Protein AF-0000000077562124 (afdb_homodimer)

Secondary structure (DSSP, 8-state):
-TTS--EEEEEE--BSHHHHHHHHHHHHHHHH---TTBPPEEEEEE-SS-EEEEEE--TT-BHHHHHS--GGGGGS-PPPP-HHHHHHHHHHHHHHHHIIIIISSS-EE-S--SGGGEEE-TT--EEE---TT-EE-SSTT--EE-SEEEEETTTS-HHHHHH-EE-HHHHHHHHHHHHHHHHH---SB-TTS-GGGSBHHHHHGGGTT-HHHHHHHS-GGGTT-S-HHHHHHHHHHHHHHT-SSGGGSPPHHHHHHHHHHHHHHHHTSS----------------/-TTS--EEEEEE--BSHHHHHHHHHHHHHHHH---TTBPPEEEEEE-SS-EEEEEE--TT-BHHHHHS--GGGGGS-PPPP-HHHHHHHHHHHHHHHHIIIIISSS-EE-S--SGGGEEE-TT--EEE---TT-EE-SSTT--EE-SEEEEETTTS-HHHHHH-EE-HHHHHHHHHHHHHHHHH---SB-TTS-GGGSBHHHHHGGGTT-HHHHHHHS-GGGTT-S-HHHHHHHHHHHHHHT-SSGGGSPPHHHHHHHHHHHHHTTTTSS----------------

Organism: Vanilla planifolia (NCBI:txid51239)

Foldseek 3Di:
DVVPFDKDKDWDQDDDPVSVVLLVVVQVVLVVDDDPQAWHWDDWDDDPGTTMTITHDAVLAFQCCQLPNDPVVPVVCNDHDAPLLLLQQLLSVLVQLCCQAPVDVQRKAQQEDARNQWGAHPVSHTHGHDSSVMDGDHPPPDFPQDPDDDYDPLLAALCCVPGVGDDSLSVLQSSLSRLLCSFQSDDQADPVDPPCPGGSCSVCLVQLVPLVSSVVRGHCVNVPVDDSVLSNLSSVLSNQSNDNDSVSHDDSVVVSVSSVVVNVVPPPPDDDDDDDPDDDPPPPDD/DVVPFDKDKDWDQDDDPVSVVLLVVVQVVLVPDDDPQAWHWDDWDDDPGTTMTITHDAPLAFQCCQLPNDPVVPVVCNDHDAPLLLLQQLLSVLVQLCCQAPVDVQHKAQQEDARNQWGAHPVSHTHGHDSSVMDGDHPPPDFPQDPDDDYDPLLAALCCVPGVGDDSLSVLQSSLSRLLCSFQSDDQADPVDPPCPGGSCSVCLVQLVPLVSSVVRGHCVNVPVDDSVLSNLSSVLSNQSNDNDSVSHDDSVVVSVSSVVVNVVPPPPDDDPDDDPDDDPPPPDD

InterPro domains:
  IPR000719 Protein kinase domain [PS50011] (1-263)
  IPR001245 Serine-threonine/tyrosine-protein kinase, catalytic domain [PF07714] (5-259)
  IPR008271 Serine/threonine-protein kinase, active site [PS00108] (108-120)
  IPR011009 Protein kinase-like domain superfamily [SSF56112] (3-257)

Nearest PDB structures (foldseek):
  5lpb-assembly1_A  TM=9.263E-01  e=5.209E-23  Arabidopsis thaliana
  4q5j-assembly2_B  TM=9.191E-01  e=7.131E-22  Arabidopsis thaliana
  7ctx-assembly1_A  TM=8.327E-01  e=6.857E-19  Arabidopsis thaliana
  7ctx-assembly2_B  TM=8.247E-01  e=1.640E-18  Arabidopsis thaliana
  7ctv-assembly1_A  TM=8.225E-01  e=1.619E-17  Arabidopsis thaliana

pLDDT: mean 83.46, std 20.17, range [24.33, 98.88]

Sequence (572 aa):
MGDGTAAAIKVLRVEGKQREREFRMEVDLLSRLHSQFLIGFLGYCADQHHRLLVFEYMPNGCLQQHLHPPPSQSDKPFRSLDWRARLRIALDCARGLEFLHEHSVPAVIHRDFKCSNILLDQNFGAKISDFGMAKTGWDKVNFQVQTRVIGTTGYVAPEYASTGRLTTKSDVYSYGVVLLELLTGRTPVDTSRPQEEQVLVSWALPRLTNREKVVEMVDPSLQGQYSKKELIQVAAIAAVCVQSEADYRPLITDVVQSLIPLIRNASSTCATPARINNDKVQITMPMGDGTAAAIKVLRVEGKQREREFRMEVDLLSRLHSQFLIGFLGYCADQHHRLLVFEYMPNGCLQQHLHPPPSQSDKPFRSLDWRARLRIALDCARGLEFLHEHSVPAVIHRDFKCSNILLDQNFGAKISDFGMAKTGWDKVNFQVQTRVIGTTGYVAPEYASTGRLTTKSDVYSYGVVLLELLTGRTPVDTSRPQEEQVLVSWALPRLTNREKVVEMVDPSLQGQYSKKELIQVAAIAAVCVQSEADYRPLITDVVQSLIPLIRNASSTCATPARINNDKVQITMP

Radius of gyration: 27.11 Å; Cα contacts (8 Å, |Δi|>4): 972; chains: 2; bounding box: 65×79×60 Å

Structure (mmCIF, N/CA/C/O backbone):
data_AF-0000000077562124-model_v1
#
loop_
_entity.id
_entity.type
_entity.pdbx_description
1 polymer 'Protein kinase domain-containing protein'
#
loop_
_atom_site.group_PDB
_atom_site.id
_atom_site.type_symbol
_atom_site.label_atom_id
_atom_site.label_alt_id
_atom_site.label_comp_id
_atom_site.label_asym_id
_atom_site.label_entity_id
_atom_site.label_seq_id
_atom_site.pdbx_PDB_ins_code
_atom_site.Cartn_x
_atom_site.Cartn_y
_atom_site.Cartn_z
_atom_site.occupancy
_atom_site.B_iso_or_equiv
_atom_site.auth_seq_id
_atom_site.auth_comp_id
_atom_site.auth_asym_id
_atom_site.auth_atom_id
_atom_site.pdbx_PDB_model_num
ATOM 1 N N . MET A 1 1 ? -24.953 20.016 18.906 1 52.12 1 MET A N 1
ATOM 2 C CA . MET A 1 1 ? -25.469 19.141 19.953 1 52.12 1 MET A CA 1
ATOM 3 C C . MET A 1 1 ? -26.594 19.812 20.734 1 52.12 1 MET A C 1
ATOM 5 O O . MET A 1 1 ? -26.844 21 20.547 1 52.12 1 MET A O 1
ATOM 9 N N . GLY A 1 2 ? -27.359 19.031 21.438 1 48.78 2 GLY A N 1
ATOM 10 C CA . GLY A 1 2 ? -28.5 19.594 22.125 1 48.78 2 GLY A CA 1
ATOM 11 C C . GLY A 1 2 ? -28.188 20.875 22.875 1 48.78 2 GLY A C 1
ATOM 12 O O . GLY A 1 2 ? -29.062 21.734 23.031 1 48.78 2 GLY A O 1
ATOM 13 N N . ASP A 1 3 ? -26.875 20.969 23.234 1 53.22 3 ASP A N 1
ATOM 14 C CA . ASP A 1 3 ? -26.516 22.156 24.016 1 53.22 3 ASP A CA 1
ATOM 15 C C . ASP A 1 3 ? -26.047 23.297 23.125 1 53.22 3 ASP A C 1
ATOM 17 O O . ASP A 1 3 ? -25.625 24.344 23.609 1 53.22 3 ASP A O 1
ATOM 21 N N . GLY A 1 4 ? -26.156 23.188 21.828 1 55.84 4 GLY A N 1
ATOM 22 C CA . GLY A 1 4 ? -25.75 24.234 20.906 1 55.84 4 GLY A CA 1
ATOM 23 C C . GLY A 1 4 ? -24.312 24.109 20.453 1 55.84 4 GLY A C 1
ATOM 24 O O . GLY A 1 4 ? -23.844 24.875 19.609 1 55.84 4 GLY A O 1
ATOM 25 N N . THR A 1 5 ? -23.672 23.156 21.031 1 55.19 5 THR A N 1
ATOM 26 C CA . THR A 1 5 ? -22.281 23 20.641 1 55.19 5 THR A CA 1
ATOM 27 C C . THR A 1 5 ? -22.172 22.453 19.219 1 55.19 5 THR A C 1
ATOM 29 O O . THR A 1 5 ? -22.875 21.516 18.844 1 55.19 5 THR A O 1
ATOM 32 N N . ALA A 1 6 ? -21.375 23.234 18.406 1 66.75 6 ALA A N 1
ATOM 33 C CA . ALA A 1 6 ? -21.141 22.766 17.047 1 66.75 6 ALA A CA 1
ATOM 34 C C . ALA A 1 6 ? -20.281 21.5 17.047 1 66.75 6 ALA A C 1
ATOM 36 O O . ALA A 1 6 ? -19.328 21.391 17.828 1 66.75 6 ALA A O 1
ATOM 37 N N . ALA A 1 7 ? -20.812 20.453 16.453 1 66.56 7 ALA A N 1
ATOM 38 C CA . ALA A 1 7 ? -20.078 19.188 16.391 1 66.56 7 ALA A CA 1
ATOM 39 C C . ALA A 1 7 ? -19.922 18.703 14.961 1 66.56 7 ALA A C 1
ATOM 41 O O . ALA A 1 7 ? -20.688 19.094 14.078 1 66.56 7 ALA A O 1
ATOM 42 N N . ALA A 1 8 ? -18.797 18.031 14.789 1 70.69 8 ALA A N 1
ATOM 43 C CA . ALA A 1 8 ? -18.578 17.344 13.516 1 70.69 8 ALA A CA 1
ATOM 44 C C . ALA A 1 8 ? -18.953 15.867 13.609 1 70.69 8 ALA A C 1
ATOM 46 O O . ALA A 1 8 ? -18.688 15.211 14.625 1 70.69 8 ALA A O 1
ATOM 47 N N . ILE A 1 9 ? -19.719 15.5 12.656 1 72.25 9 ILE A N 1
ATOM 48 C CA . ILE A 1 9 ? -20.203 14.125 12.68 1 72.25 9 ILE A CA 1
ATOM 49 C C . ILE A 1 9 ? -19.562 13.328 11.547 1 72.25 9 ILE A C 1
ATOM 51 O O . ILE A 1 9 ? -19.562 13.766 10.391 1 72.25 9 ILE A O 1
ATOM 55 N N . LYS A 1 10 ? -18.859 12.289 11.953 1 72.88 10 LYS A N 1
ATOM 56 C CA . LYS A 1 10 ? -18.391 11.305 10.977 1 72.88 10 LYS A CA 1
ATOM 57 C C . LYS A 1 10 ? -19.375 10.148 10.859 1 72.88 10 LYS A C 1
ATOM 59 O O . LYS A 1 10 ? -19.672 9.477 11.852 1 72.88 10 LYS A O 1
ATOM 64 N N . VAL A 1 11 ? -19.906 10.086 9.688 1 63.28 11 VAL A N 1
ATOM 65 C CA . VAL A 1 11 ? -20.875 9.016 9.445 1 63.28 11 VAL A CA 1
ATOM 66 C C . VAL A 1 11 ? -20.156 7.809 8.844 1 63.28 11 VAL A C 1
ATOM 68 O O . VAL A 1 11 ? -19.484 7.926 7.82 1 63.28 11 VAL A O 1
ATOM 71 N N . LEU A 1 12 ? -20.141 6.789 9.688 1 61.22 12 LEU A N 1
ATOM 72 C CA . LEU A 1 12 ? -19.578 5.543 9.18 1 61.22 12 LEU A CA 1
ATOM 73 C C . LEU A 1 12 ? -20.672 4.637 8.625 1 61.22 12 LEU A C 1
ATOM 75 O O . LEU A 1 12 ? -21.719 4.445 9.266 1 61.22 12 LEU A O 1
ATOM 79 N N . ARG A 1 13 ? -20.656 4.523 7.465 1 51.88 13 ARG A N 1
ATOM 80 C CA . ARG A 1 13 ? -21.641 3.592 6.914 1 51.88 13 ARG A CA 1
ATOM 81 C C . ARG A 1 13 ? -21.25 2.146 7.223 1 51.88 13 ARG A C 1
ATOM 83 O O . ARG A 1 13 ? -20.188 1.68 6.809 1 51.88 13 ARG A O 1
ATOM 90 N N . VAL A 1 14 ? -21.719 1.778 8.445 1 51.03 14 VAL A N 1
ATOM 91 C CA . VAL A 1 14 ? -21.328 0.465 8.953 1 51.03 14 VAL A CA 1
ATOM 92 C C . VAL A 1 14 ? -22.125 -0.621 8.227 1 51.03 14 VAL A C 1
ATOM 94 O O . VAL A 1 14 ? -23.359 -0.657 8.305 1 51.03 14 VAL A O 1
ATOM 97 N N . GLU A 1 15 ? -21.734 -1.02 7.07 1 49.12 15 GLU A N 1
ATOM 98 C CA . GLU A 1 15 ? -22.406 -2.244 6.648 1 49.12 15 GLU A CA 1
ATOM 99 C C . GLU A 1 15 ? -21.5 -3.459 6.812 1 49.12 15 GLU A C 1
ATOM 101 O O . GLU A 1 15 ? -20.406 -3.506 6.246 1 49.12 15 GLU A O 1
ATOM 106 N N . GLY A 1 16 ? -21.781 -4.328 7.734 1 55.66 16 GLY A N 1
ATOM 107 C CA . GLY A 1 16 ? -21.156 -5.625 7.969 1 55.66 16 GLY A CA 1
ATOM 108 C C . GLY A 1 16 ? -20.375 -5.688 9.266 1 55.66 16 GLY A C 1
ATOM 109 O O . GLY A 1 16 ? -20.141 -4.66 9.906 1 55.66 16 GLY A O 1
ATOM 110 N N . LYS A 1 17 ? -20.141 -6.844 9.773 1 58.38 17 LYS A N 1
ATOM 111 C CA . LYS A 1 17 ? -19.484 -7.16 11.047 1 58.38 17 LYS A CA 1
ATOM 112 C C . LYS A 1 17 ? -18.094 -6.531 11.117 1 58.38 17 LYS A C 1
ATOM 114 O O . LYS A 1 17 ? -17.688 -6.027 12.164 1 58.38 17 LYS A O 1
ATOM 119 N N . GLN A 1 18 ? -17.375 -6.488 10.008 1 58.19 18 GLN A N 1
ATOM 120 C CA . GLN A 1 18 ? -16.016 -5.945 10.023 1 58.19 18 GLN A CA 1
ATOM 121 C C . GLN A 1 18 ? -16.031 -4.438 10.273 1 58.19 18 GLN A C 1
ATOM 123 O O . GLN A 1 18 ? -15.227 -3.928 11.055 1 58.19 18 GLN A O 1
ATOM 128 N N . ARG A 1 19 ? -16.922 -3.783 9.664 1 61.22 19 ARG A N 1
ATOM 129 C CA . ARG A 1 19 ? -16.984 -2.342 9.867 1 61.22 19 ARG A CA 1
ATOM 130 C C . ARG A 1 19 ? -17.453 -2.012 11.281 1 61.22 19 ARG A C 1
ATOM 132 O O . ARG A 1 19 ? -17 -1.024 11.875 1 61.22 19 ARG A O 1
ATOM 139 N N . GLU A 1 20 ? -18.297 -2.953 11.711 1 70.75 20 GLU A N 1
ATOM 140 C CA . GLU A 1 20 ? -18.703 -2.795 13.102 1 70.75 20 GLU A CA 1
ATOM 141 C C . GLU A 1 20 ? -17.516 -2.926 14.047 1 70.75 20 GLU A C 1
ATOM 143 O O . GLU A 1 20 ? -17.375 -2.164 15.008 1 70.75 20 GLU A O 1
ATOM 148 N N . ARG A 1 21 ? -16.766 -3.908 13.688 1 71.56 21 ARG A N 1
ATOM 149 C CA . ARG A 1 21 ? -15.57 -4.105 14.508 1 71.56 21 ARG A CA 1
ATOM 150 C C . ARG A 1 21 ? -14.633 -2.904 14.398 1 71.56 21 ARG A C 1
ATOM 152 O O . ARG A 1 21 ? -14.086 -2.447 15.406 1 71.56 21 ARG A O 1
ATOM 159 N N . GLU A 1 22 ? -14.508 -2.416 13.219 1 70.94 22 GLU A N 1
ATOM 160 C CA . GLU A 1 22 ? -13.656 -1.249 13.016 1 70.94 22 GLU A CA 1
ATOM 161 C C . GLU A 1 22 ? -14.195 -0.032 13.766 1 70.94 22 GLU A C 1
ATOM 163 O O . GLU A 1 22 ? -13.43 0.73 14.352 1 70.94 22 GLU A O 1
ATOM 168 N N . PHE A 1 23 ? -15.539 0.093 13.672 1 77.06 23 PHE A N 1
ATOM 169 C CA . PHE A 1 23 ? -16.203 1.185 14.383 1 77.06 23 PHE A CA 1
ATOM 170 C C . PHE A 1 23 ? -15.969 1.064 15.891 1 77.06 23 PHE A C 1
ATOM 172 O O . PHE A 1 23 ? -15.609 2.041 16.547 1 77.06 23 PHE A O 1
ATOM 179 N N . ARG A 1 24 ? -16.125 -0.128 16.359 1 79.38 24 ARG A N 1
ATOM 180 C CA . 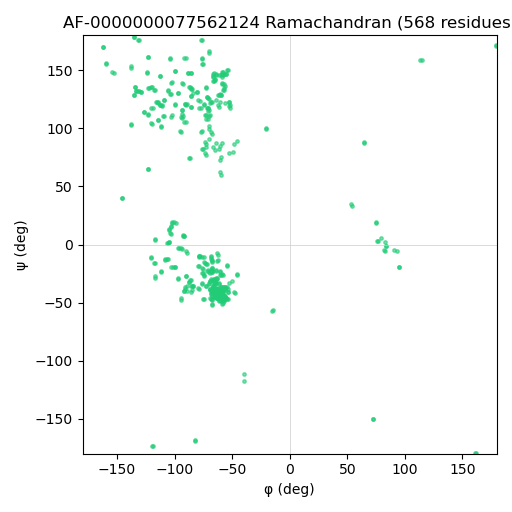ARG A 1 24 ? -15.953 -0.356 17.797 1 79.38 24 ARG A CA 1
ATOM 181 C C . ARG A 1 24 ? -14.516 -0.107 18.234 1 79.38 24 ARG A C 1
ATOM 183 O O . ARG A 1 24 ? -14.273 0.473 19.281 1 79.38 24 ARG A O 1
ATOM 190 N N . MET A 1 25 ? -13.664 -0.512 17.406 1 78.19 25 MET A N 1
ATOM 191 C CA . MET A 1 25 ? -12.25 -0.314 17.719 1 78.19 25 MET A CA 1
ATOM 192 C C . MET A 1 25 ? -11.898 1.169 17.719 1 78.19 25 MET A C 1
ATOM 194 O O . MET A 1 25 ? -11.148 1.63 18.578 1 78.19 25 MET A O 1
ATOM 198 N N . GLU A 1 26 ? -12.445 1.842 16.781 1 83.44 26 GLU A N 1
ATOM 199 C CA . GLU A 1 26 ? -12.188 3.279 16.734 1 83.44 26 GLU A CA 1
ATOM 200 C C . GLU A 1 26 ? -12.773 3.994 17.938 1 83.44 26 GLU A C 1
ATOM 202 O O . GLU A 1 26 ? -12.117 4.855 18.531 1 83.44 26 GLU A O 1
ATOM 207 N N . VAL A 1 27 ? -13.969 3.598 18.281 1 84.88 27 VAL A N 1
ATOM 208 C CA . VAL A 1 27 ? -14.625 4.203 19.453 1 84.88 27 VAL A CA 1
ATOM 209 C C . VAL A 1 27 ? -13.797 3.932 20.703 1 84.88 27 VAL A C 1
ATOM 211 O O . VAL A 1 27 ? -13.57 4.836 21.5 1 84.88 27 VAL A O 1
ATOM 214 N N . ASP A 1 28 ? -13.367 2.709 20.812 1 87.31 28 ASP A N 1
ATOM 215 C CA . ASP A 1 28 ? -12.562 2.332 21.984 1 87.31 28 ASP A CA 1
ATOM 216 C C . ASP A 1 28 ? -11.273 3.141 22.047 1 87.31 28 ASP A C 1
ATOM 218 O O . ASP A 1 28 ? -10.891 3.631 23.109 1 87.31 28 ASP A O 1
ATOM 222 N N . LEU A 1 29 ? -10.703 3.281 20.938 1 88.62 29 LEU A N 1
ATOM 223 C CA . LEU A 1 29 ? -9.445 4.02 20.859 1 88.62 29 LEU A CA 1
ATOM 224 C C . LEU A 1 29 ? -9.664 5.496 21.172 1 88.62 29 LEU A C 1
ATOM 226 O O . LEU A 1 29 ? -8.953 6.07 22 1 88.62 29 LEU A O 1
ATOM 230 N N . LEU A 1 30 ? -10.641 6.078 20.578 1 89.81 30 LEU A N 1
ATOM 231 C CA . LEU A 1 30 ? -10.93 7.496 20.734 1 89.81 30 LEU A CA 1
ATOM 232 C C . LEU A 1 30 ? -11.328 7.812 22.172 1 89.81 30 LEU A C 1
ATOM 234 O O . LEU A 1 30 ? -11.039 8.898 22.688 1 89.81 30 LEU A O 1
ATOM 238 N N . SER A 1 31 ? -11.969 6.867 22.797 1 91.12 31 SER A N 1
ATOM 239 C CA . SER A 1 31 ? -12.438 7.074 24.172 1 91.12 31 SER A CA 1
ATOM 240 C C . SER A 1 31 ? -11.281 7.156 25.156 1 91.12 31 SER A C 1
ATOM 242 O O . SER A 1 31 ? -11.406 7.754 26.219 1 91.12 31 SER A O 1
ATOM 244 N N . ARG A 1 32 ? -10.18 6.641 24.797 1 91.44 32 ARG A N 1
ATOM 245 C CA . ARG A 1 32 ? -9.055 6.594 25.734 1 91.44 32 ARG A CA 1
ATOM 246 C C . ARG A 1 32 ? -8.031 7.672 25.406 1 91.44 32 ARG A C 1
ATOM 248 O O . ARG A 1 32 ? -7.184 8.008 26.234 1 91.44 32 ARG A O 1
ATOM 255 N N . LEU A 1 33 ? -8.078 8.133 24.266 1 92.88 33 LEU A N 1
ATOM 256 C CA . LEU A 1 33 ? -7.086 9.102 23.812 1 92.88 33 LEU A CA 1
ATOM 257 C C . LEU A 1 33 ? -7.547 10.523 24.094 1 92.88 33 LEU A C 1
ATOM 259 O O . LEU A 1 33 ? -8.422 11.047 23.406 1 92.88 33 LEU A O 1
ATOM 263 N N . HIS A 1 34 ? -6.926 11.125 25.109 1 93.38 34 HIS A N 1
ATOM 264 C CA . HIS A 1 34 ? -7.254 12.508 25.453 1 93.38 34 HIS A CA 1
ATOM 265 C C . HIS A 1 34 ? -6.016 13.398 25.422 1 93.38 34 HIS A C 1
ATOM 267 O O . HIS A 1 34 ? -5.094 13.211 26.219 1 93.38 34 HIS A O 1
ATOM 273 N N . SER A 1 35 ? -5.984 14.234 24.531 1 96.12 35 SER A N 1
ATOM 274 C CA . SER A 1 35 ? -4.914 15.211 24.359 1 96.12 35 SER A CA 1
ATOM 275 C C . SER A 1 35 ? -5.414 16.469 23.656 1 96.12 35 SER A C 1
ATOM 277 O O . SER A 1 35 ? -6.328 16.391 22.828 1 96.12 35 SER A O 1
ATOM 279 N N . GLN A 1 36 ? -4.816 17.578 24.016 1 96.69 36 GLN A N 1
ATOM 280 C CA . GLN A 1 36 ? -5.199 18.828 23.359 1 96.69 36 GLN A CA 1
ATOM 281 C C . GLN A 1 36 ? -4.754 18.844 21.891 1 96.69 36 GLN A C 1
ATOM 283 O O . GLN A 1 36 ? -5.176 19.703 21.125 1 96.69 36 GLN A O 1
ATOM 288 N N . PHE A 1 37 ? -3.961 17.891 21.516 1 98.19 37 PHE A N 1
ATOM 289 C CA . PHE A 1 37 ? -3.443 17.859 20.156 1 98.19 37 PHE A CA 1
ATOM 290 C C . PHE A 1 37 ? -4.152 16.797 19.328 1 98.19 37 PHE A C 1
ATOM 292 O O . PHE A 1 37 ? -3.775 16.531 18.188 1 98.19 37 PHE A O 1
ATOM 299 N N . LEU A 1 38 ? -5.125 16.078 19.859 1 97.69 38 LEU A N 1
ATOM 300 C CA . LEU A 1 38 ? -6.023 15.148 19.188 1 97.69 38 LEU A CA 1
ATOM 301 C C . LEU A 1 38 ? -7.453 15.68 19.188 1 97.69 38 LEU A C 1
ATOM 303 O O . LEU A 1 38 ? -7.875 16.344 20.141 1 97.69 38 LEU A O 1
ATOM 307 N N . ILE A 1 39 ? -8.148 15.398 18.125 1 95.38 39 ILE A N 1
ATOM 308 C CA . ILE A 1 39 ? -9.523 15.867 18.031 1 95.38 39 ILE A CA 1
ATOM 309 C C . ILE A 1 39 ? -10.336 15.32 19.203 1 95.38 39 ILE A C 1
ATOM 311 O O . ILE A 1 39 ? -10.164 14.164 19.609 1 95.38 39 ILE A O 1
ATOM 315 N N . GLY A 1 40 ? -11.141 16.188 19.703 1 93.25 40 GLY A N 1
ATOM 316 C CA . GLY A 1 40 ? -11.977 15.789 20.828 1 93.25 40 GLY A CA 1
ATOM 317 C C . GLY A 1 40 ? -13.125 14.883 20.422 1 93.25 40 GLY A C 1
ATOM 318 O O . GLY A 1 40 ? -13.922 15.242 19.562 1 93.25 40 GLY A O 1
ATOM 319 N N . PHE A 1 41 ? -13.086 13.766 21 1 91.69 41 PHE A N 1
ATOM 320 C CA . PHE A 1 41 ? -14.18 12.828 20.797 1 91.69 41 PHE A CA 1
ATOM 321 C C . PHE A 1 41 ? -15.312 13.102 21.781 1 91.69 41 PHE A C 1
ATOM 323 O O . PHE A 1 41 ? -15.125 13 22.984 1 91.69 41 PHE A O 1
ATOM 330 N N . LEU A 1 42 ? -16.453 13.43 21.25 1 87.69 42 LEU A N 1
ATOM 331 C CA . LEU A 1 42 ? -17.547 13.828 22.125 1 87.69 42 LEU A CA 1
ATOM 332 C C . LEU A 1 42 ? -18.484 12.656 22.391 1 87.69 42 LEU A C 1
ATOM 334 O O . LEU A 1 42 ? -19.156 12.609 23.438 1 87.69 42 LEU A O 1
ATOM 338 N N . GLY A 1 43 ? -18.578 11.711 21.422 1 85.94 43 GLY A N 1
ATOM 339 C CA . GLY A 1 43 ? -19.438 10.547 21.594 1 85.94 43 GLY A CA 1
ATOM 340 C C . GLY A 1 43 ? -19.766 9.859 20.281 1 85.94 43 GLY A C 1
ATOM 341 O O . GLY A 1 43 ? -19.109 10.094 19.266 1 85.94 43 GLY A O 1
ATOM 342 N N . TYR A 1 44 ? -20.547 8.812 20.406 1 84.69 44 TYR A N 1
ATOM 343 C CA . TYR A 1 44 ? -20.953 8.07 19.219 1 84.69 44 TYR A CA 1
ATOM 344 C C . TYR A 1 44 ? -22.422 7.68 19.281 1 84.69 44 TYR A C 1
ATOM 346 O O . TYR A 1 44 ? -23.047 7.754 20.344 1 84.69 44 TYR A O 1
ATOM 354 N N . CYS A 1 45 ? -22.984 7.555 18.125 1 78.81 45 CYS A N 1
ATOM 355 C CA . CYS A 1 45 ? -24.328 7.031 17.984 1 78.81 45 CYS A CA 1
ATOM 356 C C . CYS A 1 45 ? -24.344 5.754 17.156 1 78.81 45 CYS A C 1
ATOM 358 O O . CYS A 1 45 ? -23.781 5.715 16.062 1 78.81 45 CYS A O 1
ATOM 360 N N . ALA A 1 46 ? -24.781 4.711 17.844 1 79.12 46 ALA A N 1
ATOM 361 C CA . ALA A 1 46 ? -24.891 3.436 17.141 1 79.12 46 ALA A CA 1
ATOM 362 C C . ALA A 1 46 ? -26.328 2.92 17.172 1 79.12 46 ALA A C 1
ATOM 364 O O . ALA A 1 46 ? -26.875 2.65 18.25 1 79.12 46 ALA A O 1
ATOM 365 N N . ASP A 1 47 ? -26.969 3.049 16.062 1 75.5 47 ASP A N 1
ATOM 366 C CA . ASP A 1 47 ? -28.266 2.4 15.969 1 75.5 47 ASP A CA 1
ATOM 367 C C . ASP A 1 47 ? -28.297 1.364 14.852 1 75.5 47 ASP A C 1
ATOM 369 O O . ASP A 1 47 ? -27.234 0.943 14.367 1 75.5 47 ASP A O 1
ATOM 373 N N . GLN A 1 48 ? -29.391 0.771 14.531 1 71.81 48 GLN A N 1
ATOM 374 C CA . GLN A 1 48 ? -29.469 -0.34 13.594 1 71.81 48 GLN A CA 1
ATOM 375 C C . GLN A 1 48 ? -28.922 0.053 12.227 1 71.81 48 GLN A C 1
ATOM 377 O O . GLN A 1 48 ? -28.312 -0.771 11.531 1 71.81 48 GLN A O 1
ATOM 382 N N . HIS A 1 49 ? -28.984 1.401 11.953 1 66.94 49 HIS A N 1
ATOM 383 C CA . HIS A 1 49 ? -28.672 1.771 10.578 1 66.94 49 HIS A CA 1
ATOM 384 C C . HIS A 1 49 ? -27.484 2.729 10.516 1 66.94 49 HIS A C 1
ATOM 386 O O . HIS A 1 49 ? -26.891 2.914 9.453 1 66.94 49 HIS A O 1
ATOM 392 N N . HIS A 1 50 ? -27.188 3.18 11.695 1 71.62 50 HIS A N 1
ATOM 393 C CA . HIS A 1 50 ? -26.219 4.262 11.625 1 71.62 50 HIS A CA 1
ATOM 394 C C . HIS A 1 50 ? -25.109 4.066 12.648 1 71.62 50 HIS A C 1
ATOM 396 O O . HIS A 1 50 ? -25.359 3.615 13.766 1 71.62 50 HIS A O 1
ATOM 402 N N . ARG A 1 51 ? -23.828 4.211 12.195 1 78.25 51 ARG A N 1
ATOM 403 C CA . ARG A 1 51 ? -22.656 4.363 13.047 1 78.25 51 ARG A CA 1
ATOM 404 C C . ARG A 1 51 ? -22.031 5.742 12.875 1 78.25 51 ARG A C 1
ATOM 406 O O . ARG A 1 51 ? -21.516 6.066 11.797 1 78.25 51 ARG A O 1
ATOM 413 N N . LEU A 1 52 ? -22.234 6.547 13.922 1 80.56 52 LEU A N 1
ATOM 414 C CA . LEU A 1 52 ? -21.781 7.93 13.844 1 80.56 52 LEU A CA 1
ATOM 415 C C . LEU A 1 52 ? -20.781 8.234 14.953 1 80.56 52 LEU A C 1
ATOM 417 O O . LEU A 1 52 ? -20.938 7.773 16.094 1 80.56 52 LEU A O 1
ATOM 421 N N . LEU A 1 53 ? -19.75 8.883 14.609 1 85.31 53 LEU A N 1
ATOM 422 C CA . LEU A 1 53 ? -18.812 9.445 15.57 1 85.31 53 LEU A CA 1
ATOM 423 C C . LEU A 1 53 ? -18.969 10.961 15.672 1 85.31 53 LEU A C 1
ATOM 425 O O . LEU A 1 53 ? -19.094 11.641 14.656 1 85.31 53 LEU A O 1
ATOM 429 N N . VAL A 1 54 ? -19.047 11.492 16.828 1 86.38 54 VAL A N 1
ATOM 430 C CA . VAL A 1 54 ? -19.25 12.914 17.062 1 86.38 54 VAL A CA 1
ATOM 431 C C . VAL A 1 54 ? -17.969 13.531 17.609 1 86.38 54 VAL A C 1
ATOM 433 O O . VAL A 1 54 ? -17.453 13.078 18.641 1 86.38 54 VAL A O 1
ATOM 436 N N 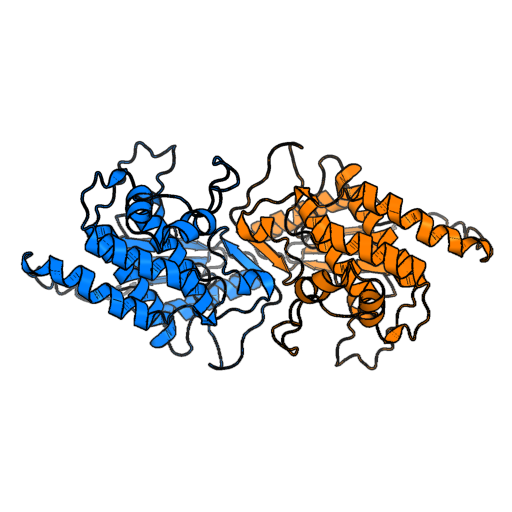. PHE A 1 55 ? -17.484 14.578 16.922 1 90.5 55 PHE A N 1
ATOM 437 C CA . PHE A 1 55 ? -16.25 15.234 17.312 1 90.5 55 PHE A CA 1
ATOM 438 C C . PHE A 1 55 ? -16.469 16.719 17.562 1 90.5 55 PHE A C 1
ATOM 440 O O . PHE A 1 55 ? -17.5 17.266 17.188 1 90.5 55 PHE A O 1
ATOM 447 N N . GLU A 1 56 ? -15.57 17.312 18.25 1 90.19 56 GLU A N 1
ATOM 448 C CA . GLU A 1 56 ? -15.586 18.766 18.391 1 90.19 56 GLU A CA 1
ATOM 449 C C . GLU A 1 56 ? -15.508 19.438 17.016 1 90.19 56 GLU A C 1
ATOM 451 O O . GLU A 1 56 ? -14.938 18.875 16.078 1 90.19 56 GLU A O 1
ATOM 456 N N . TYR A 1 57 ? -16.109 20.516 16.953 1 89.44 57 TYR A N 1
ATOM 457 C CA . TYR A 1 57 ? -16.109 21.266 15.703 1 89.44 57 TYR A CA 1
ATOM 458 C C . TYR A 1 57 ? -14.82 22.047 15.523 1 89.44 57 TYR A C 1
ATOM 460 O O . TYR A 1 57 ? -14.367 22.734 16.453 1 89.44 57 TYR A O 1
ATOM 468 N N . MET A 1 58 ? -14.25 21.922 14.406 1 93.06 58 MET A N 1
ATOM 469 C CA . MET A 1 58 ? -13.031 22.641 14.039 1 93.06 58 MET A CA 1
ATOM 470 C C . MET A 1 58 ? -13.312 23.656 12.945 1 93.06 58 MET A C 1
ATOM 472 O O . MET A 1 58 ? -13.367 23.312 11.766 1 93.06 58 MET A O 1
ATOM 476 N N . PRO A 1 59 ? -13.43 24.938 13.266 1 90.25 59 PRO A N 1
ATOM 477 C CA . PRO A 1 59 ? -14 25.953 12.375 1 90.25 59 PRO A CA 1
ATOM 478 C C . PRO A 1 59 ? -13.156 26.188 11.125 1 90.25 59 PRO A C 1
ATOM 480 O O . PRO A 1 59 ? -13.688 26.562 10.078 1 90.25 59 PRO A O 1
ATOM 483 N N . ASN A 1 60 ? -11.836 26 11.195 1 92.44 60 ASN A N 1
ATOM 484 C CA . ASN A 1 60 ? -10.992 26.312 10.047 1 92.44 60 ASN A CA 1
ATOM 485 C C . ASN A 1 60 ? -10.773 25.094 9.156 1 92.44 60 ASN A C 1
ATOM 487 O O . ASN A 1 60 ? -9.898 25.109 8.289 1 92.44 60 ASN A O 1
ATOM 491 N N . GLY A 1 61 ? -11.469 23.984 9.43 1 91.69 61 GLY A N 1
ATOM 492 C CA . GLY A 1 61 ? -11.375 22.828 8.57 1 91.69 61 GLY A CA 1
ATOM 493 C C . GLY A 1 61 ? -10.055 22.094 8.695 1 91.69 61 GLY A C 1
ATOM 494 O O . GLY A 1 61 ? -9.469 22.031 9.773 1 91.69 61 GLY A O 1
ATOM 495 N N . CYS A 1 62 ? -9.648 21.469 7.598 1 94.38 62 CYS A N 1
ATOM 496 C CA . CYS A 1 62 ? -8.43 20.672 7.652 1 94.38 62 CYS A CA 1
ATOM 497 C C . CYS A 1 62 ? -7.273 21.391 6.98 1 94.38 62 CYS A C 1
ATOM 499 O O . CYS A 1 62 ? -7.488 22.328 6.203 1 94.38 62 CYS A O 1
ATOM 501 N N . LEU A 1 63 ? -6.109 21.016 7.289 1 97.38 63 LEU A N 1
ATOM 502 C CA . LEU A 1 63 ? -4.879 21.609 6.789 1 97.38 63 LEU A CA 1
ATOM 503 C C . LEU A 1 63 ? -4.828 21.562 5.266 1 97.38 63 LEU A C 1
ATOM 505 O O . LEU A 1 63 ? -4.355 22.5 4.617 1 97.38 63 LEU A O 1
ATOM 509 N N . GLN A 1 64 ? -5.324 20.469 4.66 1 95.38 64 GLN A N 1
ATOM 510 C CA . GLN A 1 64 ? -5.312 20.297 3.213 1 95.38 64 GLN A CA 1
ATOM 511 C C . GLN A 1 64 ? -6.02 21.438 2.508 1 95.38 64 GLN A C 1
ATOM 513 O O . GLN A 1 64 ? -5.582 21.891 1.446 1 95.38 64 GLN A O 1
ATOM 518 N N . GLN A 1 65 ? -7.07 21.938 3.053 1 91.38 65 GLN A N 1
ATOM 519 C CA . GLN A 1 65 ? -7.867 23 2.447 1 91.38 65 GLN A CA 1
ATOM 520 C C . GLN A 1 65 ? -7.082 24.297 2.377 1 91.38 65 GLN A C 1
ATOM 522 O O . GLN A 1 65 ? -7.305 25.125 1.486 1 91.38 65 GLN A O 1
ATOM 527 N N . HIS A 1 66 ? -6.191 24.484 3.316 1 93.75 66 HIS A N 1
ATOM 528 C CA . HIS A 1 66 ? -5.414 25.719 3.387 1 93.75 66 HIS A CA 1
ATOM 529 C C . HIS A 1 66 ? -4.156 25.625 2.533 1 93.75 66 HIS A C 1
ATOM 531 O O . HIS A 1 66 ? -3.732 26.609 1.933 1 93.75 66 HIS A O 1
ATOM 537 N N . LEU A 1 67 ? -3.596 24.469 2.408 1 94.31 67 LEU A N 1
ATOM 538 C CA . LEU A 1 67 ? -2.344 24.297 1.677 1 94.31 67 LEU A CA 1
ATOM 539 C C . LEU A 1 67 ? -2.611 23.953 0.214 1 94.31 67 LEU A C 1
ATOM 541 O O . LEU A 1 67 ? -1.861 24.375 -0.671 1 94.31 67 LEU A O 1
ATOM 545 N N . HIS A 1 68 ? -3.627 23.109 0.012 1 90.5 68 HIS A N 1
ATOM 546 C CA . HIS A 1 68 ? -3.971 22.609 -1.312 1 90.5 68 HIS A CA 1
ATOM 547 C C . HIS A 1 68 ? -5.422 22.922 -1.663 1 90.5 68 HIS A C 1
ATOM 549 O O . HIS A 1 68 ? -6.227 22.016 -1.867 1 90.5 68 HIS A O 1
ATOM 555 N N . PRO A 1 69 ? -5.707 24.125 -1.782 1 81.31 69 PRO A N 1
ATOM 556 C CA . PRO A 1 69 ? -7.109 24.438 -2.062 1 81.31 69 PRO A CA 1
ATOM 557 C C . PRO A 1 69 ? -7.598 23.828 -3.375 1 81.31 69 PRO A C 1
ATOM 559 O O . PRO A 1 69 ? -6.863 23.812 -4.363 1 81.31 69 PRO A O 1
ATOM 562 N N . PRO A 1 70 ? -8.781 23.125 -3.244 1 74.06 70 PRO A N 1
ATOM 563 C CA . PRO A 1 70 ? -9.336 22.578 -4.484 1 74.06 70 PRO A CA 1
ATOM 564 C C . PRO A 1 70 ? -9.625 23.656 -5.527 1 74.06 70 PRO A C 1
ATOM 566 O O . PRO A 1 70 ? -9.883 24.812 -5.168 1 74.06 70 PRO A O 1
ATOM 569 N N . PRO A 1 71 ? -9.43 23.219 -6.742 1 66.19 71 PRO A N 1
ATOM 570 C CA . PRO A 1 71 ? -9.672 24.203 -7.789 1 66.19 71 PRO A CA 1
ATOM 571 C C . PRO A 1 71 ? -11.055 24.844 -7.688 1 66.19 71 PRO A C 1
ATOM 573 O O . PRO A 1 71 ? -11.211 26.031 -7.98 1 66.19 71 PRO A O 1
ATOM 576 N N . SER A 1 72 ? -12.078 23.969 -7.371 1 60.53 72 SER A N 1
ATOM 577 C CA . SER A 1 72 ? -13.453 24.469 -7.375 1 60.53 72 SER A CA 1
ATOM 578 C C . SER A 1 72 ? -13.695 25.422 -6.219 1 60.53 72 SER A C 1
ATOM 580 O O . SER A 1 72 ? -14.664 26.188 -6.238 1 60.53 72 SER A O 1
ATOM 582 N N . GLN A 1 73 ? -12.977 25.344 -5.207 1 55.56 73 GLN A N 1
ATOM 583 C CA . GLN A 1 73 ? -13.203 26.172 -4.027 1 55.56 73 GLN A CA 1
ATOM 584 C C . GLN A 1 73 ? -12.266 27.375 -4 1 55.56 73 GLN A C 1
ATOM 586 O O . GLN A 1 73 ? -11.953 27.906 -2.932 1 55.56 73 GLN A O 1
ATOM 591 N N . SER A 1 74 ? -11.797 27.594 -5.121 1 54.34 74 SER A N 1
ATOM 592 C CA . SER A 1 74 ? -10.906 28.75 -5.172 1 54.34 74 SER A CA 1
ATOM 593 C C . SER A 1 74 ? -11.586 30 -4.625 1 54.34 74 SER A C 1
ATOM 595 O O . SER A 1 74 ? -10.906 30.953 -4.219 1 54.34 74 SER A O 1
ATOM 597 N N . ASP A 1 75 ? -12.93 29.75 -4.621 1 50.16 75 ASP A N 1
ATOM 598 C CA . ASP A 1 75 ? -13.648 30.953 -4.199 1 50.16 75 ASP A CA 1
ATOM 599 C C . ASP A 1 75 ? -13.758 31.016 -2.676 1 50.16 75 ASP A C 1
ATOM 601 O O . ASP A 1 75 ? -14.18 32.031 -2.123 1 50.16 75 ASP A O 1
ATOM 605 N N . LYS A 1 76 ? -13.812 29.844 -2.039 1 57.09 76 LYS A N 1
ATOM 606 C CA . LYS A 1 76 ? -13.859 29.969 -0.586 1 57.09 76 LYS A CA 1
ATOM 607 C C . LYS A 1 76 ? -12.5 30.391 -0.029 1 57.09 76 LYS A C 1
ATOM 609 O O . LYS A 1 76 ? -11.484 29.781 -0.348 1 57.09 76 LYS A O 1
ATOM 614 N N . PRO A 1 77 ? -12.406 31.5 0.374 1 59.19 77 PRO A N 1
ATOM 615 C CA . PRO A 1 77 ? -11.117 32.094 0.728 1 59.19 77 PRO A CA 1
ATOM 616 C C . PRO A 1 77 ? -10.398 31.359 1.845 1 59.19 77 PRO A C 1
ATOM 618 O O . PRO A 1 77 ? -10.789 31.453 3.012 1 59.19 77 PRO A O 1
ATOM 621 N N . PHE A 1 78 ? -10.062 30.062 1.539 1 64.31 78 PHE A N 1
ATOM 622 C CA . PHE A 1 78 ? -9.195 29.609 2.617 1 64.31 78 PHE A CA 1
ATOM 623 C C . PHE A 1 78 ? -7.922 30.453 2.67 1 64.31 78 PHE A C 1
ATOM 625 O O . PHE A 1 78 ? -7.32 30.734 1.635 1 64.31 78 PHE A O 1
ATOM 632 N N . ARG A 1 79 ? -7.82 31.062 3.871 1 70.31 79 ARG A N 1
ATOM 633 C CA . ARG A 1 79 ? -6.664 31.922 4.094 1 70.31 79 ARG A CA 1
ATOM 634 C C . ARG A 1 79 ? -5.363 31.125 4.016 1 70.31 79 ARG A C 1
ATOM 636 O O . ARG A 1 79 ? -5.27 30.031 4.562 1 70.31 79 ARG A O 1
ATOM 643 N N . SER A 1 80 ? -4.477 31.656 3.205 1 83.62 80 SER A N 1
ATOM 644 C CA . SER A 1 80 ? -3.125 31.094 3.182 1 83.62 80 SER A CA 1
ATOM 645 C C . SER A 1 80 ? -2.492 31.125 4.57 1 83.62 80 SER A C 1
ATOM 647 O O . SER A 1 80 ? -2.723 32.062 5.344 1 83.62 80 SER A O 1
ATOM 649 N N . LEU A 1 81 ? -1.866 30.156 4.922 1 93.88 81 LEU A N 1
ATOM 650 C CA . LEU A 1 81 ? -1.176 30.062 6.203 1 93.88 81 LEU A CA 1
ATOM 651 C C . LEU A 1 81 ? 0.158 30.797 6.16 1 93.88 81 LEU A C 1
ATOM 653 O O . LEU A 1 81 ? 0.968 30.562 5.258 1 93.88 81 LEU A O 1
ATOM 657 N N . ASP A 1 82 ? 0.307 31.719 7.094 1 94.62 82 ASP A N 1
ATOM 658 C CA . ASP A 1 82 ? 1.617 32.344 7.172 1 94.62 82 ASP A CA 1
ATOM 659 C C . ASP A 1 82 ? 2.637 31.438 7.844 1 94.62 82 ASP A C 1
ATOM 661 O O . ASP A 1 82 ? 2.299 30.328 8.266 1 94.62 82 ASP A O 1
ATOM 665 N N . TRP A 1 83 ? 3.852 31.875 7.887 1 96.38 83 TRP A N 1
ATOM 666 C CA . TRP A 1 83 ? 4.957 31.031 8.344 1 96.38 83 TRP A CA 1
ATOM 667 C C . TRP A 1 83 ? 4.766 30.625 9.805 1 96.38 83 TRP A C 1
ATOM 669 O O . TRP A 1 83 ? 4.965 29.469 10.164 1 96.38 83 TRP A O 1
ATOM 679 N N . ARG A 1 84 ? 4.371 31.531 10.625 1 95.25 84 ARG A N 1
ATOM 680 C CA . ARG A 1 84 ? 4.191 31.25 12.047 1 95.25 84 ARG A CA 1
ATOM 681 C C . ARG A 1 84 ? 3.107 30.203 12.273 1 95.25 84 ARG A C 1
ATOM 683 O O . ARG A 1 84 ? 3.277 29.297 13.086 1 95.25 84 ARG A O 1
ATOM 690 N N . ALA A 1 85 ? 2.021 30.375 11.586 1 96.25 85 ALA A N 1
ATOM 691 C CA . ALA A 1 85 ? 0.948 29.375 11.68 1 96.25 85 ALA A CA 1
ATOM 692 C C . ALA A 1 85 ? 1.435 28 11.25 1 96.25 85 ALA A C 1
ATOM 694 O O . ALA A 1 85 ? 1.097 27 11.875 1 96.25 85 ALA A O 1
ATOM 695 N N . ARG A 1 86 ? 2.219 27.953 10.203 1 97.81 86 ARG A N 1
ATOM 696 C CA . ARG A 1 86 ? 2.754 26.688 9.695 1 97.81 86 ARG A CA 1
ATOM 697 C C . ARG A 1 86 ? 3.66 26.031 10.734 1 97.81 86 ARG A C 1
ATOM 699 O O . ARG A 1 86 ? 3.59 24.828 10.945 1 97.81 86 ARG A O 1
ATOM 706 N N . LEU A 1 87 ? 4.484 26.844 11.391 1 97.69 87 LEU A N 1
ATOM 707 C CA . LEU A 1 87 ? 5.375 26.312 12.414 1 97.69 87 LEU A CA 1
ATOM 708 C C . LEU A 1 87 ? 4.578 25.797 13.609 1 97.69 87 LEU A C 1
ATOM 710 O O . LEU A 1 87 ? 4.898 24.734 14.156 1 97.69 87 LEU A O 1
ATOM 714 N N . ARG A 1 88 ? 3.623 26.5 13.945 1 97.38 88 ARG A N 1
ATOM 715 C CA . ARG A 1 88 ? 2.779 26.078 15.062 1 97.38 88 ARG A CA 1
ATOM 716 C C . ARG A 1 88 ? 2.076 24.766 14.742 1 97.38 88 ARG A C 1
ATOM 718 O O . ARG A 1 88 ? 2.021 23.859 15.586 1 97.38 88 ARG A O 1
ATOM 725 N N . ILE A 1 89 ? 1.55 24.703 13.57 1 98.5 89 ILE A N 1
ATOM 726 C CA . ILE A 1 89 ? 0.876 23.484 13.133 1 98.5 89 ILE A CA 1
ATOM 727 C C . ILE A 1 89 ? 1.854 22.312 13.172 1 98.5 89 ILE A C 1
ATOM 729 O O . ILE A 1 89 ? 1.511 21.219 13.641 1 98.5 89 ILE A O 1
ATOM 733 N N . ALA A 1 90 ? 3.057 22.531 12.672 1 98.81 90 ALA A N 1
ATOM 734 C CA . ALA A 1 90 ? 4.09 21.5 12.695 1 98.81 90 ALA A CA 1
ATOM 735 C C . ALA A 1 90 ? 4.324 21 14.109 1 98.81 90 ALA A C 1
ATOM 737 O O . ALA A 1 90 ? 4.371 19.781 14.344 1 98.81 90 ALA A O 1
ATOM 738 N N . LEU A 1 91 ? 4.434 21.906 15.016 1 98.69 91 LEU A N 1
ATOM 739 C CA . LEU A 1 91 ? 4.703 21.547 16.406 1 98.69 91 LEU A CA 1
ATOM 740 C C . LEU A 1 91 ? 3.506 20.828 17.016 1 98.69 91 LEU A C 1
ATOM 742 O O . LEU A 1 91 ? 3.662 19.797 17.688 1 98.69 91 LEU A O 1
ATOM 746 N N . ASP A 1 92 ? 2.318 21.359 16.812 1 98.75 92 ASP A N 1
ATOM 747 C CA . ASP A 1 92 ? 1.111 20.734 17.359 1 98.75 92 ASP A CA 1
ATOM 748 C C . ASP A 1 92 ? 0.981 19.297 16.875 1 98.75 92 ASP A C 1
ATOM 750 O O . ASP A 1 92 ? 0.671 18.391 17.656 1 98.75 92 ASP A O 1
ATOM 754 N N . CYS A 1 93 ? 1.238 19.078 15.594 1 98.88 93 CYS A N 1
ATOM 755 C CA . CYS A 1 93 ? 1.172 17.75 15.016 1 98.88 93 CYS A CA 1
ATOM 756 C C . CYS A 1 93 ? 2.207 16.828 15.648 1 98.88 93 CYS A C 1
ATOM 758 O O . CYS A 1 93 ? 1.906 15.68 15.969 1 98.88 93 CYS A O 1
ATOM 760 N N . ALA A 1 94 ? 3.41 17.344 15.773 1 98.88 94 ALA A N 1
ATOM 761 C CA . ALA A 1 94 ? 4.457 16.547 16.406 1 98.88 94 ALA A CA 1
ATOM 762 C C . ALA A 1 94 ? 4.062 16.141 17.828 1 98.88 94 ALA A C 1
ATOM 764 O O . ALA A 1 94 ? 4.258 15 18.234 1 98.88 94 ALA A O 1
ATOM 765 N N . ARG A 1 95 ? 3.514 17.031 18.547 1 98.75 95 ARG A N 1
ATOM 766 C CA . ARG A 1 95 ? 3.076 16.766 19.906 1 98.75 95 ARG A CA 1
ATOM 767 C C . ARG A 1 95 ? 1.944 15.742 19.938 1 98.75 95 ARG A C 1
ATOM 769 O O . ARG A 1 95 ? 1.884 14.891 20.828 1 98.75 95 ARG A O 1
ATOM 776 N N . GLY A 1 96 ? 1.033 15.867 19 1 98.75 96 GLY A N 1
ATOM 777 C CA . GLY A 1 96 ? -0.012 14.859 18.875 1 98.75 96 GLY A CA 1
ATOM 778 C C . GLY A 1 96 ? 0.53 13.461 18.656 1 98.75 96 GLY A C 1
ATOM 779 O O . GLY A 1 96 ? 0.104 12.516 19.312 1 98.75 96 GLY A O 1
ATOM 780 N N . LEU A 1 97 ? 1.457 13.336 17.734 1 98.62 97 LEU A N 1
ATOM 781 C CA . LEU A 1 97 ? 2.08 12.047 17.469 1 98.62 97 LEU A CA 1
ATOM 782 C C . LEU A 1 97 ? 2.877 11.57 18.688 1 98.62 97 LEU A C 1
ATOM 784 O O . LEU A 1 97 ? 2.918 10.375 18.984 1 98.62 97 LEU A O 1
ATOM 788 N N . GLU A 1 98 ? 3.555 12.539 19.344 1 98.56 98 GLU A N 1
ATOM 789 C CA . GLU A 1 98 ? 4.285 12.188 20.547 1 98.56 98 GLU A CA 1
ATOM 790 C C . GLU A 1 98 ? 3.361 11.562 21.594 1 98.56 98 GLU A C 1
ATOM 792 O O . GLU A 1 98 ? 3.709 10.562 22.219 1 98.56 98 GLU A O 1
ATOM 797 N N . PHE A 1 99 ? 2.225 12.141 21.781 1 98.06 99 PHE A N 1
ATOM 798 C CA . PHE A 1 99 ? 1.246 11.586 22.703 1 98.06 99 PHE A CA 1
ATOM 799 C C . PHE A 1 99 ? 0.887 10.156 22.328 1 98.06 99 PHE A C 1
ATOM 801 O O . PHE A 1 99 ? 0.893 9.258 23.172 1 98.06 99 PHE A O 1
ATOM 808 N N . LEU A 1 100 ? 0.581 9.914 21.078 1 96.75 100 LEU A N 1
ATOM 809 C CA . LEU A 1 100 ? 0.186 8.594 20.594 1 96.75 100 LEU A CA 1
ATOM 810 C C . LEU A 1 100 ? 1.312 7.582 20.797 1 96.75 100 LEU A C 1
ATOM 812 O O . LEU A 1 100 ? 1.07 6.449 21.219 1 96.75 100 LEU A O 1
ATOM 816 N N . HIS A 1 101 ? 2.531 7.996 20.531 1 96.5 101 HIS A N 1
ATOM 817 C CA . HIS A 1 101 ? 3.67 7.086 20.469 1 96.5 101 HIS A CA 1
ATOM 818 C C . HIS A 1 101 ? 4.25 6.836 21.859 1 96.5 101 HIS A C 1
ATOM 820 O O . HIS A 1 101 ? 4.703 5.727 22.156 1 96.5 101 HIS A O 1
ATOM 826 N N . GLU A 1 102 ? 4.207 7.91 22.656 1 95.19 102 GLU A N 1
ATOM 827 C CA . GLU A 1 102 ? 5.012 7.855 23.875 1 95.19 102 GLU A CA 1
ATOM 828 C C . GLU A 1 102 ? 4.137 7.926 25.125 1 95.19 102 GLU A C 1
ATOM 830 O O . GLU A 1 102 ? 4.52 7.43 26.188 1 95.19 102 GLU A O 1
ATOM 835 N N . HIS A 1 103 ? 3.021 8.523 25.016 1 94.06 103 HIS A N 1
ATOM 836 C CA . HIS A 1 103 ? 2.232 8.758 26.219 1 94.06 103 HIS A CA 1
ATOM 837 C C . HIS A 1 103 ? 1.018 7.84 26.281 1 94.06 103 HIS A C 1
ATOM 839 O O . HIS A 1 103 ? 0.325 7.777 27.297 1 94.06 103 HIS A O 1
ATOM 845 N N . SER A 1 104 ? 0.721 7.191 25.188 1 91.19 104 SER A N 1
ATOM 846 C CA . SER A 1 104 ? -0.335 6.184 25.188 1 91.19 104 SER A CA 1
ATOM 847 C C . SER A 1 104 ? 0.228 4.793 25.438 1 91.19 104 SER A C 1
ATOM 849 O O . SER A 1 104 ? 1.284 4.434 24.922 1 91.19 104 SER A O 1
ATOM 851 N N . VAL A 1 105 ? -0.542 4.062 26.266 1 86.94 105 VAL A N 1
ATOM 852 C CA . VAL A 1 105 ? -0.149 2.691 26.578 1 86.94 105 VAL A CA 1
ATOM 853 C C . VAL A 1 105 ? -1.301 1.738 26.281 1 86.94 105 VAL A C 1
ATOM 855 O O . VAL A 1 105 ? -2.34 1.773 26.938 1 86.94 105 VAL A O 1
ATOM 858 N N . PRO A 1 106 ? -1.11 0.905 25.328 1 88.75 106 PRO A N 1
ATOM 859 C CA . PRO A 1 106 ? 0.037 0.748 24.422 1 88.75 106 PRO A CA 1
ATOM 860 C C . PRO A 1 106 ? 0.166 1.896 23.422 1 88.75 106 PRO A C 1
ATOM 862 O O . PRO A 1 106 ? -0.779 2.668 23.25 1 88.75 106 PRO A O 1
ATOM 865 N N . ALA A 1 107 ? 1.32 1.956 22.828 1 92.56 107 ALA A N 1
ATOM 866 C CA . ALA A 1 107 ? 1.549 2.963 21.781 1 92.56 107 ALA A CA 1
ATOM 867 C C . ALA A 1 107 ? 0.569 2.793 20.625 1 92.56 107 ALA A C 1
ATOM 869 O O . ALA A 1 107 ? 0.169 1.671 20.312 1 92.56 107 ALA A O 1
ATOM 870 N N . VAL A 1 108 ? 0.214 3.887 20.062 1 93.62 108 VAL A N 1
ATOM 871 C CA . VAL A 1 108 ? -0.723 3.883 18.953 1 93.62 108 VAL A CA 1
ATOM 872 C C . VAL A 1 108 ? -0.03 4.402 17.688 1 93.62 108 VAL A C 1
ATOM 874 O O . VAL A 1 108 ? 0.582 5.473 17.719 1 93.62 108 VAL A O 1
ATOM 877 N N . ILE A 1 109 ? -0.02 3.631 16.672 1 94.69 109 ILE A N 1
ATOM 878 C CA . ILE A 1 109 ? 0.403 4.074 15.344 1 94.69 109 ILE A CA 1
ATOM 879 C C . ILE A 1 109 ? -0.805 4.582 14.562 1 94.69 109 ILE A C 1
ATOM 881 O O . ILE A 1 109 ? -1.786 3.859 14.383 1 94.69 109 ILE A O 1
ATOM 885 N N . HIS A 1 110 ? -0.856 5.801 14.109 1 94.81 110 HIS A N 1
ATOM 886 C CA . HIS A 1 110 ? -2.012 6.414 13.461 1 94.81 110 HIS A CA 1
ATOM 887 C C . HIS A 1 110 ? -2.301 5.766 12.117 1 94.81 110 HIS A C 1
ATOM 889 O O . HIS A 1 110 ? -3.445 5.406 11.828 1 94.81 110 HIS A O 1
ATOM 895 N N . ARG A 1 111 ? -1.152 5.691 11.219 1 93.81 111 ARG A N 1
ATOM 896 C CA . ARG A 1 111 ? -1.128 4.945 9.969 1 93.81 111 ARG A CA 1
ATOM 897 C C . ARG A 1 111 ? -1.757 5.754 8.836 1 93.81 111 ARG A C 1
ATOM 899 O O . ARG A 1 111 ? -1.692 5.359 7.672 1 93.81 111 ARG A O 1
ATOM 906 N N . ASP A 1 112 ? -2.309 6.891 9.141 1 94.69 112 ASP A N 1
ATOM 907 C CA . ASP A 1 112 ? -2.893 7.723 8.094 1 94.69 112 ASP A CA 1
ATOM 908 C C . ASP A 1 112 ? -2.723 9.211 8.406 1 94.69 112 ASP A C 1
ATOM 910 O O . ASP A 1 112 ? -3.678 9.984 8.312 1 94.69 112 ASP A O 1
ATOM 914 N N . PHE A 1 113 ? -1.58 9.539 8.906 1 97.94 113 PHE A N 1
ATOM 915 C CA . PHE A 1 113 ? -1.241 10.93 9.188 1 97.94 113 PHE A CA 1
ATOM 916 C C . PHE A 1 113 ? -1.014 11.703 7.895 1 97.94 113 PHE A C 1
ATOM 918 O O . PHE A 1 113 ? -0.145 11.352 7.098 1 97.94 113 PHE A O 1
ATOM 925 N N . LYS A 1 114 ? -1.837 12.711 7.637 1 98 114 LYS A N 1
ATOM 926 C CA . LYS A 1 114 ? -1.8 13.508 6.418 1 98 114 LYS A CA 1
ATOM 927 C C . LYS A 1 114 ? -2.549 14.828 6.598 1 98 114 LYS A C 1
ATOM 929 O O . LYS A 1 114 ? -3.26 15.008 7.59 1 98 114 LYS A O 1
ATOM 934 N N . CYS A 1 115 ? -2.43 15.711 5.68 1 97.62 115 CYS A N 1
ATOM 935 C CA . CYS A 1 115 ? -2.955 17.062 5.797 1 97.62 115 CYS A CA 1
ATOM 936 C C . CYS A 1 115 ? -4.473 17.047 5.957 1 97.62 115 CYS A C 1
ATOM 938 O O . CYS A 1 115 ? -5.031 17.891 6.672 1 97.62 115 CYS A O 1
ATOM 940 N N . SER A 1 116 ? -5.188 16.078 5.332 1 95.56 116 SER A N 1
ATOM 941 C CA . SER A 1 116 ? -6.645 16.047 5.398 1 95.56 116 SER A CA 1
ATOM 942 C C . SER A 1 116 ? -7.125 15.57 6.77 1 95.56 116 SER A C 1
ATOM 944 O O . SER A 1 116 ? -8.289 15.75 7.117 1 95.56 116 SER A O 1
ATOM 946 N N . ASN A 1 117 ? -6.195 14.969 7.551 1 95.62 117 ASN A N 1
ATOM 947 C CA . ASN A 1 117 ? -6.551 14.453 8.867 1 95.62 117 ASN A CA 1
ATOM 948 C C . ASN A 1 117 ? -6.031 15.352 9.984 1 95.62 117 ASN A C 1
ATOM 950 O O . ASN A 1 117 ? -5.961 14.938 11.141 1 95.62 117 ASN A O 1
ATOM 954 N N . ILE A 1 118 ? -5.617 16.5 9.602 1 98.31 118 ILE A N 1
ATOM 955 C CA . ILE A 1 118 ? -5.211 17.547 10.539 1 98.31 118 ILE A CA 1
ATOM 956 C C . ILE A 1 118 ? -6.234 18.672 10.523 1 98.31 118 ILE A C 1
ATOM 958 O O . ILE A 1 118 ? -6.32 19.438 9.555 1 98.31 118 ILE A O 1
ATOM 962 N N . LEU A 1 119 ? -6.953 18.797 11.602 1 96.88 119 LEU A N 1
ATOM 963 C CA . LEU A 1 119 ? -7.992 19.812 11.695 1 96.88 119 LEU A CA 1
ATOM 964 C C . LEU A 1 119 ? -7.496 21.031 12.477 1 96.88 119 LEU A C 1
ATOM 966 O O . LEU A 1 119 ? -6.664 20.891 13.375 1 96.88 119 LEU A O 1
ATOM 970 N N . LEU A 1 120 ? -8.016 22.156 12.109 1 96.81 120 LEU A N 1
ATOM 971 C CA . LEU A 1 120 ? -7.527 23.422 12.672 1 96.81 120 LEU A CA 1
ATOM 972 C C . LEU A 1 120 ? -8.633 24.125 13.445 1 96.81 120 LEU A C 1
ATOM 974 O O . LEU A 1 120 ? -9.742 24.297 12.945 1 96.81 120 LEU A O 1
ATOM 978 N N . ASP A 1 121 ? -8.305 24.562 14.617 1 94.75 121 ASP A N 1
ATOM 979 C CA . ASP A 1 121 ? -9.273 25.281 15.43 1 94.75 121 ASP A CA 1
ATOM 980 C C . ASP A 1 121 ? -9.336 26.75 15.023 1 94.75 121 ASP A C 1
ATOM 982 O O . ASP A 1 121 ? -8.789 27.141 13.984 1 94.75 121 ASP A O 1
ATOM 986 N N . GLN A 1 122 ? -9.977 27.562 15.789 1 92.56 122 GLN A N 1
ATOM 987 C CA . GLN A 1 122 ? -10.227 28.969 15.461 1 92.56 122 GLN A CA 1
ATOM 988 C C . GLN A 1 122 ? -8.922 29.75 15.359 1 92.56 122 GLN A C 1
ATOM 990 O O . GLN A 1 122 ? -8.836 30.719 14.602 1 92.56 122 GLN A O 1
ATOM 995 N N . ASN A 1 123 ? -7.91 29.359 16.094 1 93.25 123 ASN A N 1
ATOM 996 C CA . ASN A 1 123 ? -6.625 30.047 16.094 1 93.25 123 ASN A CA 1
ATOM 997 C C . ASN A 1 123 ? -5.578 29.297 15.281 1 93.25 123 ASN A C 1
ATOM 999 O O . ASN A 1 123 ? -4.379 29.484 15.477 1 93.25 123 ASN A O 1
ATOM 1003 N N . PHE A 1 124 ? -5.965 28.25 14.523 1 94.94 124 PHE A N 1
ATOM 1004 C CA . PHE A 1 124 ? -5.137 27.453 13.633 1 94.94 124 PHE A CA 1
ATOM 1005 C C . PHE A 1 124 ? -4.25 26.5 14.43 1 94.94 124 PHE A C 1
ATOM 1007 O O . PHE A 1 124 ? -3.193 26.094 13.953 1 94.94 124 PHE A O 1
ATOM 1014 N N . GLY A 1 125 ? -4.715 26.344 15.641 1 96.69 125 GLY A N 1
ATOM 1015 C CA . GLY A 1 125 ? -4.145 25.188 16.328 1 96.69 125 GLY A CA 1
ATOM 1016 C C . GLY A 1 125 ? -4.516 23.875 15.68 1 96.69 125 GLY A C 1
ATOM 1017 O O . GLY A 1 125 ? -5.648 23.688 15.234 1 96.69 125 GLY A O 1
ATOM 1018 N N . ALA A 1 126 ? -3.572 22.938 15.664 1 98.56 126 ALA A N 1
ATOM 1019 C CA . ALA A 1 126 ? -3.781 21.703 14.914 1 98.56 126 ALA A CA 1
ATOM 1020 C C . ALA A 1 126 ? -4.129 20.547 15.844 1 98.56 126 ALA A C 1
ATOM 1022 O O . ALA A 1 126 ? -3.553 20.422 16.922 1 98.56 126 ALA A O 1
ATOM 1023 N N . LYS A 1 127 ? -5.07 19.719 15.43 1 98.31 127 LYS A N 1
ATOM 1024 C CA . LYS A 1 127 ? -5.434 18.484 16.109 1 98.31 127 LYS A CA 1
ATOM 1025 C C . LYS A 1 127 ? -5.488 17.312 15.117 1 98.31 127 LYS A C 1
ATOM 1027 O O . LYS A 1 127 ? -6.047 17.438 14.023 1 98.31 127 LYS A O 1
ATOM 1032 N N . ILE A 1 128 ? -4.871 16.25 15.477 1 98.19 128 ILE A N 1
ATOM 1033 C CA . ILE A 1 128 ? -4.883 15.055 14.656 1 98.19 128 ILE A CA 1
ATOM 1034 C C . ILE A 1 128 ? -6.262 14.398 14.719 1 98.19 128 ILE A C 1
ATOM 1036 O O . ILE A 1 128 ? -6.859 14.305 15.789 1 98.19 128 ILE A O 1
ATOM 1040 N N . SER A 1 129 ? -6.773 13.992 13.555 1 94.38 129 SER A N 1
ATOM 1041 C CA . SER A 1 129 ? -8.086 13.359 13.484 1 94.38 129 SER A CA 1
ATOM 1042 C C . SER A 1 129 ? -8.023 12.078 12.648 1 94.38 129 SER A C 1
ATOM 1044 O O . SER A 1 129 ? -6.957 11.68 12.18 1 94.38 129 SER A O 1
ATOM 1046 N N . ASP A 1 130 ? -9.117 11.367 12.578 1 89.88 130 ASP A N 1
ATOM 1047 C CA . ASP A 1 130 ? -9.336 10.164 11.781 1 89.88 130 ASP A CA 1
ATOM 1048 C C . ASP A 1 130 ? -8.43 9.023 12.25 1 89.88 130 ASP A C 1
ATOM 1050 O O . ASP A 1 130 ? -7.41 8.742 11.625 1 89.88 130 ASP A O 1
ATOM 1054 N N . PHE A 1 131 ? -8.867 8.305 13.164 1 90.62 131 PHE A N 1
ATOM 1055 C CA . PHE A 1 131 ? -8.117 7.188 13.742 1 90.62 131 PHE A CA 1
ATOM 1056 C C . PHE A 1 131 ? -8.633 5.859 13.203 1 90.62 131 PHE A C 1
ATOM 1058 O O . PHE A 1 131 ? -8.469 4.816 13.844 1 90.62 131 PHE A O 1
ATOM 1065 N N . GLY A 1 132 ? -9.297 5.93 12.117 1 84.69 132 GLY A N 1
ATOM 1066 C CA . GLY A 1 132 ? -9.891 4.746 11.516 1 84.69 132 GLY A CA 1
ATOM 1067 C C . GLY A 1 132 ? -8.859 3.693 11.141 1 84.69 132 GLY A C 1
ATOM 1068 O O . GLY A 1 132 ? -9.172 2.5 11.102 1 84.69 132 GLY A O 1
ATOM 1069 N N . MET A 1 133 ? -7.637 4.043 10.883 1 86.5 133 MET A N 1
ATOM 1070 C CA . MET A 1 133 ? -6.594 3.111 10.461 1 86.5 133 MET A CA 1
ATOM 1071 C C . MET A 1 133 ? -5.605 2.854 11.602 1 86.5 133 MET A C 1
ATOM 1073 O O . MET A 1 133 ? -4.641 2.105 11.43 1 86.5 133 MET A O 1
ATOM 1077 N N . ALA A 1 134 ? -5.863 3.459 12.703 1 90.06 134 ALA A N 1
ATOM 1078 C CA . ALA A 1 134 ? -4.914 3.396 13.812 1 90.06 134 ALA A CA 1
ATOM 1079 C C . ALA A 1 134 ? -4.754 1.966 14.32 1 90.06 134 ALA A C 1
ATOM 1081 O O . ALA A 1 134 ? -5.684 1.16 14.219 1 90.06 134 ALA A O 1
ATOM 1082 N N . LYS A 1 135 ? -3.617 1.666 14.734 1 87.19 135 LYS A N 1
ATOM 1083 C CA . LYS A 1 135 ? -3.293 0.355 15.289 1 87.19 135 LYS A CA 1
ATOM 1084 C C . LYS A 1 135 ? -2.586 0.486 16.641 1 87.19 135 LYS A C 1
ATOM 1086 O O . LYS A 1 135 ? -1.724 1.35 16.812 1 87.19 135 LYS A O 1
ATOM 1091 N N . THR A 1 136 ? -3.119 -0.267 17.516 1 83.56 136 THR A N 1
ATOM 1092 C CA . THR A 1 136 ? -2.473 -0.277 18.812 1 83.56 136 THR A CA 1
ATOM 1093 C C . THR A 1 136 ? -1.398 -1.358 18.875 1 83.56 136 THR A C 1
ATOM 1095 O O . THR A 1 136 ? -1.567 -2.443 18.328 1 83.56 136 THR A O 1
ATOM 1098 N N . GLY A 1 137 ? -0.224 -0.962 19.109 1 62.59 137 GLY A N 1
ATOM 1099 C CA . GLY A 1 137 ? 0.902 -1.875 19.234 1 62.59 137 GLY A CA 1
ATOM 1100 C C . GLY A 1 137 ? 0.86 -2.721 20.484 1 62.59 137 GLY A C 1
ATOM 1101 O O . GLY A 1 137 ? 0.428 -2.25 21.547 1 62.59 137 GLY A O 1
ATOM 1102 N N . TRP A 1 138 ? 0.267 -3.926 20.5 1 53.69 138 TRP A N 1
ATOM 1103 C CA . TRP A 1 138 ? 0.511 -4.609 21.766 1 53.69 138 TRP A CA 1
ATOM 1104 C C . TRP A 1 138 ? 1.944 -4.391 22.25 1 53.69 138 TRP A C 1
ATOM 1106 O O . TRP A 1 138 ? 2.182 -3.666 23.219 1 53.69 138 TRP A O 1
ATOM 1116 N N . ASP A 1 139 ? 2.816 -5.57 22.375 1 43.69 139 ASP A N 1
ATOM 1117 C CA . ASP A 1 139 ? 4.109 -5.562 23.047 1 43.69 139 ASP A CA 1
ATOM 1118 C C . ASP A 1 139 ? 5.137 -4.758 22.266 1 43.69 139 ASP A C 1
ATOM 1120 O O . ASP A 1 139 ? 5.137 -4.777 21.031 1 43.69 139 ASP A O 1
ATOM 1124 N N . LYS A 1 140 ? 5.754 -3.666 22.906 1 41.44 140 LYS A N 1
ATOM 1125 C CA . LYS A 1 140 ? 6.836 -2.797 22.453 1 41.44 140 LYS A CA 1
ATOM 1126 C C . LYS A 1 140 ? 7.57 -3.402 21.266 1 41.44 140 LYS A C 1
ATOM 1128 O O . LYS A 1 140 ? 8.195 -2.682 20.484 1 41.44 140 LYS A O 1
ATOM 1133 N N . VAL A 1 141 ? 8.047 -4.531 21.469 1 38.28 141 VAL A N 1
ATOM 1134 C CA . VAL A 1 141 ? 9.156 -5.219 20.812 1 38.28 141 VAL A CA 1
ATOM 1135 C C . VAL A 1 141 ? 8.711 -5.715 19.438 1 38.28 141 VAL A C 1
ATOM 1137 O O . VAL A 1 141 ? 9.531 -5.891 18.531 1 38.28 141 VAL A O 1
ATOM 1140 N N . ASN A 1 142 ? 7.438 -6.434 19.203 1 42.88 142 ASN A N 1
ATOM 1141 C CA . ASN A 1 142 ? 7.344 -7.301 18.047 1 42.88 142 ASN A CA 1
ATOM 1142 C C . ASN A 1 142 ? 6.727 -6.574 16.844 1 42.88 142 ASN A C 1
ATOM 1144 O O . ASN A 1 142 ? 5.629 -6.023 16.953 1 42.88 142 ASN A O 1
ATOM 1148 N N . PHE A 1 143 ? 7.602 -6.074 15.961 1 48.97 143 PHE A N 1
ATOM 1149 C CA . PHE A 1 143 ? 7.352 -5.691 14.578 1 48.97 143 PHE A CA 1
ATOM 1150 C C . PHE A 1 143 ? 6.102 -6.375 14.047 1 48.97 143 PHE A C 1
ATOM 1152 O O . PHE A 1 143 ? 5.938 -7.586 14.203 1 48.97 143 PHE A O 1
ATOM 1159 N N . GLN A 1 144 ? 4.961 -5.656 14.008 1 60.25 144 GLN A N 1
ATOM 1160 C CA . GLN A 1 144 ? 3.822 -6.316 13.375 1 60.25 144 GLN A CA 1
ATOM 1161 C C . GLN A 1 144 ? 3.947 -6.293 11.852 1 60.25 144 GLN A C 1
ATOM 1163 O O . GLN A 1 144 ? 4.113 -5.227 11.258 1 60.25 144 GLN A O 1
ATOM 1168 N N . VAL A 1 145 ? 4.426 -7.344 11.32 1 61.88 145 VAL A N 1
ATOM 1169 C CA . VAL A 1 145 ? 4.461 -7.484 9.875 1 61.88 145 VAL A CA 1
ATOM 1170 C C . VAL A 1 145 ? 3.047 -7.723 9.344 1 61.88 145 VAL A C 1
ATOM 1172 O O . VAL A 1 145 ? 2.387 -8.688 9.734 1 61.88 145 VAL A O 1
ATOM 1175 N N . GLN A 1 146 ? 2.635 -6.637 8.625 1 73.25 146 GLN A N 1
ATOM 1176 C CA . GLN A 1 146 ? 1.31 -6.734 8.023 1 73.25 146 GLN A CA 1
ATOM 1177 C C . GLN A 1 146 ? 1.371 -7.43 6.664 1 73.25 146 GLN A C 1
ATOM 1179 O O . GLN A 1 146 ? 2.264 -7.152 5.859 1 73.25 146 GLN A O 1
ATOM 1184 N N . THR A 1 147 ? 0.505 -8.297 6.492 1 79.12 147 THR A N 1
ATOM 1185 C CA . THR A 1 147 ? 0.417 -8.992 5.215 1 79.12 147 THR A CA 1
ATOM 1186 C C . THR A 1 147 ? -0.213 -8.094 4.152 1 79.12 147 THR A C 1
ATOM 1188 O O . THR A 1 147 ? -0.055 -8.336 2.953 1 79.12 147 THR A O 1
ATOM 1191 N N . ARG A 1 148 ? -0.936 -7.082 4.699 1 84.69 148 ARG A N 1
ATOM 1192 C CA . ARG A 1 148 ? -1.578 -6.141 3.789 1 84.69 148 ARG A CA 1
ATOM 1193 C C . ARG A 1 148 ? -1.115 -4.711 4.062 1 84.69 148 ARG A C 1
ATOM 1195 O O . ARG A 1 148 ? -0.984 -4.309 5.219 1 84.69 148 ARG A O 1
ATOM 1202 N N . VAL A 1 149 ? -0.826 -4.047 3.039 1 87.44 149 VAL A N 1
ATOM 1203 C CA . VAL A 1 149 ? -0.454 -2.639 3.135 1 87.44 149 VAL A CA 1
ATOM 1204 C C . VAL A 1 149 ? -1.623 -1.764 2.689 1 87.44 149 VAL A C 1
ATOM 1206 O O . VAL A 1 149 ? -2.23 -2.012 1.645 1 87.44 149 VAL A O 1
ATOM 1209 N N . ILE A 1 150 ? -1.948 -0.801 3.525 1 88.5 150 ILE A N 1
ATOM 1210 C CA . ILE A 1 150 ? -2.967 0.2 3.225 1 88.5 150 ILE A CA 1
ATOM 1211 C C . ILE A 1 150 ? -2.449 1.589 3.592 1 88.5 150 ILE A C 1
ATOM 1213 O O . ILE A 1 150 ? -1.846 1.773 4.652 1 88.5 150 ILE A O 1
ATOM 1217 N N . GLY A 1 151 ? -2.676 2.539 2.703 1 91.12 151 GLY A N 1
ATOM 1218 C CA . GLY A 1 151 ? -2.262 3.9 3.002 1 91.12 151 GLY A CA 1
ATOM 1219 C C . GLY A 1 151 ? -2.566 4.875 1.881 1 91.12 151 GLY A C 1
ATOM 1220 O O . GLY A 1 151 ? -3.012 4.473 0.805 1 91.12 151 GLY A O 1
ATOM 1221 N N . THR A 1 152 ? -2.367 6.102 2.234 1 94.19 152 THR A N 1
ATOM 1222 C CA . THR A 1 152 ? -2.562 7.148 1.236 1 94.19 152 THR A CA 1
ATOM 1223 C C . THR A 1 152 ? -1.285 7.375 0.432 1 94.19 152 THR A C 1
ATOM 1225 O O . THR A 1 152 ? -0.2 7.496 1.003 1 94.19 152 THR A O 1
ATOM 1228 N N . THR A 1 153 ? -1.461 7.488 -0.849 1 92.38 153 THR A N 1
ATOM 1229 C CA . THR A 1 153 ? -0.334 7.645 -1.763 1 92.38 153 THR A CA 1
ATOM 1230 C C . THR A 1 153 ? 0.495 8.867 -1.396 1 92.38 153 THR A C 1
ATOM 1232 O O . THR A 1 153 ? -0.054 9.945 -1.155 1 92.38 153 THR A O 1
ATOM 1235 N N . GLY A 1 154 ? 1.786 8.695 -1.353 1 94.94 154 GLY A N 1
ATOM 1236 C CA . GLY A 1 154 ? 2.705 9.781 -1.04 1 94.94 154 GLY A CA 1
ATOM 1237 C C . GLY A 1 154 ? 3.088 9.828 0.426 1 94.94 154 GLY A C 1
ATOM 1238 O O . GLY A 1 154 ? 4.094 10.445 0.789 1 94.94 154 GLY A O 1
ATOM 1239 N N . TYR A 1 155 ? 2.295 9.195 1.269 1 97.12 155 TYR A N 1
ATOM 1240 C CA . TYR A 1 155 ? 2.543 9.266 2.705 1 97.12 155 TYR A CA 1
ATOM 1241 C C . TYR A 1 155 ? 3.062 7.934 3.23 1 97.12 155 TYR A C 1
ATOM 1243 O O . TYR A 1 155 ? 3.516 7.844 4.375 1 97.12 155 TYR A O 1
ATOM 1251 N N . VAL A 1 156 ? 2.951 6.902 2.416 1 94.62 156 VAL A N 1
ATOM 1252 C CA . VAL A 1 156 ? 3.277 5.555 2.867 1 94.62 156 VAL A CA 1
ATOM 1253 C C . VAL A 1 156 ? 4.789 5.418 3.035 1 94.62 156 VAL A C 1
ATOM 1255 O O . VAL A 1 156 ? 5.551 5.676 2.102 1 94.62 156 VAL A O 1
ATOM 1258 N N . ALA A 1 157 ? 5.18 4.969 4.211 1 95.19 157 ALA A N 1
ATOM 1259 C CA . ALA A 1 157 ? 6.602 4.75 4.469 1 95.19 157 A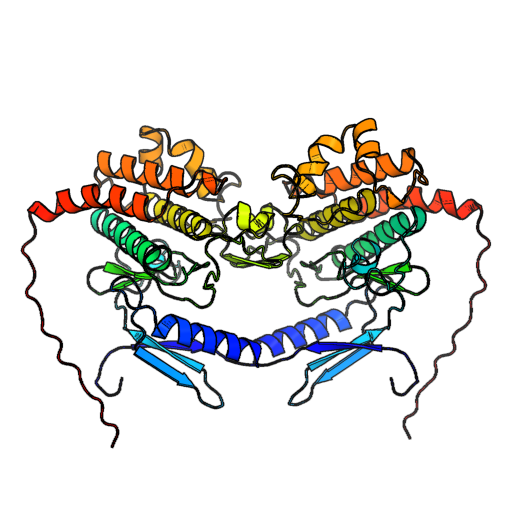LA A CA 1
ATOM 1260 C C . ALA A 1 157 ? 7.152 3.623 3.6 1 95.19 157 ALA A C 1
ATOM 1262 O O . ALA A 1 157 ? 6.5 2.592 3.424 1 95.19 157 ALA A O 1
ATOM 1263 N N . PRO A 1 158 ? 8.383 3.828 3.104 1 92.12 158 PRO A N 1
ATOM 1264 C CA . PRO A 1 158 ? 8.961 2.844 2.189 1 92.12 158 PRO A CA 1
ATOM 1265 C C . PRO A 1 158 ? 9.07 1.453 2.811 1 92.12 158 PRO A C 1
ATOM 1267 O O . PRO A 1 158 ? 8.758 0.454 2.156 1 92.12 158 PRO A O 1
ATOM 1270 N N . GLU A 1 159 ? 9.492 1.29 4.062 1 89.62 159 GLU A N 1
ATOM 1271 C CA . GLU A 1 159 ? 9.641 -0.018 4.695 1 89.62 159 GLU A CA 1
ATOM 1272 C C . GLU A 1 159 ? 8.281 -0.694 4.891 1 89.62 159 GLU A C 1
ATOM 1274 O O . GLU A 1 159 ? 8.172 -1.916 4.773 1 89.62 159 GLU A O 1
ATOM 1279 N N . TYR A 1 160 ? 7.309 0.059 5.211 1 91.31 160 TYR A N 1
ATOM 1280 C CA . TYR A 1 160 ? 5.957 -0.474 5.348 1 91.31 160 TYR A CA 1
ATOM 1281 C C . TYR A 1 160 ? 5.438 -0.988 4.008 1 91.31 160 TYR A C 1
ATOM 1283 O O . TYR A 1 160 ? 4.883 -2.088 3.932 1 91.31 160 TYR A O 1
ATOM 1291 N N . ALA A 1 161 ? 5.637 -0.239 3.01 1 89.56 161 ALA A N 1
ATOM 1292 C CA . ALA A 1 161 ? 5.191 -0.611 1.669 1 89.56 161 ALA A CA 1
ATOM 1293 C C . ALA A 1 161 ? 5.875 -1.893 1.202 1 89.56 161 ALA A C 1
ATOM 1295 O O . ALA A 1 161 ? 5.238 -2.756 0.592 1 89.56 161 ALA A O 1
ATOM 1296 N N . SER A 1 162 ? 7.125 -2.043 1.537 1 87.31 162 SER A N 1
ATOM 1297 C CA . SER A 1 162 ? 7.91 -3.129 0.961 1 87.31 162 SER A CA 1
ATOM 1298 C C . SER A 1 162 ? 7.84 -4.383 1.829 1 87.31 162 SER A C 1
ATOM 1300 O O . SER A 1 162 ? 7.828 -5.5 1.313 1 87.31 162 SER A O 1
ATOM 1302 N N . THR A 1 163 ? 7.84 -4.18 3.158 1 86.94 163 THR A N 1
ATOM 1303 C CA . THR A 1 163 ? 7.988 -5.34 4.031 1 86.94 163 THR A CA 1
ATOM 1304 C C . THR A 1 163 ? 6.746 -5.527 4.898 1 86.94 163 THR A C 1
ATOM 1306 O O . THR A 1 163 ? 6.59 -6.562 5.551 1 86.94 163 THR A O 1
ATOM 1309 N N . GLY A 1 164 ? 5.98 -4.535 4.949 1 88.62 164 GLY A N 1
ATOM 1310 C CA . GLY A 1 164 ? 4.84 -4.598 5.852 1 88.62 164 GLY A CA 1
ATOM 1311 C C . GLY A 1 164 ? 5.188 -4.227 7.281 1 88.62 164 GLY A C 1
ATOM 1312 O O . GLY A 1 164 ? 4.32 -4.234 8.156 1 88.62 164 GLY A O 1
ATOM 1313 N N . ARG A 1 165 ? 6.434 -3.939 7.477 1 88.19 165 ARG A N 1
ATOM 1314 C CA . ARG A 1 165 ? 6.84 -3.561 8.828 1 88.19 165 ARG A CA 1
ATOM 1315 C C . ARG A 1 165 ? 6.289 -2.188 9.195 1 88.19 165 ARG A C 1
ATOM 1317 O O . ARG A 1 165 ? 6.629 -1.186 8.562 1 88.19 165 ARG A O 1
ATOM 1324 N N . LEU A 1 166 ? 5.43 -2.197 10.18 1 90.88 166 LEU A N 1
ATOM 1325 C CA . LEU A 1 166 ? 4.785 -0.979 10.664 1 90.88 166 LEU A CA 1
ATOM 1326 C C . LEU A 1 166 ? 5.25 -0.641 12.078 1 90.88 166 LEU A C 1
ATOM 1328 O O . LEU A 1 166 ? 5.137 -1.468 12.984 1 90.88 166 LEU A O 1
ATOM 1332 N N . THR A 1 167 ? 5.84 0.494 12.266 1 92.31 167 THR A N 1
ATOM 1333 C CA . THR A 1 167 ? 6.254 1.013 13.562 1 92.31 167 THR A CA 1
ATOM 1334 C C . THR A 1 167 ? 5.879 2.484 13.703 1 92.31 167 THR A C 1
ATOM 1336 O O . THR A 1 167 ? 5.312 3.076 12.781 1 92.31 167 THR A O 1
ATOM 1339 N N . THR A 1 168 ? 6.168 3.068 14.812 1 95.44 168 THR A N 1
ATOM 1340 C CA . THR A 1 168 ? 5.922 4.492 15.023 1 95.44 168 THR A CA 1
ATOM 1341 C C . THR A 1 168 ? 6.707 5.332 14.023 1 95.44 168 THR A C 1
ATOM 1343 O O . THR A 1 168 ? 6.301 6.449 13.695 1 95.44 168 THR A O 1
ATOM 1346 N N . LYS A 1 169 ? 7.781 4.738 13.508 1 96.81 169 LYS A N 1
ATOM 1347 C CA . LYS A 1 169 ? 8.609 5.441 12.539 1 96.81 169 LYS A CA 1
ATOM 1348 C C . LYS A 1 169 ? 7.863 5.648 11.227 1 96.81 169 LYS A C 1
ATOM 1350 O O . LYS A 1 169 ? 8.211 6.531 10.438 1 96.81 169 LYS A O 1
ATOM 1355 N N . SER A 1 170 ? 6.867 4.809 10.969 1 95.94 170 SER A N 1
ATOM 1356 C CA . SER A 1 170 ? 6.035 4.996 9.781 1 95.94 170 SER A CA 1
ATOM 1357 C C . SER A 1 170 ? 5.234 6.289 9.867 1 95.94 170 SER A C 1
ATOM 1359 O O . SER A 1 170 ? 5.109 7.016 8.875 1 95.94 170 SER A O 1
ATOM 1361 N N . ASP A 1 171 ? 4.758 6.605 11.086 1 97.75 171 ASP A N 1
ATOM 1362 C CA . ASP A 1 171 ? 4.074 7.879 11.312 1 97.75 171 ASP A CA 1
ATOM 1363 C C . ASP A 1 171 ? 5.039 9.055 11.164 1 97.75 171 ASP A C 1
ATOM 1365 O O . ASP A 1 171 ? 4.656 10.117 10.672 1 97.75 171 ASP A O 1
ATOM 1369 N N . VAL A 1 172 ? 6.254 8.789 11.602 1 98.75 172 VAL A N 1
ATOM 1370 C CA . VAL A 1 172 ? 7.262 9.844 11.523 1 98.75 172 VAL A CA 1
ATOM 1371 C C . VAL A 1 172 ? 7.551 10.172 10.055 1 98.75 172 VAL A C 1
ATOM 1373 O O . VAL A 1 172 ? 7.746 11.336 9.703 1 98.75 172 VAL A O 1
ATOM 1376 N N . TYR A 1 173 ? 7.582 9.172 9.227 1 98.5 173 TYR A N 1
ATOM 1377 C CA . TYR A 1 173 ? 7.738 9.406 7.797 1 98.5 173 TYR A CA 1
ATOM 1378 C C . TYR A 1 173 ? 6.617 10.289 7.262 1 98.5 173 TYR A C 1
ATOM 1380 O O . TYR A 1 173 ? 6.871 11.297 6.594 1 98.5 173 TYR A O 1
ATOM 1388 N N . SER A 1 174 ? 5.344 9.906 7.57 1 98.5 174 SER A N 1
ATOM 1389 C CA . SER A 1 174 ? 4.188 10.672 7.129 1 98.5 174 SER A CA 1
ATOM 1390 C C . SER A 1 174 ? 4.258 12.109 7.629 1 98.5 174 SER A C 1
ATOM 1392 O O . SER A 1 174 ? 3.904 13.047 6.906 1 98.5 174 SER A O 1
ATOM 1394 N N . TYR A 1 175 ? 4.715 12.266 8.859 1 98.88 175 TYR A N 1
ATOM 1395 C CA . TYR A 1 175 ? 4.906 13.594 9.43 1 98.88 175 TYR A CA 1
ATOM 1396 C C . TYR A 1 175 ? 5.906 14.398 8.609 1 98.88 175 TYR A C 1
ATOM 1398 O O . TYR A 1 175 ? 5.695 15.586 8.352 1 98.88 175 TYR A O 1
ATOM 1406 N N . GLY A 1 176 ? 7.016 13.734 8.281 1 98.88 176 GLY A N 1
ATOM 1407 C CA . GLY A 1 176 ? 7.996 14.391 7.434 1 98.88 176 GLY A CA 1
ATOM 1408 C C . GLY A 1 176 ? 7.422 14.875 6.113 1 98.88 176 GLY A C 1
ATOM 1409 O O . GLY A 1 176 ? 7.773 15.953 5.633 1 98.88 176 GLY A O 1
ATOM 1410 N N . VAL A 1 177 ? 6.527 14.094 5.555 1 98.75 177 VAL A N 1
ATOM 1411 C CA . VAL A 1 177 ? 5.871 14.477 4.309 1 98.75 177 VAL A CA 1
ATOM 1412 C C . VAL A 1 177 ? 5.02 15.719 4.539 1 98.75 177 VAL A C 1
ATOM 1414 O O . VAL A 1 177 ? 5.055 16.656 3.742 1 98.75 177 VAL A O 1
ATOM 1417 N N . VAL A 1 178 ? 4.305 15.75 5.617 1 98.81 178 VAL A N 1
ATOM 1418 C CA . VAL A 1 178 ? 3.486 16.906 5.953 1 98.81 178 VAL A CA 1
ATOM 1419 C C . VAL A 1 178 ? 4.379 18.141 6.148 1 98.81 178 VAL A C 1
ATOM 1421 O O . VAL A 1 178 ? 4.031 19.234 5.719 1 98.81 178 VAL A O 1
ATOM 1424 N N . LEU A 1 179 ? 5.523 17.906 6.805 1 98.69 179 LEU A N 1
ATOM 1425 C CA . LEU A 1 179 ? 6.465 19.016 6.961 1 98.69 179 LEU A CA 1
ATOM 1426 C C . LEU A 1 179 ? 6.875 19.578 5.602 1 98.69 179 LEU A C 1
ATOM 1428 O O . LEU A 1 179 ? 6.938 20.797 5.422 1 98.69 179 LEU A O 1
ATOM 1432 N N . LEU A 1 180 ? 7.141 18.734 4.711 1 98.75 180 LEU A N 1
ATOM 1433 C CA . LEU A 1 180 ? 7.516 19.156 3.365 1 98.75 180 LEU A CA 1
ATOM 1434 C C . LEU A 1 180 ? 6.375 19.922 2.703 1 98.75 180 LEU A C 1
ATOM 1436 O O . LEU A 1 180 ? 6.609 20.891 1.985 1 98.75 180 LEU A O 1
ATOM 1440 N N . GLU A 1 181 ? 5.172 19.453 2.932 1 98.5 181 GLU A N 1
ATOM 1441 C CA . GLU A 1 181 ? 4.02 20.172 2.402 1 98.5 181 GLU A CA 1
ATOM 1442 C C . GLU A 1 181 ? 3.93 21.578 2.996 1 98.5 181 GLU A C 1
ATOM 1444 O O . GLU A 1 181 ? 3.637 22.547 2.283 1 98.5 181 GLU A O 1
ATOM 1449 N N . LEU A 1 182 ? 4.195 21.703 4.27 1 98.31 182 LEU A N 1
ATOM 1450 C CA . LEU A 1 182 ? 4.16 22.984 4.945 1 98.31 182 LEU A CA 1
ATOM 1451 C C . LEU A 1 182 ? 5.238 23.922 4.395 1 98.31 182 LEU A C 1
ATOM 1453 O O . LEU A 1 182 ? 5.035 25.141 4.312 1 98.31 182 LEU A O 1
ATOM 1457 N N . LEU A 1 183 ? 6.359 23.359 4 1 98 183 LEU A N 1
ATOM 1458 C CA . LEU A 1 183 ? 7.496 24.141 3.516 1 98 183 LEU A CA 1
ATOM 1459 C C . LEU A 1 183 ? 7.281 24.562 2.068 1 98 183 LEU A C 1
ATOM 1461 O O . LEU A 1 183 ? 7.598 25.703 1.701 1 98 183 LEU A O 1
ATOM 1465 N N . THR A 1 184 ? 6.672 23.656 1.264 1 97.81 184 THR A N 1
ATOM 1466 C CA . THR A 1 184 ? 6.754 23.844 -0.181 1 97.81 184 THR A CA 1
ATOM 1467 C C . THR A 1 184 ? 5.383 24.188 -0.756 1 97.81 184 THR A C 1
ATOM 1469 O O . THR A 1 184 ? 5.285 24.688 -1.877 1 97.81 184 THR A O 1
ATOM 1472 N N . GLY A 1 185 ? 4.332 23.797 0.005 1 96.75 185 GLY A N 1
ATOM 1473 C CA . GLY A 1 185 ? 2.992 23.969 -0.528 1 96.75 185 GLY A CA 1
ATOM 1474 C C . GLY A 1 185 ? 2.633 22.938 -1.586 1 96.75 185 GLY A C 1
ATOM 1475 O O . GLY A 1 185 ? 1.553 23 -2.178 1 96.75 185 GLY A O 1
ATOM 1476 N N . ARG A 1 186 ? 3.506 22.016 -1.832 1 96.56 186 ARG A N 1
ATOM 1477 C CA . ARG A 1 186 ? 3.27 20.984 -2.836 1 96.56 186 ARG A CA 1
ATOM 1478 C C . ARG A 1 186 ? 2.553 19.781 -2.23 1 96.56 186 ARG A C 1
ATOM 1480 O O . ARG A 1 186 ? 2.721 19.484 -1.045 1 96.56 186 ARG A O 1
ATOM 1487 N N . THR A 1 187 ? 1.711 19.125 -3.072 1 95.94 187 THR A N 1
ATOM 1488 C CA . THR A 1 187 ? 1.079 17.891 -2.641 1 95.94 187 THR A CA 1
ATOM 1489 C C . THR A 1 187 ? 2.076 16.734 -2.68 1 95.94 187 THR A C 1
ATOM 1491 O O . THR A 1 187 ? 3.074 16.797 -3.398 1 95.94 187 THR A O 1
ATOM 1494 N N . PRO A 1 188 ? 1.84 15.719 -1.886 1 96.5 188 PRO A N 1
ATOM 1495 C CA . PRO A 1 188 ? 2.779 14.594 -1.84 1 96.5 188 PRO A CA 1
ATOM 1496 C C . PRO A 1 188 ? 2.984 13.938 -3.203 1 96.5 188 PRO A C 1
ATOM 1498 O O . PRO A 1 188 ? 4.09 13.492 -3.518 1 96.5 188 PRO A O 1
ATOM 1501 N N . VAL A 1 189 ? 1.913 13.867 -3.971 1 94.56 189 VAL A N 1
ATOM 1502 C CA . VAL A 1 189 ? 1.982 13.32 -5.32 1 94.56 189 VAL A CA 1
ATOM 1503 C C . VAL A 1 189 ? 1.212 14.219 -6.285 1 94.56 189 VAL A C 1
ATOM 1505 O O . VAL A 1 189 ? 0.074 14.602 -6.012 1 94.56 189 VAL A O 1
ATOM 1508 N N . ASP A 1 190 ? 1.837 14.57 -7.301 1 92.81 190 ASP A N 1
ATOM 1509 C CA . ASP A 1 190 ? 1.236 15.398 -8.344 1 92.81 190 ASP A CA 1
ATOM 1510 C C . ASP A 1 190 ? 1.612 14.891 -9.734 1 92.81 190 ASP A C 1
ATOM 1512 O O . ASP A 1 190 ? 2.689 15.203 -10.242 1 92.81 190 ASP A O 1
ATOM 1516 N N . THR A 1 191 ? 0.749 14.242 -10.359 1 84.75 191 THR A N 1
ATOM 1517 C CA . THR A 1 191 ? 1.038 13.547 -11.609 1 84.75 191 THR A CA 1
ATOM 1518 C C . THR A 1 191 ? 1.063 14.531 -12.781 1 84.75 191 THR A C 1
ATOM 1520 O O . THR A 1 191 ? 1.444 14.164 -13.898 1 84.75 191 THR A O 1
ATOM 1523 N N . SER A 1 192 ? 0.643 15.758 -12.562 1 87.44 192 SER A N 1
ATOM 1524 C CA . SER A 1 192 ? 0.688 16.766 -13.609 1 87.44 192 SER A CA 1
ATOM 1525 C C . SER A 1 192 ? 2.1 17.328 -13.789 1 87.44 192 SER A C 1
ATOM 1527 O O . SER A 1 192 ? 2.393 17.984 -14.781 1 87.44 192 SER A O 1
ATOM 1529 N N . ARG A 1 193 ? 2.922 16.953 -12.867 1 90.81 193 ARG A N 1
ATOM 1530 C CA . ARG A 1 193 ? 4.305 17.422 -12.914 1 90.81 193 ARG A CA 1
ATOM 1531 C C . ARG A 1 193 ? 5.184 16.438 -13.68 1 90.81 193 ARG A C 1
ATOM 1533 O O . ARG A 1 193 ? 4.797 15.297 -13.898 1 90.81 193 ARG A O 1
ATOM 1540 N N . PRO A 1 194 ? 6.328 16.969 -14.125 1 90.12 194 PRO A N 1
ATOM 1541 C CA . PRO A 1 194 ? 7.277 16.031 -14.727 1 90.12 194 PRO A CA 1
ATOM 1542 C C . PRO A 1 194 ? 7.609 14.852 -13.812 1 90.12 194 PRO A C 1
ATOM 1544 O O . PRO A 1 194 ? 7.566 14.984 -12.586 1 90.12 194 PRO A O 1
ATOM 1547 N N . GLN A 1 195 ? 7.906 13.734 -14.367 1 83.25 195 GLN A N 1
ATOM 1548 C CA . GLN A 1 195 ? 8.094 12.461 -13.68 1 83.25 195 GLN A CA 1
ATOM 1549 C C . GLN A 1 195 ? 9.008 12.625 -12.469 1 83.25 195 GLN A C 1
ATOM 1551 O O . GLN A 1 195 ? 8.695 12.141 -11.375 1 83.25 195 GLN A O 1
ATOM 1556 N N . GLU A 1 196 ? 10.039 13.383 -12.633 1 87.06 196 GLU A N 1
ATOM 1557 C CA . GLU A 1 196 ? 11.047 13.516 -11.586 1 87.06 196 GLU A CA 1
ATOM 1558 C C . GLU A 1 196 ? 10.539 14.391 -10.445 1 87.06 196 GLU A C 1
ATOM 1560 O O . GLU A 1 196 ? 11.125 14.398 -9.359 1 87.06 196 GLU A O 1
ATOM 1565 N N . GLU A 1 197 ? 9.438 15.039 -10.672 1 93.44 197 GLU A N 1
ATOM 1566 C CA . GLU A 1 197 ? 8.938 15.992 -9.68 1 93.44 197 GLU A CA 1
ATOM 1567 C C . GLU A 1 197 ? 7.578 15.555 -9.133 1 93.44 197 GLU A C 1
ATOM 1569 O O . GLU A 1 197 ? 6.973 16.266 -8.328 1 93.44 197 GLU A O 1
ATOM 1574 N N . GLN A 1 198 ? 7.137 14.406 -9.555 1 92.06 198 GLN A N 1
ATOM 1575 C CA . GLN A 1 198 ? 5.773 14 -9.227 1 92.06 198 GLN A CA 1
ATOM 1576 C C . GLN A 1 198 ? 5.652 13.625 -7.75 1 92.06 198 GLN A C 1
ATOM 1578 O O . GLN A 1 198 ? 4.609 13.852 -7.133 1 92.06 198 GLN A O 1
ATOM 1583 N N . VAL A 1 199 ? 6.691 13.031 -7.23 1 94.5 199 VAL A N 1
ATOM 1584 C CA . VAL A 1 199 ? 6.699 12.617 -5.832 1 94.5 199 VAL A CA 1
ATOM 1585 C C . VAL A 1 199 ? 7.461 13.641 -4.992 1 94.5 199 VAL A C 1
ATOM 1587 O O . VAL A 1 199 ? 8.656 13.852 -5.195 1 94.5 199 VAL A O 1
ATOM 1590 N N . LEU A 1 200 ? 6.836 14.211 -4.066 1 97.62 200 LEU A N 1
ATOM 1591 C CA . LEU A 1 200 ? 7.359 15.328 -3.289 1 97.62 200 LEU A CA 1
ATOM 1592 C C . LEU A 1 200 ? 8.656 14.945 -2.588 1 97.62 200 LEU A C 1
ATOM 1594 O O . LEU A 1 200 ? 9.648 15.672 -2.666 1 97.62 200 LEU A O 1
ATOM 1598 N N . VAL A 1 201 ? 8.68 13.805 -1.946 1 97.56 201 VAL A N 1
ATOM 1599 C CA . VAL A 1 201 ? 9.836 13.383 -1.162 1 97.56 201 VAL A CA 1
ATOM 1600 C C . VAL A 1 201 ? 11.047 13.219 -2.076 1 97.56 201 VAL A C 1
ATOM 1602 O O . VAL A 1 201 ? 12.133 13.719 -1.778 1 97.56 201 VAL A O 1
ATOM 1605 N N . SER A 1 202 ? 10.867 12.578 -3.168 1 94.75 202 SER A N 1
ATOM 1606 C CA . SER A 1 202 ? 11.961 12.352 -4.105 1 94.75 202 SER A CA 1
ATOM 1607 C C . SER A 1 202 ? 12.492 13.664 -4.672 1 94.75 202 SER A C 1
ATOM 1609 O O . SER A 1 202 ? 13.695 13.82 -4.887 1 94.75 202 SER A O 1
ATOM 1611 N N . TRP A 1 203 ? 11.602 14.531 -4.914 1 96.5 203 TRP A N 1
ATOM 1612 C CA . TRP A 1 203 ? 11.945 15.844 -5.461 1 96.5 203 TRP A CA 1
ATOM 1613 C C . TRP A 1 203 ? 12.688 16.688 -4.43 1 96.5 203 TRP A C 1
ATOM 1615 O O . T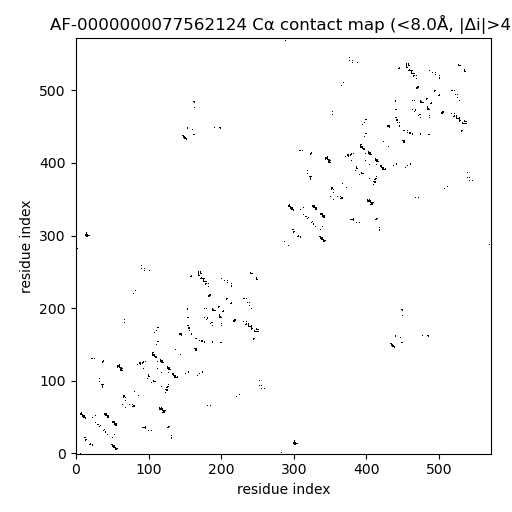RP A 1 203 ? 13.656 17.375 -4.758 1 96.5 203 TRP A O 1
ATOM 1625 N N . ALA A 1 204 ? 12.297 16.625 -3.189 1 97.69 204 ALA A N 1
ATOM 1626 C CA . ALA A 1 204 ? 12.789 17.516 -2.139 1 97.69 204 ALA A CA 1
ATOM 1627 C C . ALA A 1 204 ? 14.094 17 -1.547 1 97.69 204 ALA A C 1
ATOM 1629 O O . ALA A 1 204 ? 14.977 17.781 -1.181 1 97.69 204 ALA A O 1
ATOM 1630 N N . LEU A 1 205 ? 14.25 15.742 -1.427 1 96.12 205 LEU A N 1
ATOM 1631 C CA . LEU A 1 205 ? 15.32 15.117 -0.655 1 96.12 205 LEU A CA 1
ATOM 1632 C C . LEU A 1 205 ? 16.688 15.625 -1.099 1 96.12 205 LEU A C 1
ATOM 1634 O O . LEU A 1 205 ? 17.484 16.062 -0.272 1 96.12 205 LEU A O 1
ATOM 1638 N N . PRO A 1 206 ? 16.953 15.672 -2.424 1 95.12 206 PRO A N 1
ATOM 1639 C CA . PRO A 1 206 ? 18.266 16.156 -2.848 1 95.12 206 PRO A CA 1
ATOM 1640 C C . PRO A 1 206 ? 18.484 17.641 -2.566 1 95.12 206 PRO A C 1
ATOM 1642 O O . PRO A 1 206 ? 19.609 18.125 -2.602 1 95.12 206 PRO A O 1
ATOM 1645 N N . ARG A 1 207 ? 17.453 18.328 -2.252 1 95.69 207 ARG A N 1
ATOM 1646 C CA . ARG A 1 207 ? 17.516 19.766 -2.088 1 95.69 207 ARG A CA 1
ATOM 1647 C C . ARG A 1 207 ? 17.609 20.156 -0.614 1 95.69 207 ARG A C 1
ATOM 1649 O O . ARG A 1 207 ? 18.062 21.25 -0.279 1 95.69 207 ARG A O 1
ATOM 1656 N N . LEU A 1 208 ? 17.234 19.25 0.228 1 95.94 208 LEU A N 1
ATOM 1657 C CA . LEU A 1 208 ? 17.047 19.562 1.641 1 95.94 208 LEU A CA 1
ATOM 1658 C C . LEU A 1 208 ? 18.391 19.781 2.334 1 95.94 208 LEU A C 1
ATOM 1660 O O . LEU A 1 208 ? 18.438 20.375 3.414 1 95.94 208 LEU A O 1
ATOM 1664 N N . THR A 1 209 ? 19.453 19.359 1.748 1 88.19 209 THR A N 1
ATOM 1665 C CA . THR A 1 209 ? 20.75 19.469 2.383 1 88.19 209 THR A CA 1
ATOM 1666 C C . THR A 1 209 ? 21.484 20.719 1.893 1 88.19 209 THR A C 1
ATOM 1668 O O . THR A 1 209 ? 22.609 20.984 2.316 1 88.19 209 THR A O 1
ATOM 1671 N N . ASN A 1 210 ? 20.938 21.438 1.008 1 93.56 210 ASN A N 1
ATOM 1672 C CA . ASN A 1 210 ? 21.484 22.672 0.455 1 93.56 210 ASN A CA 1
ATOM 1673 C C . ASN A 1 210 ? 20.625 23.891 0.811 1 93.56 210 ASN A C 1
ATOM 1675 O O . ASN A 1 210 ? 19.484 23.984 0.373 1 93.56 210 ASN A O 1
ATOM 1679 N N . ARG A 1 211 ? 21.234 24.875 1.473 1 93.88 211 ARG A N 1
ATOM 1680 C CA . ARG A 1 211 ? 20.5 26.016 2.008 1 93.88 211 ARG A CA 1
ATOM 1681 C C . ARG A 1 211 ? 19.844 26.812 0.889 1 93.88 211 ARG A C 1
ATOM 1683 O O . ARG A 1 211 ? 18.688 27.203 1.007 1 93.88 211 ARG A O 1
ATOM 1690 N N . GLU A 1 212 ? 20.531 27.016 -0.174 1 94.88 212 GLU A N 1
ATOM 1691 C CA . GLU A 1 212 ? 20 27.812 -1.285 1 94.88 212 GLU A CA 1
ATOM 1692 C C . GLU A 1 212 ? 18.859 27.078 -1.975 1 94.88 212 GLU A C 1
ATOM 1694 O O . GLU A 1 212 ? 17.859 27.703 -2.359 1 94.88 212 GLU A O 1
ATOM 1699 N N . LYS A 1 213 ? 19.016 25.797 -2.09 1 96.38 213 LYS A N 1
ATOM 1700 C CA . LYS A 1 213 ? 17.984 25 -2.752 1 96.38 213 LYS A CA 1
ATOM 1701 C C . LYS A 1 213 ? 16.719 24.922 -1.895 1 96.38 213 LYS A C 1
ATOM 1703 O O . LYS A 1 213 ? 15.609 24.859 -2.42 1 96.38 213 LYS A O 1
ATOM 1708 N N . VAL A 1 214 ? 16.938 24.906 -0.586 1 97.12 214 VAL A N 1
ATOM 1709 C CA . VAL A 1 214 ? 15.805 24.891 0.326 1 97.12 214 VAL A CA 1
ATOM 1710 C C . VAL A 1 214 ? 14.961 26.156 0.117 1 97.12 214 VAL A C 1
ATOM 1712 O O . VAL A 1 214 ? 13.734 26.078 0.046 1 97.12 214 VAL A O 1
ATOM 1715 N N . VAL A 1 215 ? 15.578 27.266 -0.019 1 96.25 215 VAL A N 1
ATOM 1716 C CA . VAL A 1 215 ? 14.891 28.531 -0.204 1 96.25 215 VAL A CA 1
ATOM 1717 C C . VAL A 1 215 ? 14.125 28.516 -1.526 1 96.25 215 VAL A C 1
ATOM 1719 O O . VAL A 1 215 ? 13.023 29.047 -1.618 1 96.25 215 VAL A O 1
ATOM 1722 N N . GLU A 1 216 ? 14.672 27.828 -2.516 1 95.81 216 GLU A N 1
ATOM 1723 C CA . GLU A 1 216 ? 14.062 27.766 -3.84 1 95.81 216 GLU A CA 1
ATOM 1724 C C . GLU A 1 216 ? 12.789 26.906 -3.816 1 95.81 216 GLU A C 1
ATOM 1726 O O . GLU A 1 216 ? 11.914 27.078 -4.668 1 95.81 216 GLU A O 1
ATOM 1731 N N . MET A 1 217 ? 12.688 26.031 -2.842 1 96.56 217 MET A N 1
ATOM 1732 C CA . MET A 1 217 ? 11.57 25.094 -2.84 1 96.56 217 MET A CA 1
ATOM 1733 C C . MET A 1 217 ? 10.406 25.625 -2.004 1 96.56 217 MET A C 1
ATOM 1735 O O . MET A 1 217 ? 9.328 25.047 -1.981 1 96.56 217 MET A O 1
ATOM 1739 N N . VAL A 1 218 ? 10.625 26.781 -1.374 1 97.25 218 VAL A N 1
ATOM 1740 C CA . VAL A 1 218 ? 9.648 27.297 -0.423 1 97.25 218 VAL A CA 1
ATOM 1741 C C . VAL A 1 218 ? 8.359 27.672 -1.157 1 97.25 218 VAL A C 1
ATOM 1743 O O . VAL A 1 218 ? 8.406 28.141 -2.299 1 97.25 218 VAL A O 1
ATOM 1746 N N . ASP A 1 219 ? 7.309 27.484 -0.545 1 96.88 219 ASP A N 1
ATOM 1747 C CA . ASP A 1 219 ? 5.996 27.875 -1.058 1 96.88 219 ASP A CA 1
ATOM 1748 C C . ASP A 1 219 ? 5.98 29.344 -1.462 1 96.88 219 ASP A C 1
ATOM 1750 O O . ASP A 1 219 ? 6.176 30.219 -0.624 1 96.88 219 ASP A O 1
ATOM 1754 N N . PRO A 1 220 ? 5.664 29.625 -2.654 1 94.81 220 PRO A N 1
ATOM 1755 C CA . PRO A 1 220 ? 5.641 31.016 -3.109 1 94.81 220 PRO A CA 1
ATOM 1756 C C . PRO A 1 220 ? 4.594 31.859 -2.385 1 94.81 220 PRO A C 1
ATOM 1758 O O . PRO A 1 220 ? 4.73 33.094 -2.295 1 94.81 220 PRO A O 1
ATOM 1761 N N . SER A 1 221 ? 3.619 31.234 -1.841 1 93.31 221 SER A N 1
ATOM 1762 C CA . SER A 1 221 ? 2.551 31.969 -1.173 1 93.31 221 SER A CA 1
ATOM 1763 C C . SER A 1 221 ? 3.059 32.656 0.093 1 93.31 221 SER A C 1
ATOM 1765 O O . SER A 1 221 ? 2.402 33.562 0.625 1 93.31 221 SER A O 1
ATOM 1767 N N . LEU A 1 222 ? 4.227 32.25 0.538 1 95.31 222 LEU A N 1
ATOM 1768 C CA . LEU A 1 222 ? 4.812 32.875 1.723 1 95.31 222 LEU A CA 1
ATOM 1769 C C . LEU A 1 222 ? 5.461 34.219 1.375 1 95.31 222 LEU A C 1
ATOM 1771 O O . LEU A 1 222 ? 5.758 35.031 2.264 1 95.31 222 LEU A O 1
ATOM 1775 N N . GLN A 1 223 ? 5.746 34.438 0.126 1 93.88 223 GLN A N 1
ATOM 1776 C CA . GLN A 1 223 ? 6.254 35.719 -0.395 1 93.88 223 GLN A CA 1
ATOM 1777 C C . GLN A 1 223 ? 7.484 36.188 0.381 1 93.88 223 GLN A C 1
ATOM 1779 O O . GLN A 1 223 ? 7.59 37.344 0.745 1 93.88 223 GLN A O 1
ATOM 1784 N N . GLY A 1 224 ? 8.234 35.25 0.768 1 93.44 224 GLY A N 1
ATOM 1785 C CA . GLY A 1 224 ? 9.484 35.562 1.432 1 93.44 224 GLY A CA 1
ATOM 1786 C C . GLY A 1 224 ? 9.305 35.938 2.898 1 93.44 224 GLY A C 1
ATOM 1787 O O . GLY A 1 224 ? 10.266 36.281 3.576 1 93.44 224 GLY A O 1
ATOM 1788 N N . GLN A 1 225 ? 8.078 35.812 3.381 1 94.5 225 GLN A N 1
ATOM 1789 C CA . GLN A 1 225 ? 7.789 36.156 4.77 1 94.5 225 GLN A CA 1
ATOM 1790 C C . GLN A 1 225 ? 8.031 34.969 5.691 1 94.5 225 GLN A C 1
ATOM 1792 O O . GLN A 1 225 ? 7.078 34.406 6.234 1 94.5 225 GLN A O 1
ATOM 1797 N N . TYR A 1 226 ? 9.266 34.656 5.953 1 95.19 226 TYR A N 1
ATOM 1798 C CA . TYR A 1 226 ? 9.703 33.594 6.84 1 95.19 226 TYR A CA 1
ATOM 1799 C C . TYR A 1 226 ? 11.141 33.812 7.297 1 95.19 226 TYR A C 1
ATOM 1801 O O . TYR A 1 226 ? 11.875 34.594 6.684 1 95.19 226 TYR A O 1
ATOM 1809 N N . SER A 1 227 ? 11.477 33.281 8.383 1 94.81 227 SER A N 1
ATOM 1810 C CA . SER A 1 227 ? 12.859 33.25 8.844 1 94.81 227 SER A CA 1
ATOM 1811 C C . SER A 1 227 ? 13.672 32.188 8.109 1 94.81 227 SER A C 1
ATOM 1813 O O . SER A 1 227 ? 13.383 31 8.211 1 94.81 227 SER A O 1
ATOM 1815 N N . LYS A 1 228 ? 14.703 32.625 7.379 1 94.94 228 LYS A N 1
ATOM 1816 C CA . LYS A 1 228 ? 15.555 31.688 6.648 1 94.94 228 LYS A CA 1
ATOM 1817 C C . LYS A 1 228 ? 16.172 30.672 7.59 1 94.94 228 LYS A C 1
ATOM 1819 O O . LYS A 1 228 ? 16.281 29.484 7.25 1 94.94 228 LYS A O 1
ATOM 1824 N N . LYS A 1 229 ? 16.562 31.156 8.727 1 94.62 229 LYS A N 1
ATOM 1825 C CA . LYS A 1 229 ? 17.156 30.266 9.719 1 94.62 229 LYS A CA 1
ATOM 1826 C C . LYS A 1 229 ? 16.172 29.188 10.148 1 94.62 229 LYS A C 1
ATOM 1828 O O . LYS A 1 229 ? 16.516 28 10.188 1 94.62 229 LYS A O 1
ATOM 1833 N N . GLU A 1 230 ? 14.953 29.594 10.469 1 96 230 GLU A N 1
ATOM 1834 C CA . GLU A 1 230 ? 13.922 28.641 10.859 1 96 230 GLU A CA 1
ATOM 1835 C C . GLU A 1 230 ? 13.594 27.672 9.727 1 96 230 GLU A C 1
ATOM 1837 O O . GLU A 1 230 ? 13.445 26.469 9.953 1 96 230 GLU A O 1
ATOM 1842 N N . LEU A 1 231 ? 13.57 28.266 8.602 1 96.75 231 LEU A N 1
ATOM 1843 C CA . LEU A 1 231 ? 13.258 27.469 7.414 1 96.75 231 LEU A CA 1
ATOM 1844 C C . LEU A 1 231 ? 14.266 26.344 7.223 1 96.75 231 LEU A C 1
ATOM 1846 O O . LEU A 1 231 ? 13.883 25.203 6.965 1 96.75 231 LEU A O 1
ATOM 1850 N N . ILE A 1 232 ? 15.484 26.672 7.312 1 96.81 232 ILE A N 1
ATOM 1851 C CA . ILE A 1 232 ? 16.562 25.703 7.121 1 96.81 232 ILE A CA 1
ATOM 1852 C C . ILE A 1 232 ? 16.5 24.625 8.203 1 96.81 232 ILE A C 1
ATOM 1854 O O . ILE A 1 232 ? 16.703 23.453 7.918 1 96.81 232 ILE A O 1
ATOM 1858 N N . GLN A 1 233 ? 16.172 25.016 9.391 1 96.69 233 GLN A N 1
ATOM 1859 C CA . GLN A 1 233 ? 16.078 24.062 10.492 1 96.69 233 GLN A CA 1
ATOM 1860 C C . GLN A 1 233 ? 14.906 23.094 10.273 1 96.69 233 GLN A C 1
ATOM 1862 O O . GLN A 1 233 ? 15.047 21.891 10.477 1 96.69 233 GLN A O 1
ATOM 1867 N N . VAL A 1 234 ? 13.781 23.609 9.875 1 97.81 234 VAL A N 1
ATOM 1868 C CA . VAL A 1 234 ? 12.617 22.766 9.609 1 97.81 234 VAL A CA 1
ATOM 1869 C C . VAL A 1 234 ? 12.914 21.812 8.453 1 97.81 234 VAL A C 1
ATOM 1871 O O . VAL A 1 234 ? 12.531 20.641 8.484 1 97.81 234 VAL A O 1
ATOM 1874 N N . ALA A 1 235 ? 13.594 22.328 7.441 1 98.31 235 ALA A N 1
ATOM 1875 C CA . ALA A 1 235 ? 13.992 21.5 6.305 1 98.31 235 ALA A CA 1
ATOM 1876 C C . ALA A 1 235 ? 14.883 20.359 6.754 1 98.31 235 ALA A C 1
ATOM 1878 O O . ALA A 1 235 ? 14.758 19.234 6.262 1 98.31 235 ALA A O 1
ATOM 1879 N N . ALA A 1 236 ? 15.75 20.656 7.652 1 97.81 236 ALA A N 1
ATOM 1880 C CA . ALA A 1 236 ? 16.641 19.625 8.18 1 97.81 236 ALA A CA 1
ATOM 1881 C C . ALA A 1 236 ? 15.859 18.547 8.93 1 97.81 236 ALA A C 1
ATOM 1883 O O . ALA A 1 236 ? 16.141 17.359 8.797 1 97.81 236 ALA A O 1
ATOM 1884 N N . ILE A 1 237 ? 14.914 18.969 9.711 1 98.25 237 ILE A N 1
ATOM 1885 C CA . ILE A 1 237 ? 14.062 18.031 10.43 1 98.25 237 ILE A CA 1
ATOM 1886 C C . ILE A 1 237 ? 13.297 17.156 9.438 1 98.25 237 ILE A C 1
ATOM 1888 O O . ILE A 1 237 ? 13.242 15.938 9.578 1 98.25 237 ILE A O 1
ATOM 1892 N N . ALA A 1 238 ? 12.727 17.766 8.414 1 98.69 238 ALA A N 1
ATOM 1893 C CA . ALA A 1 238 ? 11.984 17.031 7.387 1 98.69 238 ALA A CA 1
ATOM 1894 C C . ALA A 1 238 ? 12.875 16 6.695 1 98.69 238 ALA A C 1
ATOM 1896 O O . ALA A 1 238 ? 12.445 14.875 6.457 1 98.69 238 ALA A O 1
ATOM 1897 N N . ALA A 1 239 ? 14.094 16.406 6.434 1 98.31 239 ALA A N 1
ATOM 1898 C CA . ALA A 1 239 ? 15.039 15.539 5.734 1 98.31 239 ALA A CA 1
ATOM 1899 C C . ALA A 1 239 ? 15.273 14.242 6.504 1 98.31 239 ALA A C 1
ATOM 1901 O O . ALA A 1 239 ? 15.328 13.156 5.91 1 98.31 239 ALA A O 1
ATOM 1902 N N . VAL A 1 240 ? 15.398 14.367 7.793 1 98.25 240 VAL A N 1
ATOM 1903 C CA . VAL A 1 240 ? 15.68 13.188 8.602 1 98.25 240 VAL A CA 1
ATOM 1904 C C . VAL A 1 240 ? 14.406 12.359 8.758 1 98.25 240 VAL A C 1
ATOM 1906 O O . VAL A 1 240 ? 14.453 11.125 8.75 1 98.25 240 VAL A O 1
ATOM 1909 N N . CYS A 1 241 ? 13.281 12.938 8.828 1 98.69 241 CYS A N 1
ATOM 1910 C CA . CYS A 1 241 ? 12.016 12.25 9.031 1 98.69 241 CYS A CA 1
ATOM 1911 C C . CYS A 1 241 ? 11.656 11.398 7.82 1 98.69 241 CYS A C 1
ATOM 1913 O O . CYS A 1 241 ? 11.008 10.359 7.957 1 98.69 241 CYS A O 1
ATOM 1915 N N . VAL A 1 242 ? 12.07 11.797 6.625 1 98.25 242 VAL A N 1
ATOM 1916 C CA . VAL A 1 242 ? 11.586 11.117 5.426 1 98.25 242 VAL A CA 1
ATOM 1917 C C . VAL A 1 242 ? 12.672 10.18 4.895 1 98.25 242 VAL A C 1
ATOM 1919 O O . VAL A 1 242 ? 12.633 9.781 3.729 1 98.25 242 VAL A O 1
ATOM 1922 N N . GLN A 1 243 ? 13.641 9.93 5.758 1 97.31 243 GLN A N 1
ATOM 1923 C CA . GLN A 1 243 ? 14.633 8.945 5.363 1 97.31 243 GLN A CA 1
ATOM 1924 C C . GLN A 1 243 ? 13.977 7.621 4.984 1 97.31 243 GLN A C 1
ATOM 1926 O O . GLN A 1 243 ? 13 7.199 5.613 1 97.31 243 GLN A O 1
ATOM 1931 N N . SER A 1 244 ? 14.539 6.91 4.031 1 93.56 244 SER A N 1
ATOM 1932 C CA . SER A 1 244 ? 13.977 5.66 3.533 1 93.56 244 SER A CA 1
ATOM 1933 C C . SER A 1 244 ? 14.031 4.566 4.594 1 93.56 244 SER A C 1
ATOM 1935 O O . SER A 1 244 ? 13.094 3.777 4.727 1 93.56 244 SER A O 1
ATOM 1937 N N . GLU A 1 245 ? 15.125 4.551 5.289 1 92.69 245 GLU A N 1
ATOM 1938 C CA . GLU A 1 245 ? 15.273 3.562 6.352 1 92.69 245 GLU A CA 1
ATOM 1939 C C . GLU A 1 245 ? 14.656 4.055 7.66 1 92.69 245 GLU A C 1
ATOM 1941 O O . GLU A 1 245 ? 15.031 5.113 8.164 1 92.69 245 GLU A O 1
ATOM 1946 N N . ALA A 1 246 ? 13.844 3.271 8.203 1 94.31 246 ALA A N 1
ATOM 1947 C CA . ALA A 1 246 ? 13.109 3.645 9.414 1 94.31 246 ALA A CA 1
ATOM 1948 C C . ALA A 1 246 ? 14.062 3.963 10.555 1 94.31 246 ALA A C 1
ATOM 1950 O O . ALA A 1 246 ? 13.836 4.898 11.328 1 94.31 246 ALA A O 1
ATOM 1951 N N . ASP A 1 247 ? 15.141 3.248 10.648 1 93.81 247 ASP A N 1
ATOM 1952 C CA . ASP A 1 247 ? 16.078 3.377 11.766 1 93.81 247 ASP A CA 1
ATOM 1953 C C . ASP A 1 247 ? 16.781 4.73 11.734 1 93.81 247 ASP A C 1
ATOM 1955 O O . ASP A 1 247 ? 17.328 5.172 12.75 1 93.81 247 ASP A O 1
ATOM 1959 N N . TYR A 1 248 ? 16.812 5.371 10.656 1 96.88 248 TYR A N 1
ATOM 1960 C CA . TYR A 1 248 ? 17.5 6.656 10.523 1 96.88 248 TYR A CA 1
ATOM 1961 C C . TYR A 1 248 ? 16.547 7.809 10.852 1 96.88 248 TYR A C 1
ATOM 1963 O O . TYR A 1 248 ? 16.984 8.961 10.969 1 96.88 248 TYR A O 1
ATOM 1971 N N . ARG A 1 249 ? 15.336 7.496 11.062 1 98 249 ARG A N 1
ATOM 1972 C CA . ARG A 1 249 ? 14.367 8.531 11.406 1 98 249 ARG A CA 1
ATOM 1973 C C . ARG A 1 249 ? 14.359 8.797 12.906 1 98 249 ARG A C 1
ATOM 1975 O O . ARG A 1 249 ? 14.617 7.887 13.703 1 98 249 ARG A O 1
ATOM 1982 N N . PRO A 1 250 ? 14.109 9.992 13.297 1 98.25 250 PRO A N 1
ATOM 1983 C CA . PRO A 1 250 ? 14.102 10.32 14.719 1 98.25 250 PRO A CA 1
ATOM 1984 C C . PRO A 1 250 ? 12.844 9.828 15.438 1 98.25 250 PRO A C 1
ATOM 1986 O O . PRO A 1 250 ? 11.859 9.477 14.781 1 98.25 250 PRO A O 1
ATOM 1989 N N . LEU A 1 251 ? 12.969 9.734 16.734 1 97.62 251 LEU A N 1
ATOM 1990 C CA . LEU A 1 251 ? 11.742 9.656 17.516 1 97.62 251 LEU A CA 1
ATOM 1991 C C . LEU A 1 251 ? 10.961 10.969 17.438 1 97.62 251 LEU A C 1
ATOM 1993 O O . LEU A 1 251 ? 11.555 12.047 17.328 1 97.62 251 LEU A O 1
ATOM 1997 N N . ILE A 1 252 ? 9.695 10.836 17.484 1 98.5 252 ILE A N 1
ATOM 1998 C CA . ILE A 1 252 ? 8.883 12.039 17.344 1 98.5 252 ILE A CA 1
ATOM 1999 C C . ILE A 1 252 ? 9.18 12.984 18.516 1 98.5 252 ILE A C 1
ATOM 2001 O O . ILE A 1 252 ? 9.109 14.203 18.359 1 98.5 252 ILE A O 1
ATOM 2005 N N . THR A 1 253 ? 9.555 12.445 19.672 1 98.38 253 THR A N 1
ATOM 2006 C CA . THR A 1 253 ? 9.914 13.273 20.812 1 98.38 253 THR A CA 1
ATOM 2007 C C . THR A 1 253 ? 11.094 14.18 20.484 1 98.38 253 THR A C 1
ATOM 2009 O O . THR A 1 253 ? 11.133 15.336 20.906 1 98.38 253 THR A O 1
ATOM 2012 N N . ASP A 1 254 ? 12.023 13.648 19.75 1 98.56 254 ASP A N 1
ATOM 2013 C CA . ASP A 1 254 ? 13.18 14.438 19.328 1 98.56 254 ASP A CA 1
ATOM 2014 C C . ASP A 1 254 ? 12.766 15.547 18.375 1 98.56 254 ASP A C 1
ATOM 2016 O O . ASP A 1 254 ? 13.328 16.641 18.406 1 98.56 254 ASP A O 1
ATOM 2020 N N . VAL A 1 255 ? 11.844 15.273 17.578 1 98.75 255 VAL A N 1
ATOM 2021 C CA . VAL A 1 255 ? 11.32 16.266 16.641 1 98.75 255 VAL A CA 1
ATOM 2022 C C . VAL A 1 255 ? 10.664 17.406 17.422 1 98.75 255 VAL A C 1
ATOM 2024 O O . VAL A 1 255 ? 10.898 18.578 17.125 1 98.75 255 VAL A O 1
ATOM 2027 N N . VAL A 1 256 ? 9.852 17.047 18.422 1 98.69 256 VAL A N 1
ATOM 2028 C CA . VAL A 1 256 ? 9.188 18.031 19.266 1 98.69 256 VAL A CA 1
ATOM 2029 C C . VAL A 1 256 ? 10.227 18.953 19.906 1 98.69 256 VAL A C 1
ATOM 2031 O O . VAL A 1 256 ? 10.109 20.188 19.828 1 98.69 256 VAL A O 1
ATOM 2034 N N . GLN A 1 257 ? 11.242 18.375 20.391 1 98.19 257 GLN A N 1
ATOM 2035 C CA . GLN A 1 257 ? 12.281 19.141 21.062 1 98.19 257 GLN A CA 1
ATOM 2036 C C . GLN A 1 257 ? 13.008 20.078 20.109 1 98.19 257 GLN A C 1
ATOM 2038 O O . GLN A 1 257 ? 13.414 21.172 20.484 1 98.19 257 GLN A O 1
ATOM 2043 N N . SER A 1 258 ? 13.125 19.656 18.906 1 97.94 258 SER A N 1
ATOM 2044 C CA . SER A 1 258 ? 13.82 20.453 17.906 1 97.94 258 SER A CA 1
ATOM 2045 C C . SER A 1 258 ? 12.953 21.625 17.422 1 97.94 258 SER A C 1
ATOM 2047 O O . SER A 1 258 ? 13.477 22.656 17.016 1 97.94 258 SER A O 1
ATOM 2049 N N . LEU A 1 259 ? 11.648 21.469 17.547 1 97.94 259 LEU A N 1
ATOM 2050 C CA . LEU A 1 259 ? 10.742 22.484 17.031 1 97.94 259 LEU A CA 1
ATOM 2051 C C . LEU A 1 259 ? 10.438 23.547 18.078 1 97.94 259 LEU A C 1
ATOM 2053 O O . LEU A 1 259 ? 10.172 24.703 17.734 1 97.94 259 LEU A O 1
ATOM 2057 N N . ILE A 1 260 ? 10.5 23.219 19.328 1 96.62 260 ILE A N 1
ATOM 2058 C CA . ILE A 1 260 ? 10.102 24.078 20.438 1 96.62 260 ILE A CA 1
ATOM 2059 C C . ILE A 1 260 ? 10.883 25.391 20.375 1 96.62 260 ILE A C 1
ATOM 2061 O O . ILE A 1 260 ? 10.281 26.469 20.406 1 96.62 260 ILE A O 1
ATOM 2065 N N . PRO A 1 261 ? 12.195 25.359 20.172 1 94.19 261 PRO A N 1
ATOM 2066 C CA . PRO A 1 261 ? 12.953 26.625 20.172 1 94.19 261 PRO A CA 1
ATOM 2067 C C . PRO A 1 261 ? 12.609 27.516 18.984 1 94.19 261 PRO A C 1
ATOM 2069 O O . PRO A 1 261 ? 12.82 28.719 19.031 1 94.19 261 PRO A O 1
ATOM 2072 N N . LEU A 1 262 ? 12.109 26.953 17.953 1 93.31 262 LEU A N 1
ATOM 2073 C CA . LEU A 1 262 ? 11.797 27.719 16.75 1 93.31 262 LEU A CA 1
ATOM 2074 C C . LEU A 1 262 ? 10.547 28.562 16.953 1 93.31 262 LEU A C 1
ATOM 2076 O O . LEU A 1 262 ? 10.383 29.594 16.297 1 93.31 262 LEU A O 1
ATOM 2080 N N . ILE A 1 263 ? 9.656 28.156 17.828 1 88.94 263 ILE A N 1
ATOM 2081 C CA . ILE A 1 263 ? 8.383 28.828 18.047 1 88.94 263 ILE A CA 1
ATOM 2082 C C . ILE A 1 263 ? 8.516 29.828 19.203 1 88.94 263 ILE A C 1
ATOM 2084 O O . ILE A 1 263 ? 7.898 30.891 19.188 1 88.94 263 ILE A O 1
ATOM 2088 N N . ARG A 1 264 ? 9.117 29.484 20.406 1 76.25 264 ARG A N 1
ATOM 2089 C CA . ARG A 1 264 ? 9.289 30.359 21.562 1 76.25 264 ARG A CA 1
ATOM 2090 C C . ARG A 1 264 ? 9.977 31.656 21.172 1 76.25 264 ARG A C 1
ATOM 2092 O O . ARG A 1 264 ? 9.672 32.719 21.734 1 76.25 264 ARG A O 1
ATOM 2099 N N . ASN A 1 265 ? 10.797 31.531 20.391 1 57.25 265 ASN A N 1
ATOM 2100 C CA . ASN A 1 265 ? 11.469 32.781 20.078 1 57.25 265 ASN A CA 1
ATOM 2101 C C . ASN A 1 265 ? 10.508 33.812 19.469 1 57.25 265 ASN A C 1
ATOM 2103 O O . ASN A 1 265 ? 10.805 35 19.406 1 57.25 265 ASN A O 1
ATOM 2107 N N . ALA A 1 266 ? 9.281 33.312 19.047 1 48.25 266 ALA A N 1
ATOM 2108 C CA . ALA A 1 266 ? 8.328 34.281 18.5 1 48.25 266 ALA A CA 1
ATOM 2109 C C . ALA A 1 266 ? 7.508 34.938 19.594 1 48.25 266 ALA A C 1
ATOM 2111 O O . ALA A 1 266 ? 6.957 36.031 19.406 1 48.25 266 ALA A O 1
ATOM 2112 N N . SER A 1 267 ? 7.078 34.094 20.625 1 43.94 267 SER A N 1
ATOM 2113 C CA . SER A 1 267 ? 6.145 34.594 21.609 1 43.94 267 SER A CA 1
ATOM 2114 C C . SER A 1 267 ? 6.762 35.75 22.406 1 43.94 267 SER A C 1
ATOM 2116 O O . SER A 1 267 ? 6.16 36.25 23.359 1 43.94 267 SER A O 1
ATOM 2118 N N . SER A 1 268 ? 7.969 36.094 22.297 1 36.59 268 SER A N 1
ATOM 2119 C CA . SER A 1 268 ? 8.258 37.156 23.266 1 36.59 268 SER A CA 1
ATOM 2120 C C . SER A 1 268 ? 7.223 38.281 23.172 1 36.59 268 SER A C 1
ATOM 2122 O O . SER A 1 268 ? 7.219 39.188 24 1 36.59 268 SER A O 1
ATOM 2124 N N . THR A 1 269 ? 6.621 38.594 21.984 1 32.88 269 THR A N 1
ATOM 2125 C CA . THR A 1 269 ? 5.844 39.812 22.125 1 32.88 269 THR A CA 1
ATOM 2126 C C . THR A 1 269 ? 4.418 39.5 22.562 1 32.88 269 THR A C 1
ATOM 2128 O O . THR A 1 269 ? 3.635 40.406 22.844 1 32.88 269 THR A O 1
ATOM 2131 N N . CYS A 1 270 ? 3.629 38.406 22.094 1 33.44 270 CYS A N 1
ATOM 2132 C CA . CYS A 1 270 ? 2.182 38.562 22.188 1 33.44 270 CYS A CA 1
ATOM 2133 C C . CYS A 1 270 ? 1.674 38.156 23.562 1 33.44 270 CYS A C 1
ATOM 2135 O O . CYS A 1 270 ? 2.129 37.156 24.141 1 33.44 270 CYS A O 1
ATOM 2137 N N . ALA A 1 271 ? 0.75 38.969 24.281 1 32.75 271 ALA A N 1
ATOM 2138 C CA . ALA A 1 271 ? 0.01 39.094 25.531 1 32.75 271 ALA A CA 1
ATOM 2139 C C . ALA A 1 271 ? -0.855 37.844 25.781 1 32.75 271 ALA A C 1
ATOM 2141 O O . ALA A 1 271 ? -1.421 37.281 24.844 1 32.75 271 ALA A O 1
ATOM 2142 N N . THR A 1 272 ? -0.797 37.031 26.844 1 33.75 272 THR A N 1
ATOM 2143 C CA . THR A 1 272 ? -1.359 35.844 27.453 1 33.75 272 THR A CA 1
ATOM 2144 C C . THR A 1 272 ? -2.885 35.875 27.453 1 33.75 272 THR A C 1
ATOM 2146 O O . THR A 1 272 ? -3.479 36.781 28.062 1 33.75 272 THR A O 1
ATOM 2149 N N . PRO A 1 273 ? -3.631 35.406 26.328 1 30.05 273 PRO A N 1
ATOM 2150 C CA . PRO A 1 273 ? -5.082 35.562 26.453 1 30.05 273 PRO A CA 1
ATOM 2151 C C . PRO A 1 273 ? -5.664 34.875 27.672 1 30.05 273 PRO A C 1
ATOM 2153 O O . PRO A 1 273 ? -5.074 33.938 28.188 1 30.05 273 PRO A O 1
ATOM 2156 N N . ALA A 1 274 ? -6.734 35.406 28.328 1 31.61 274 ALA A N 1
ATOM 2157 C CA . ALA A 1 274 ? -7.492 35.125 29.547 1 31.61 274 ALA A CA 1
ATOM 2158 C C . ALA A 1 274 ? -8.195 33.781 29.484 1 31.61 274 ALA A C 1
ATOM 2160 O O . ALA A 1 274 ? -8.688 33.375 28.422 1 31.61 274 ALA A O 1
ATOM 2161 N N . ARG A 1 275 ? -8.055 32.781 30.391 1 31.38 275 ARG A N 1
ATOM 2162 C CA . ARG A 1 275 ? -8.492 31.438 30.734 1 31.38 275 ARG A CA 1
ATOM 2163 C C . ARG A 1 275 ? -10.016 31.344 30.781 1 31.38 275 ARG A C 1
ATOM 2165 O O . ARG A 1 275 ? -10.648 32 31.625 1 31.38 275 ARG A O 1
ATOM 2172 N N . ILE A 1 276 ? -10.758 31.234 29.609 1 29.14 276 ILE A N 1
ATOM 2173 C CA . ILE A 1 276 ? -12.195 31.109 29.781 1 29.14 276 ILE A CA 1
ATOM 2174 C C . ILE A 1 276 ? -12.523 29.75 30.391 1 29.14 276 ILE A C 1
ATOM 2176 O O . ILE A 1 276 ? -12.055 28.719 29.906 1 29.14 276 ILE A O 1
ATOM 2180 N N . ASN A 1 277 ? -12.992 29.641 31.625 1 27.33 277 ASN A N 1
ATOM 2181 C CA . ASN A 1 277 ? -13.461 28.562 32.5 1 27.33 277 ASN A CA 1
ATOM 2182 C C . ASN A 1 277 ? -14.656 27.828 31.891 1 27.33 277 ASN A C 1
ATOM 2184 O O . ASN A 1 277 ? -15.727 28.422 31.719 1 27.33 277 ASN A O 1
ATOM 2188 N N . ASN A 1 278 ? -14.562 26.953 30.891 1 27.47 278 ASN A N 1
ATOM 2189 C CA . ASN A 1 278 ? -15.703 26.297 30.281 1 27.47 278 ASN A CA 1
ATOM 2190 C C . ASN A 1 278 ? -16.328 25.281 31.234 1 27.47 278 ASN A C 1
ATOM 2192 O O . ASN A 1 278 ? -15.68 24.312 31.641 1 27.47 278 ASN A O 1
ATOM 2196 N N . ASP A 1 279 ? -17.406 25.531 31.953 1 25.58 279 ASP A N 1
ATOM 2197 C CA . ASP A 1 279 ? -18.281 24.75 32.812 1 25.58 279 ASP A CA 1
ATOM 2198 C C . ASP A 1 279 ? -18.922 23.594 32.062 1 25.58 279 ASP A C 1
ATOM 2200 O O . ASP A 1 279 ? -19.297 23.734 30.906 1 25.58 279 ASP A O 1
ATOM 2204 N N . LYS A 1 280 ? -18.844 22.281 32.594 1 32.41 280 LYS A N 1
ATOM 2205 C CA . LYS A 1 280 ? -19.281 20.953 32.219 1 32.41 280 LYS A CA 1
ATOM 2206 C C . LYS A 1 280 ? -20.797 20.891 32.062 1 32.41 280 LYS A C 1
ATOM 2208 O O . LYS A 1 280 ? -21.531 21.156 33 1 32.41 280 LYS A O 1
ATOM 2213 N N . VAL A 1 281 ? -21.391 21.203 30.859 1 26.02 281 VAL A N 1
ATOM 2214 C CA . VAL A 1 281 ? -22.844 21.141 30.656 1 26.02 281 VAL A CA 1
ATOM 2215 C C . VAL A 1 281 ? -23.312 19.688 30.703 1 26.02 281 VAL A C 1
ATOM 2217 O O . VAL A 1 281 ? -22.766 18.828 30 1 26.02 281 VAL A O 1
ATOM 2220 N N . GLN A 1 282 ? -23.781 19.219 31.812 1 25.16 282 GLN A N 1
ATOM 2221 C CA . GLN A 1 282 ? -24.438 17.938 32.125 1 25.16 282 GLN A CA 1
ATOM 2222 C C . GLN A 1 282 ? -25.766 17.812 31.375 1 25.16 282 GLN A C 1
ATOM 2224 O O . GLN A 1 282 ? -26.641 18.672 31.516 1 25.16 282 GLN A O 1
ATOM 2229 N N . ILE A 1 283 ? -25.781 17.328 30.172 1 24.64 283 ILE A N 1
ATOM 2230 C CA . ILE A 1 283 ? -27.016 17.203 29.406 1 24.64 283 ILE A CA 1
ATOM 2231 C C . ILE A 1 283 ? -27.859 16.047 29.953 1 24.64 283 ILE A C 1
ATOM 2233 O O . ILE A 1 283 ? -27.406 14.898 29.953 1 24.64 283 ILE A O 1
ATOM 2237 N N . THR A 1 284 ? -28.547 16.234 31.016 1 24.86 284 THR A N 1
ATOM 2238 C CA . THR A 1 284 ? -29.516 15.32 31.609 1 24.86 284 THR A CA 1
ATOM 2239 C C . THR A 1 284 ? -30.734 15.148 30.703 1 24.86 284 THR A C 1
ATOM 2241 O O . THR A 1 284 ? -31.375 16.125 30.328 1 24.86 284 THR A O 1
ATOM 2244 N N . MET A 1 285 ? -30.625 14.258 29.734 1 24.69 285 MET A N 1
ATOM 2245 C CA . MET A 1 285 ? -31.828 13.938 28.953 1 24.69 285 MET A CA 1
ATOM 2246 C C . MET A 1 285 ? -33 13.562 29.859 1 24.69 285 MET A C 1
ATOM 2248 O O . MET A 1 285 ? -32.812 12.805 30.812 1 24.69 285 MET A O 1
ATOM 2252 N N . PRO A 1 286 ? -34.094 14.367 29.734 1 31.17 286 PRO A N 1
ATOM 2253 C CA . PRO A 1 286 ? -35.312 14.078 30.516 1 31.17 286 PRO A CA 1
ATOM 2254 C C . PRO A 1 286 ? -35.906 12.711 30.188 1 31.17 286 PRO A C 1
ATOM 2256 O O . PRO A 1 286 ? -35.719 12.203 29.078 1 31.17 286 PRO A O 1
ATOM 2259 N N . MET B 1 1 ? -22.719 -28.719 -5.793 1 51.69 1 MET B N 1
ATOM 2260 C CA . MET B 1 1 ? -23.938 -28.156 -6.352 1 51.69 1 MET B CA 1
ATOM 2261 C C . MET B 1 1 ? -25 -29.234 -6.531 1 51.69 1 MET B C 1
ATOM 2263 O O . MET B 1 1 ? -24.719 -30.422 -6.367 1 51.69 1 MET B O 1
ATOM 2267 N N . GLY B 1 2 ? -26.234 -28.844 -6.703 1 48.69 2 GLY B N 1
ATOM 2268 C CA . GLY B 1 2 ? -27.312 -29.812 -6.785 1 48.69 2 GLY B CA 1
ATOM 2269 C C . GLY B 1 2 ? -26.984 -30.984 -7.695 1 48.69 2 GLY B C 1
ATOM 2270 O O . GLY B 1 2 ? -27.484 -32.094 -7.488 1 48.69 2 GLY B O 1
ATOM 2271 N N . ASP B 1 3 ? -26.078 -30.656 -8.656 1 52.75 3 ASP B N 1
ATOM 2272 C CA . ASP B 1 3 ? -25.781 -31.719 -9.617 1 52.75 3 ASP B CA 1
ATOM 2273 C C . ASP B 1 3 ? -24.578 -32.562 -9.188 1 52.75 3 ASP B C 1
ATOM 2275 O O . ASP B 1 3 ? -24.125 -33.438 -9.914 1 52.75 3 ASP B O 1
ATOM 2279 N N . GLY B 1 4 ? -24.047 -32.375 -8.008 1 55.97 4 GLY B N 1
ATOM 2280 C CA . GLY B 1 4 ? -22.922 -33.156 -7.516 1 55.97 4 GLY B CA 1
ATOM 2281 C C . GLY B 1 4 ? -21.578 -32.5 -7.809 1 55.97 4 GLY B C 1
ATOM 2282 O O . GLY B 1 4 ? -20.531 -33 -7.398 1 55.97 4 GLY B O 1
ATOM 2283 N N . THR B 1 5 ? -21.672 -31.453 -8.531 1 55.22 5 THR B N 1
ATOM 2284 C CA . THR B 1 5 ? -20.422 -30.797 -8.859 1 55.22 5 THR B CA 1
ATOM 2285 C C . THR B 1 5 ? -19.812 -30.125 -7.633 1 55.22 5 THR B C 1
ATOM 2287 O O . THR B 1 5 ? -20.516 -29.438 -6.883 1 55.22 5 THR B O 1
ATOM 2290 N N . ALA B 1 6 ? -18.531 -30.516 -7.363 1 66.19 6 ALA B N 1
ATOM 2291 C CA . ALA B 1 6 ? -17.828 -29.875 -6.262 1 66.19 6 ALA B CA 1
ATOM 2292 C C . ALA B 1 6 ? -17.547 -28.391 -6.566 1 66.19 6 ALA B C 1
ATOM 2294 O O . ALA B 1 6 ? -17.219 -28.047 -7.699 1 66.19 6 ALA B O 1
ATOM 2295 N N . ALA B 1 7 ? -18.031 -27.531 -5.691 1 66.25 7 ALA B N 1
ATOM 2296 C CA . ALA B 1 7 ? -17.859 -26.094 -5.891 1 66.25 7 ALA B CA 1
ATOM 2297 C C . ALA B 1 7 ? -17.172 -25.453 -4.684 1 66.25 7 ALA B C 1
ATOM 2299 O O . ALA B 1 7 ? -17.219 -26 -3.578 1 66.25 7 ALA B O 1
ATOM 2300 N N . ALA B 1 8 ? -16.406 -24.422 -5.035 1 70.5 8 ALA B N 1
ATOM 2301 C CA . ALA B 1 8 ? -15.828 -23.594 -3.98 1 70.5 8 ALA B CA 1
ATOM 2302 C C . ALA B 1 8 ? -16.672 -22.344 -3.742 1 70.5 8 ALA B C 1
ATOM 2304 O O . ALA B 1 8 ? -17.172 -21.734 -4.691 1 70.5 8 ALA B O 1
ATOM 2305 N N . ILE B 1 9 ? -16.938 -22.172 -2.512 1 71.94 9 ILE B N 1
ATOM 2306 C CA . ILE B 1 9 ? -17.797 -21.047 -2.166 1 71.94 9 ILE B CA 1
ATOM 2307 C C . ILE B 1 9 ? -16.984 -19.984 -1.431 1 71.94 9 ILE B C 1
ATOM 2309 O O . ILE B 1 9 ? -16.266 -20.297 -0.476 1 71.94 9 ILE B O 1
ATOM 2313 N N . LYS B 1 10 ? -16.953 -18.812 -2.037 1 72.81 10 LYS B N 1
ATOM 2314 C CA . LYS B 1 10 ? -16.422 -17.656 -1.326 1 72.81 10 LYS B CA 1
ATOM 2315 C C . LYS B 1 10 ? -17.547 -16.891 -0.633 1 72.81 10 LYS B C 1
ATOM 2317 O O . LYS B 1 10 ? -18.484 -16.438 -1.283 1 72.81 10 LYS B O 1
ATOM 2322 N N . VAL B 1 11 ? -17.422 -16.906 0.646 1 62.88 11 VAL B N 1
ATOM 2323 C CA . VAL B 1 11 ? -18.422 -16.203 1.431 1 62.88 11 VAL B CA 1
ATOM 2324 C C . VAL B 1 11 ? -17.953 -14.773 1.711 1 62.88 11 VAL B C 1
ATOM 2326 O O . VAL B 1 11 ? -16.859 -14.57 2.248 1 62.88 11 VAL B O 1
ATOM 2329 N N . LEU B 1 12 ? -18.672 -13.891 1.067 1 60.53 12 LEU B N 1
ATOM 2330 C CA . LEU B 1 12 ? -18.375 -12.484 1.342 1 60.53 12 LEU B CA 1
ATOM 2331 C C . LEU B 1 12 ? -19.281 -11.945 2.449 1 60.53 12 LEU B C 1
ATOM 2333 O O . LEU B 1 12 ? -20.5 -12.156 2.42 1 60.53 12 LEU B O 1
ATOM 2337 N N . ARG B 1 13 ? -18.719 -11.75 3.459 1 51.53 13 ARG B N 1
ATOM 2338 C CA . ARG B 1 13 ? -19.547 -11.156 4.512 1 51.53 13 ARG B CA 1
ATOM 2339 C C . ARG B 1 13 ? -19.844 -9.695 4.207 1 51.53 13 ARG B C 1
ATOM 2341 O O . ARG B 1 13 ? -18.938 -8.875 4.117 1 51.53 13 ARG B O 1
ATOM 2348 N N . VAL B 1 14 ? -20.922 -9.594 3.371 1 50.75 14 VAL B N 1
ATOM 2349 C CA . VAL B 1 14 ? -21.266 -8.273 2.867 1 50.75 14 VAL B CA 1
ATOM 2350 C C . VAL B 1 14 ? -21.953 -7.469 3.963 1 50.75 14 VAL B C 1
ATOM 2352 O O . VAL B 1 14 ? -23.031 -7.859 4.449 1 50.75 14 VAL B O 1
ATOM 2355 N N . GLU B 1 15 ? -21.25 -6.859 4.848 1 48.91 15 GLU B N 1
ATOM 2356 C CA . GLU B 1 15 ? -22.031 -5.902 5.625 1 48.91 15 GLU B CA 1
ATOM 2357 C C . GLU B 1 15 ? -21.781 -4.473 5.16 1 48.91 15 GLU B C 1
ATOM 2359 O O . GLU B 1 15 ? -20.641 -4.008 5.148 1 48.91 15 GLU B O 1
ATOM 2364 N N . GLY B 1 16 ? -22.75 -3.822 4.547 1 55.38 16 GLY B N 1
ATOM 2365 C CA . GLY B 1 16 ? -22.797 -2.422 4.164 1 55.38 16 GLY B CA 1
ATOM 2366 C C . GLY B 1 16 ? -22.828 -2.215 2.66 1 55.38 16 GLY B C 1
ATOM 2367 O O . GLY B 1 16 ? -22.625 -3.162 1.895 1 55.38 16 GLY B O 1
ATOM 2368 N N . LYS B 1 17 ? -23.281 -1.092 2.215 1 58.31 17 LYS B N 1
ATOM 2369 C CA . LYS B 1 17 ? -23.5 -0.692 0.827 1 58.31 17 LYS B CA 1
ATOM 2370 C C . LYS B 1 17 ? -22.203 -0.823 0.017 1 58.31 17 LYS B C 1
ATOM 2372 O O . LYS B 1 17 ? -22.234 -1.243 -1.142 1 58.31 17 LYS B O 1
ATOM 2377 N N . GLN B 1 18 ? -21.062 -0.522 0.615 1 57.97 18 GLN B N 1
ATOM 2378 C CA . GLN B 1 18 ? -19.812 -0.583 -0.118 1 57.97 18 GLN B CA 1
ATOM 2379 C C . GLN B 1 18 ? -19.453 -2.023 -0.47 1 57.97 18 GLN B C 1
ATOM 2381 O O . GLN B 1 18 ? -19.016 -2.305 -1.59 1 57.97 18 GLN B O 1
ATOM 2386 N N . ARG B 1 19 ? -19.641 -2.863 0.431 1 60.94 19 ARG B N 1
ATOM 2387 C CA . ARG B 1 19 ? -19.297 -4.258 0.15 1 60.94 19 ARG B CA 1
ATOM 2388 C C . ARG B 1 19 ? -20.266 -4.855 -0.867 1 60.94 19 ARG B C 1
ATOM 2390 O O . ARG B 1 19 ? -19.875 -5.688 -1.687 1 60.94 19 ARG B O 1
ATOM 2397 N N . GLU B 1 20 ? -21.469 -4.289 -0.738 1 70.69 20 GLU B N 1
ATOM 2398 C CA . GLU B 1 20 ? -22.438 -4.703 -1.757 1 70.69 20 GLU B CA 1
ATOM 2399 C C . GLU B 1 20 ? -21.984 -4.273 -3.148 1 70.69 20 GLU B C 1
ATOM 2401 O O . GLU B 1 20 ? -22.094 -5.039 -4.109 1 70.69 20 GLU B O 1
ATOM 2406 N N . ARG B 1 21 ? -21.547 -3.074 -3.123 1 71.75 21 ARG B N 1
ATOM 2407 C CA . ARG B 1 21 ? -21.047 -2.57 -4.402 1 71.75 21 ARG B CA 1
ATOM 2408 C C . ARG B 1 21 ? -19.844 -3.377 -4.883 1 71.75 21 ARG B C 1
ATOM 2410 O O . ARG B 1 21 ? -19.75 -3.717 -6.062 1 71.75 21 ARG B O 1
ATOM 2417 N N . GLU B 1 22 ? -19 -3.682 -3.963 1 70.88 22 GLU B N 1
ATOM 2418 C CA . GLU B 1 22 ? -17.828 -4.473 -4.312 1 70.88 22 GLU B CA 1
ATOM 2419 C C . GLU B 1 22 ? -18.219 -5.863 -4.797 1 70.88 22 GLU B C 1
ATOM 2421 O O . GLU B 1 22 ? -17.641 -6.383 -5.758 1 70.88 22 GLU B O 1
ATOM 2426 N N . PHE B 1 23 ? -19.219 -6.418 -4.066 1 77.19 23 PHE B N 1
ATOM 2427 C CA . PHE B 1 23 ? -19.719 -7.727 -4.457 1 77.19 23 PHE B CA 1
ATOM 2428 C C . PHE B 1 23 ? -20.328 -7.684 -5.855 1 77.19 23 PHE B C 1
ATOM 2430 O O . PHE B 1 23 ? -20.031 -8.539 -6.691 1 77.19 23 PHE B O 1
ATOM 2437 N N . ARG B 1 24 ? -21.078 -6.66 -6.09 1 79.5 24 ARG B N 1
ATOM 2438 C CA . ARG B 1 24 ? -21.734 -6.523 -7.387 1 79.5 24 ARG B CA 1
ATOM 2439 C C . ARG B 1 24 ? -20.703 -6.32 -8.492 1 79.5 24 ARG B C 1
ATOM 2441 O O . ARG B 1 24 ? -20.844 -6.879 -9.586 1 79.5 24 ARG B O 1
ATOM 2448 N N . MET B 1 25 ? -19.75 -5.586 -8.164 1 78.31 25 MET B N 1
ATOM 2449 C CA . MET B 1 25 ? -18.703 -5.332 -9.148 1 78.31 25 MET B CA 1
ATOM 2450 C C . MET B 1 25 ? -17.922 -6.605 -9.461 1 78.31 25 MET B C 1
ATOM 2452 O O . MET B 1 25 ? -17.594 -6.867 -10.617 1 78.31 25 MET B O 1
ATOM 2456 N N . GLU B 1 26 ? -17.672 -7.32 -8.445 1 83.69 26 GLU B N 1
ATOM 2457 C CA . GLU B 1 26 ? -16.969 -8.578 -8.648 1 83.69 26 GLU B CA 1
ATOM 2458 C C . GLU B 1 26 ? -17.797 -9.555 -9.477 1 83.69 26 GLU B C 1
ATOM 2460 O O . GLU B 1 26 ? -17.266 -10.203 -10.383 1 83.69 26 GLU B O 1
ATOM 2465 N N . VAL B 1 27 ? -19.062 -9.609 -9.148 1 84.88 27 VAL B N 1
ATOM 2466 C CA . VAL B 1 27 ? -19.953 -10.5 -9.883 1 84.88 27 VAL B CA 1
ATOM 2467 C C . VAL B 1 27 ? -20 -10.094 -11.352 1 84.88 27 VAL B C 1
ATOM 2469 O O . VAL B 1 27 ? -19.906 -10.945 -12.242 1 84.88 27 VAL B O 1
ATOM 2472 N N . ASP B 1 28 ? -20.109 -8.82 -11.547 1 87.38 28 ASP B N 1
ATOM 2473 C CA . ASP B 1 28 ? -20.172 -8.305 -12.914 1 87.38 28 ASP B CA 1
ATOM 2474 C C . ASP B 1 28 ? -18.906 -8.641 -13.68 1 87.38 28 ASP B C 1
ATOM 2476 O O . ASP B 1 28 ? -18.953 -9.078 -14.836 1 87.38 28 ASP B O 1
ATOM 2480 N N . LEU B 1 29 ? -17.844 -8.484 -13.031 1 88.5 29 LEU B N 1
ATOM 2481 C CA . LEU B 1 29 ? -16.562 -8.75 -13.648 1 88.5 29 LEU B CA 1
ATOM 2482 C C . LEU B 1 29 ? -16.391 -10.242 -13.945 1 88.5 29 LEU B C 1
ATOM 2484 O O . LEU B 1 29 ? -16.047 -10.617 -15.062 1 88.5 29 LEU B O 1
ATOM 2488 N N . LEU B 1 30 ? -16.703 -11.047 -12.992 1 89.75 30 LEU B N 1
ATOM 2489 C CA . LEU B 1 30 ? -16.547 -12.492 -13.117 1 89.75 30 LEU B CA 1
ATOM 2490 C C . LEU B 1 30 ? -17.469 -13.055 -14.195 1 89.75 30 LEU B C 1
ATOM 2492 O O . LEU B 1 30 ? -17.125 -14.031 -14.867 1 89.75 30 LEU B O 1
ATOM 2496 N N . SER B 1 31 ? -18.594 -12.438 -14.336 1 91.12 31 SER B N 1
ATOM 2497 C CA . SER B 1 31 ? -19.594 -12.914 -15.297 1 91.12 31 SER B CA 1
ATOM 2498 C C . SER B 1 31 ? -19.109 -12.695 -16.734 1 91.12 31 SER B C 1
ATOM 2500 O O . SER B 1 31 ? -19.547 -13.398 -17.641 1 91.12 31 SER B O 1
ATOM 2502 N N . ARG B 1 32 ? -18.234 -11.805 -16.938 1 91.31 32 ARG B N 1
ATOM 2503 C CA . ARG B 1 32 ? -17.797 -11.477 -18.281 1 91.31 32 ARG B CA 1
ATOM 2504 C C . ARG B 1 32 ? -16.453 -12.117 -18.609 1 91.31 32 ARG B C 1
ATOM 2506 O O . ARG B 1 32 ? -16.078 -12.227 -19.781 1 91.31 32 ARG B O 1
ATOM 2513 N N . LEU B 1 33 ? -15.781 -12.469 -17.641 1 92.88 33 LEU B N 1
ATOM 2514 C CA . LEU B 1 33 ? -14.438 -13 -17.828 1 92.88 33 LEU B CA 1
ATOM 2515 C C . LEU B 1 33 ? -14.469 -14.516 -17.969 1 92.88 33 LEU B C 1
ATOM 2517 O O . LEU B 1 33 ? -14.672 -15.234 -16.984 1 92.88 33 LEU B O 1
ATOM 2521 N N . HIS B 1 34 ? -14.273 -14.961 -19.219 1 93.38 34 HIS B N 1
ATOM 2522 C CA . HIS B 1 34 ? -14.242 -16.391 -19.484 1 93.38 34 HIS B CA 1
ATOM 2523 C C . HIS B 1 34 ? -12.938 -16.812 -20.141 1 93.38 34 HIS B C 1
ATOM 2525 O O . HIS B 1 34 ? -12.648 -16.406 -21.266 1 93.38 34 HIS B O 1
ATOM 2531 N N . SER B 1 35 ? -12.203 -17.516 -19.469 1 96.12 35 SER B N 1
ATOM 2532 C CA . SER B 1 35 ? -10.938 -18.062 -19.938 1 96.12 35 SER B CA 1
ATOM 2533 C C . SER B 1 35 ? -10.57 -19.344 -19.188 1 96.12 35 SER B C 1
ATOM 2535 O O . SER B 1 35 ? -10.93 -19.5 -18.016 1 96.12 35 SER B O 1
ATOM 2537 N N . GLN B 1 36 ? -9.891 -20.234 -19.891 1 96.69 36 GLN B N 1
ATOM 2538 C CA . GLN B 1 36 ? -9.461 -21.469 -19.25 1 96.69 36 GLN B CA 1
ATOM 2539 C C . GLN B 1 36 ? -8.383 -21.203 -18.203 1 96.69 36 GLN B C 1
ATOM 2541 O O . GLN B 1 36 ? -8.047 -22.078 -17.406 1 96.69 36 GLN B O 1
ATOM 2546 N N . PHE B 1 37 ? -7.871 -20.016 -18.188 1 98.12 37 PHE B N 1
ATOM 2547 C CA . PHE B 1 37 ? -6.793 -19.688 -17.25 1 98.12 37 PHE B CA 1
ATOM 2548 C C . PHE B 1 37 ? -7.309 -18.844 -16.094 1 98.12 37 PHE B C 1
ATOM 2550 O O . PHE B 1 37 ? -6.523 -18.359 -15.273 1 98.12 37 PHE B O 1
ATOM 2557 N N . LEU B 1 38 ? -8.586 -18.547 -16.016 1 97.69 38 LEU B N 1
ATOM 2558 C CA . LEU B 1 38 ? -9.281 -17.906 -14.898 1 97.69 38 LEU B CA 1
ATOM 2559 C C . LEU B 1 38 ? -10.258 -18.875 -14.234 1 97.69 38 LEU B C 1
ATOM 2561 O O . LEU B 1 38 ? -10.844 -19.734 -14.906 1 97.69 38 LEU B O 1
ATOM 2565 N N . ILE B 1 39 ? -10.383 -18.75 -12.953 1 95.38 39 ILE B N 1
ATOM 2566 C CA . ILE B 1 39 ? -11.281 -19.641 -12.234 1 95.38 39 ILE B CA 1
ATOM 2567 C C . ILE B 1 39 ? -12.695 -19.5 -12.789 1 95.38 39 ILE B C 1
ATOM 2569 O O . ILE B 1 39 ? -13.141 -18.391 -13.109 1 95.38 39 ILE B O 1
ATOM 2573 N N . GLY B 1 40 ? -13.297 -20.625 -12.914 1 93.25 40 GLY B N 1
ATOM 2574 C CA . GLY B 1 40 ? -14.656 -20.625 -13.438 1 93.25 40 GLY B CA 1
ATOM 2575 C C . GLY B 1 40 ? -15.68 -20.125 -12.438 1 93.25 40 GLY B C 1
ATOM 2576 O O . GLY B 1 40 ? -15.781 -20.656 -11.32 1 93.25 40 GLY B O 1
ATOM 2577 N N . PHE B 1 41 ? -16.312 -19.125 -12.844 1 91.75 41 PHE B N 1
ATOM 2578 C CA . PHE B 1 41 ? -17.406 -18.578 -12.039 1 91.75 41 PHE B CA 1
ATOM 2579 C C . PHE B 1 41 ? -18.703 -19.312 -12.352 1 91.75 41 PHE B C 1
ATOM 2581 O O . PHE B 1 41 ? -19.188 -19.266 -13.484 1 91.75 41 PHE B O 1
ATOM 2588 N N . LEU B 1 42 ? -19.25 -19.953 -11.359 1 87.75 42 LEU B N 1
ATOM 2589 C CA . LEU B 1 42 ? -20.438 -20.766 -11.602 1 87.75 42 LEU B CA 1
ATOM 2590 C C . LEU B 1 42 ? -21.703 -20 -11.266 1 87.75 42 LEU B C 1
ATOM 2592 O O . LEU B 1 42 ? -22.766 -20.281 -11.828 1 87.75 42 LEU B O 1
ATOM 2596 N N . GLY B 1 43 ? -21.609 -19.062 -10.297 1 86.12 43 GLY B N 1
ATOM 2597 C CA . GLY B 1 43 ? -22.766 -18.266 -9.914 1 86.12 43 GLY B CA 1
ATOM 2598 C C . GLY B 1 43 ? -22.625 -17.594 -8.562 1 86.12 43 GLY B C 1
ATOM 2599 O O . GLY B 1 43 ? -21.516 -17.5 -8.031 1 86.12 43 GLY B O 1
ATOM 2600 N N . TYR B 1 44 ? -23.656 -16.891 -8.195 1 84.81 44 TYR B N 1
ATOM 2601 C CA . TYR B 1 44 ? -23.641 -16.219 -6.898 1 84.81 44 TYR B CA 1
ATOM 2602 C C . TYR B 1 44 ? -24.984 -16.359 -6.195 1 84.81 44 TYR B C 1
ATOM 2604 O O . TYR B 1 44 ? -25.984 -16.734 -6.812 1 84.81 44 TYR B O 1
ATOM 2612 N N . CYS B 1 45 ? -24.906 -16.297 -4.906 1 79 45 CYS B N 1
ATOM 2613 C CA . CYS B 1 45 ? -26.109 -16.25 -4.066 1 79 45 CYS B CA 1
ATOM 2614 C C . CYS B 1 45 ? -26.125 -14.977 -3.23 1 79 45 CYS B C 1
ATOM 2616 O O . CYS B 1 45 ? -25.156 -14.656 -2.555 1 79 45 CYS B O 1
ATOM 2618 N N . ALA B 1 46 ? -27.156 -14.203 -3.52 1 78.94 46 ALA B N 1
ATOM 2619 C CA . ALA B 1 46 ? -27.328 -12.977 -2.742 1 78.94 46 ALA B CA 1
ATOM 2620 C C . ALA B 1 46 ? -28.656 -12.977 -2.008 1 78.94 46 ALA B C 1
ATOM 2622 O O . ALA B 1 46 ? -29.719 -12.984 -2.637 1 78.94 46 ALA B O 1
ATOM 2623 N N . ASP B 1 47 ? -28.578 -13.219 -0.745 1 75.38 47 ASP B N 1
ATOM 2624 C CA . ASP B 1 47 ? -29.797 -13.039 0.04 1 75.38 47 ASP B CA 1
ATOM 2625 C C . ASP B 1 47 ? -29.609 -11.969 1.108 1 75.38 47 ASP B C 1
ATOM 2627 O O . ASP B 1 47 ? -28.672 -11.172 1.04 1 75.38 47 ASP B O 1
ATOM 2631 N N . GLN B 1 48 ? -30.516 -11.75 1.971 1 71.69 48 GLN B N 1
ATOM 2632 C CA . GLN B 1 48 ? -30.5 -10.641 2.922 1 71.69 48 GLN B CA 1
ATOM 2633 C C . GLN B 1 48 ? -29.25 -10.688 3.795 1 71.69 48 GLN B C 1
ATOM 2635 O O . GLN B 1 48 ? -28.703 -9.641 4.156 1 71.69 48 GLN B O 1
ATOM 2640 N N . HIS B 1 49 ? -28.719 -11.945 3.957 1 66.94 49 HIS B N 1
ATOM 2641 C CA . HIS B 1 49 ? -27.672 -12.047 4.961 1 66.94 49 HIS B CA 1
ATOM 2642 C C . HIS B 1 49 ? -26.359 -12.555 4.348 1 66.94 49 HIS B C 1
ATOM 2644 O O . HIS B 1 49 ? -25.297 -12.43 4.949 1 66.94 49 HIS B O 1
ATOM 2650 N N . HIS B 1 50 ? -26.562 -12.992 3.133 1 71.44 50 HIS B N 1
ATOM 2651 C CA . HIS B 1 50 ? -25.391 -13.68 2.613 1 71.44 50 HIS B CA 1
ATOM 2652 C C . HIS B 1 50 ? -25.062 -13.227 1.195 1 71.44 50 HIS B C 1
ATOM 2654 O O . HIS B 1 50 ? -25.969 -12.992 0.392 1 71.44 50 HIS B O 1
ATOM 2660 N N . ARG B 1 51 ? -23.766 -12.898 0.936 1 78.31 51 ARG B N 1
ATOM 2661 C CA . ARG B 1 51 ? -23.188 -12.734 -0.397 1 78.31 51 ARG B CA 1
ATOM 2662 C C . ARG B 1 51 ? -22.141 -13.805 -0.68 1 78.31 51 ARG B C 1
ATOM 2664 O O . ARG B 1 51 ? -21.094 -13.844 -0.032 1 78.31 51 ARG B O 1
ATOM 2671 N N . LEU B 1 52 ? -22.562 -14.727 -1.55 1 80.69 52 LEU B N 1
ATOM 2672 C CA . LEU B 1 52 ? -21.703 -15.867 -1.832 1 80.69 52 LEU B CA 1
ATOM 2673 C C . LEU B 1 52 ? -21.344 -15.914 -3.312 1 80.69 52 LEU B C 1
ATOM 2675 O O . LEU B 1 52 ? -22.188 -15.641 -4.172 1 80.69 52 LEU B O 1
ATOM 2679 N N . LEU B 1 53 ? -20.125 -16.156 -3.578 1 85.44 53 LEU B N 1
ATOM 2680 C CA . LEU B 1 53 ? -19.672 -16.469 -4.93 1 85.44 53 LEU B CA 1
ATOM 2681 C C . LEU B 1 53 ? -19.344 -17.938 -5.07 1 85.44 53 LEU B C 1
ATOM 2683 O O . LEU B 1 53 ? -18.703 -18.531 -4.195 1 85.44 53 LEU B O 1
ATOM 2687 N N . VAL B 1 54 ? -19.797 -18.578 -6.074 1 86.38 54 VAL B N 1
ATOM 2688 C CA . VAL B 1 54 ? -19.594 -20.016 -6.305 1 86.38 54 VAL B CA 1
ATOM 2689 C C . VAL B 1 54 ? -18.641 -20.219 -7.48 1 86.38 54 VAL B C 1
ATOM 2691 O O . VAL B 1 54 ? -18.875 -19.719 -8.578 1 86.38 54 VAL B O 1
ATOM 2694 N N . PHE B 1 55 ? -17.562 -20.969 -7.219 1 90.5 55 PHE B N 1
ATOM 2695 C CA . PHE B 1 55 ? -16.547 -21.203 -8.234 1 90.5 55 PHE B CA 1
ATOM 2696 C C . PHE B 1 55 ? -16.344 -22.703 -8.469 1 90.5 55 PHE B C 1
ATOM 2698 O O . PHE B 1 55 ? -16.812 -23.516 -7.672 1 90.5 55 PHE B O 1
ATOM 2705 N N . GLU B 1 56 ? -15.773 -23.016 -9.555 1 90.12 56 GLU B N 1
ATOM 2706 C CA . GLU B 1 56 ? -15.367 -24.391 -9.789 1 90.12 56 GLU B CA 1
ATOM 2707 C C . GLU B 1 56 ? -14.406 -24.875 -8.703 1 90.12 56 GLU B C 1
ATOM 2709 O O . GLU B 1 56 ? -13.664 -24.078 -8.125 1 90.12 56 GLU B O 1
ATOM 2714 N N . TYR B 1 57 ? -14.5 -26.094 -8.453 1 89.5 57 TYR B N 1
ATOM 2715 C CA . TYR B 1 57 ? -13.633 -26.688 -7.438 1 89.5 57 TYR B CA 1
ATOM 2716 C C . TYR B 1 57 ? -12.25 -26.969 -8.008 1 89.5 57 TYR B C 1
ATOM 2718 O O . TYR B 1 57 ? -12.125 -27.547 -9.094 1 89.5 57 TYR B O 1
ATOM 2726 N N . MET B 1 58 ? -11.273 -26.562 -7.32 1 93 58 MET B N 1
ATOM 2727 C CA . MET B 1 58 ? -9.875 -26.797 -7.672 1 93 58 MET B CA 1
ATOM 2728 C C . MET B 1 58 ? -9.219 -27.75 -6.68 1 93 58 MET B C 1
ATOM 2730 O O . MET B 1 58 ? -8.797 -27.328 -5.602 1 93 58 MET B O 1
ATOM 2734 N N . PRO B 1 59 ? -9.055 -29.016 -7 1 90.25 59 PRO B N 1
ATOM 2735 C CA . PRO B 1 59 ? -8.734 -30.078 -6.043 1 90.25 59 PRO B CA 1
ATOM 2736 C C . PRO B 1 59 ? -7.359 -29.891 -5.398 1 90.25 59 PRO B C 1
ATOM 2738 O O . PRO B 1 59 ? -7.141 -30.328 -4.266 1 90.25 59 PRO B O 1
ATOM 2741 N N . ASN B 1 60 ? -6.391 -29.297 -6.102 1 92.44 60 ASN B N 1
ATOM 2742 C CA . ASN B 1 60 ? -5.039 -29.203 -5.555 1 92.44 60 ASN B CA 1
ATOM 2743 C C . ASN B 1 60 ? -4.828 -27.906 -4.781 1 92.44 60 ASN B C 1
ATOM 2745 O O . ASN B 1 60 ? -3.693 -27.547 -4.461 1 92.44 60 ASN B O 1
ATOM 2749 N N . GLY B 1 61 ? -5.883 -27.125 -4.574 1 91.69 61 GLY B N 1
ATOM 2750 C CA . GLY B 1 61 ? -5.77 -25.922 -3.768 1 91.69 61 GLY B CA 1
ATOM 2751 C C . GLY B 1 61 ? -5.012 -24.797 -4.461 1 91.69 61 GLY B C 1
ATOM 2752 O O . GLY B 1 61 ? -5.098 -24.656 -5.684 1 91.69 61 GLY B O 1
ATOM 2753 N N . CYS B 1 62 ? -4.367 -23.984 -3.662 1 94.31 62 CYS B N 1
ATOM 2754 C CA . CYS B 1 62 ? -3.68 -22.844 -4.246 1 94.31 62 CYS B CA 1
ATOM 2755 C C . CYS B 1 62 ? -2.176 -23.078 -4.301 1 94.31 62 CYS B C 1
ATOM 2757 O O . CYS B 1 62 ? -1.654 -23.953 -3.605 1 94.31 62 CYS B O 1
ATOM 2759 N N . LEU B 1 63 ? -1.521 -22.359 -5.109 1 97.31 63 LEU B N 1
ATOM 2760 C CA . LEU B 1 63 ? -0.085 -22.469 -5.34 1 97.31 63 LEU B CA 1
ATOM 2761 C C . LEU B 1 63 ? 0.689 -22.25 -4.043 1 97.31 63 LEU B C 1
ATOM 2763 O O . LEU B 1 63 ? 1.701 -22.922 -3.805 1 97.31 63 LEU B O 1
ATOM 2767 N N . GLN B 1 64 ? 0.233 -21.344 -3.188 1 95.25 64 GLN B N 1
ATOM 2768 C CA . GLN B 1 64 ? 0.898 -21.031 -1.926 1 95.25 64 GLN B CA 1
ATOM 2769 C C . GLN B 1 64 ? 1.063 -22.281 -1.07 1 95.25 64 GLN B C 1
ATOM 2771 O O . GLN B 1 64 ? 2.092 -22.469 -0.413 1 95.25 64 GLN B O 1
ATOM 2776 N N . GLN B 1 65 ? 0.112 -23.141 -1.054 1 91.19 65 GLN B N 1
ATOM 2777 C CA . GLN B 1 65 ? 0.13 -24.359 -0.232 1 91.19 65 GLN B CA 1
ATOM 2778 C C . GLN B 1 65 ? 1.23 -25.312 -0.682 1 91.19 65 GLN B C 1
ATOM 2780 O O . GLN B 1 65 ? 1.769 -26.062 0.126 1 91.19 65 GLN B O 1
ATOM 2785 N N . HIS B 1 66 ? 1.535 -25.266 -1.945 1 93.69 66 HIS B N 1
ATOM 2786 C CA . HIS B 1 66 ? 2.533 -26.172 -2.504 1 93.69 66 HIS B CA 1
ATOM 2787 C C . HIS B 1 66 ? 3.938 -25.578 -2.383 1 93.69 66 HIS B C 1
ATOM 2789 O O . HIS B 1 66 ? 4.902 -26.312 -2.164 1 93.69 66 HIS B O 1
ATOM 2795 N N . LEU B 1 67 ? 4.066 -24.312 -2.447 1 94.12 67 LEU B N 1
ATOM 2796 C CA . LEU B 1 67 ? 5.379 -23.672 -2.42 1 94.12 67 LEU B CA 1
ATOM 2797 C C . LEU B 1 67 ? 5.773 -23.312 -0.993 1 94.12 67 LEU B C 1
ATOM 2799 O O . LEU B 1 67 ? 6.953 -23.375 -0.637 1 94.12 67 LEU B O 1
ATOM 2803 N N . HIS B 1 68 ? 4.773 -22.828 -0.24 1 90.25 68 HIS B N 1
ATOM 2804 C CA . HIS B 1 68 ? 4.988 -22.359 1.121 1 90.25 68 HIS B CA 1
ATOM 2805 C C . HIS B 1 68 ? 4.102 -23.094 2.113 1 90.25 68 HIS B C 1
ATOM 2807 O O . HIS B 1 68 ? 3.25 -22.5 2.77 1 90.25 68 HIS B O 1
ATOM 2813 N N . PRO B 1 69 ? 4.324 -24.312 2.244 1 81.06 69 PRO B N 1
ATOM 2814 C CA . PRO B 1 69 ? 3.445 -25.047 3.15 1 81.06 69 PRO B CA 1
ATOM 2815 C C . PRO B 1 69 ? 3.494 -24.516 4.582 1 81.06 69 PRO B C 1
ATOM 2817 O O . PRO B 1 69 ? 4.566 -24.156 5.074 1 81.06 69 PRO B O 1
ATOM 2820 N N . PRO B 1 70 ? 2.254 -24.25 5.109 1 74.06 70 PRO B N 1
ATOM 2821 C CA . PRO B 1 70 ? 2.234 -23.812 6.508 1 74.06 70 PRO B CA 1
ATOM 2822 C C . PRO B 1 70 ? 2.881 -24.812 7.453 1 74.06 70 PRO B C 1
ATOM 2824 O O . PRO B 1 70 ? 2.879 -26.016 7.172 1 74.06 70 PRO B O 1
ATOM 2827 N N . PRO B 1 71 ? 3.49 -24.219 8.445 1 66.06 71 PRO B N 1
ATOM 2828 C CA . PRO B 1 71 ? 4.148 -25.141 9.383 1 66.06 71 PRO B CA 1
ATOM 2829 C C . PRO B 1 71 ? 3.205 -26.203 9.922 1 66.06 71 PRO B C 1
ATOM 2831 O O . PRO B 1 71 ? 3.619 -27.344 10.141 1 66.06 71 PRO B O 1
ATOM 2834 N N . SER B 1 72 ? 1.94 -25.75 10.242 1 60.47 72 SER B N 1
ATOM 2835 C CA . SER B 1 72 ? 1.003 -26.656 10.883 1 60.47 72 SER B CA 1
ATOM 2836 C C . SER B 1 72 ? 0.55 -27.75 9.914 1 60.47 72 SER B C 1
ATOM 2838 O O . SER B 1 72 ? 0.035 -28.797 10.336 1 60.47 72 SER B O 1
ATOM 2840 N N . GLN B 1 73 ? 0.601 -27.547 8.688 1 55.78 73 GLN B N 1
ATOM 2841 C CA . GLN B 1 73 ? 0.102 -28.5 7.703 1 55.78 73 GLN B CA 1
ATOM 2842 C C . GLN B 1 73 ? 1.244 -29.297 7.086 1 55.78 73 GLN B C 1
ATOM 2844 O O . GLN B 1 73 ? 1.133 -29.781 5.961 1 55.78 73 GLN B O 1
ATOM 2849 N N . SER B 1 74 ? 2.26 -29.25 7.789 1 54.31 74 SER B N 1
ATOM 2850 C CA . SER B 1 74 ? 3.391 -30.016 7.27 1 54.31 74 SER B CA 1
ATOM 2851 C C . SER B 1 74 ? 3.004 -31.469 7.008 1 54.31 74 SER B C 1
ATOM 2853 O O . SER B 1 74 ? 3.662 -32.156 6.23 1 54.31 74 SER B O 1
ATOM 2855 N N . ASP B 1 75 ? 1.857 -31.703 7.715 1 50.59 75 ASP B N 1
ATOM 2856 C CA . ASP B 1 75 ? 1.484 -33.125 7.59 1 50.59 75 ASP B CA 1
ATOM 2857 C C . ASP B 1 75 ? 0.661 -33.344 6.328 1 50.59 75 ASP B C 1
ATOM 2859 O O . ASP B 1 75 ? 0.383 -34.5 5.969 1 50.59 75 ASP B O 1
ATOM 2863 N N . LYS B 1 76 ? -0.09 -32.344 5.914 1 57.06 76 LYS B N 1
ATOM 2864 C CA . LYS B 1 76 ? -0.813 -32.594 4.676 1 57.06 76 LYS B CA 1
ATOM 2865 C C . LYS B 1 76 ? 0.132 -32.625 3.477 1 57.06 76 LYS B C 1
ATOM 2867 O O . LYS B 1 76 ? 0.93 -31.688 3.301 1 57.06 76 LYS B O 1
ATOM 2872 N N . PRO B 1 77 ? 0.335 -33.656 2.984 1 58.69 77 PRO B N 1
ATOM 2873 C CA . PRO B 1 77 ? 1.377 -33.875 1.975 1 58.69 77 PRO B CA 1
ATOM 2874 C C . PRO B 1 77 ? 1.167 -33 0.735 1 58.69 77 PRO B C 1
ATOM 2876 O O . PRO B 1 77 ? 0.332 -33.312 -0.114 1 58.69 77 PRO B O 1
ATOM 2879 N N . PHE B 1 78 ? 1.16 -31.641 0.97 1 63.81 78 PHE B N 1
ATOM 2880 C CA . PHE B 1 78 ? 1.188 -31.016 -0.345 1 63.81 78 PHE B CA 1
ATOM 2881 C C . PHE B 1 78 ? 2.463 -31.391 -1.095 1 63.81 78 PHE B C 1
ATOM 2883 O O . PHE B 1 78 ? 3.555 -31.375 -0.521 1 63.81 78 PHE B O 1
ATOM 2890 N N . ARG B 1 79 ? 2.164 -32.062 -2.232 1 68.81 79 ARG B N 1
ATOM 2891 C CA . ARG B 1 79 ? 3.27 -32.5 -3.074 1 68.81 79 ARG B CA 1
ATOM 2892 C C . ARG B 1 79 ? 4.086 -31.312 -3.574 1 68.81 79 ARG B C 1
ATOM 2894 O O . ARG B 1 79 ? 3.527 -30.297 -3.99 1 68.81 79 ARG B O 1
ATOM 2901 N N . SER B 1 80 ? 5.375 -31.422 -3.359 1 83.31 80 SER B N 1
ATOM 2902 C CA . SER B 1 80 ? 6.285 -30.453 -3.955 1 83.31 80 SER B CA 1
ATOM 2903 C C . SER B 1 80 ? 6.117 -30.391 -5.469 1 83.31 80 SER B C 1
ATOM 2905 O O . SER B 1 80 ? 5.859 -31.406 -6.113 1 83.31 80 SER B O 1
ATOM 2907 N N . LEU B 1 81 ? 6.094 -29.297 -6 1 93.69 81 LEU B N 1
ATOM 2908 C CA . LEU B 1 81 ? 5.984 -29.094 -7.441 1 93.69 81 LEU B CA 1
ATOM 2909 C C . LEU B 1 81 ? 7.32 -29.344 -8.125 1 93.69 81 LEU B C 1
ATOM 2911 O O . LEU B 1 81 ? 8.344 -28.766 -7.73 1 93.69 81 LEU B O 1
ATOM 2915 N N . ASP B 1 82 ? 7.297 -30.25 -9.078 1 94.5 82 ASP B N 1
ATOM 2916 C CA . ASP B 1 82 ? 8.523 -30.406 -9.852 1 94.5 82 ASP B CA 1
ATOM 2917 C C . ASP B 1 82 ? 8.703 -29.281 -10.852 1 94.5 82 ASP B C 1
ATOM 2919 O O . ASP B 1 82 ? 7.855 -28.391 -10.945 1 94.5 82 ASP B O 1
ATOM 2923 N N . TRP B 1 83 ? 9.789 -29.281 -11.539 1 96.31 83 TRP B N 1
ATOM 2924 C CA . TRP B 1 83 ? 10.172 -28.172 -12.406 1 96.31 83 TRP B CA 1
ATOM 2925 C C . TRP B 1 83 ? 9.156 -27.984 -13.539 1 96.31 83 TRP B C 1
ATOM 2927 O O . TRP B 1 83 ? 8.75 -26.859 -13.844 1 96.31 83 TRP B O 1
ATOM 2937 N N . ARG B 1 84 ? 8.75 -29.031 -14.125 1 95.12 84 ARG B N 1
ATOM 2938 C CA . ARG B 1 84 ? 7.809 -28.969 -15.242 1 95.12 84 ARG B CA 1
ATOM 2939 C C . ARG B 1 84 ? 6.477 -28.375 -14.805 1 95.12 84 ARG B C 1
ATOM 2941 O O . ARG B 1 84 ? 5.91 -27.531 -15.508 1 95.12 84 ARG B O 1
ATOM 2948 N N . ALA B 1 85 ? 5.996 -28.828 -13.695 1 96.12 85 ALA B N 1
ATOM 2949 C CA . ALA B 1 85 ? 4.762 -28.266 -13.148 1 96.12 85 ALA B CA 1
ATOM 2950 C C . ALA B 1 85 ? 4.906 -26.766 -12.891 1 96.12 85 ALA B C 1
ATOM 2952 O O . ALA B 1 85 ? 3.988 -25.984 -13.172 1 96.12 85 ALA B O 1
ATOM 2953 N N . ARG B 1 86 ? 6.039 -26.359 -12.375 1 97.81 86 ARG B N 1
ATOM 2954 C CA . ARG B 1 86 ? 6.297 -24.953 -12.094 1 97.81 86 ARG B CA 1
ATOM 2955 C C . ARG B 1 86 ? 6.293 -24.125 -13.375 1 97.81 86 ARG B C 1
ATOM 2957 O O . ARG B 1 86 ? 5.727 -23.031 -13.406 1 97.81 86 ARG B O 1
ATOM 2964 N N . LEU B 1 87 ? 6.895 -24.672 -14.422 1 97.69 87 LEU B N 1
ATOM 2965 C CA . LEU B 1 87 ? 6.926 -23.969 -15.703 1 97.69 87 LEU B CA 1
ATOM 2966 C C . LEU B 1 87 ? 5.523 -23.859 -16.297 1 97.69 87 LEU B C 1
ATOM 2968 O O . LEU B 1 87 ? 5.152 -22.812 -16.828 1 97.69 87 LEU B O 1
ATOM 2972 N N . ARG B 1 88 ? 4.816 -24.875 -16.172 1 97.38 88 ARG B N 1
ATOM 2973 C CA . ARG B 1 88 ? 3.449 -24.859 -16.672 1 97.38 88 ARG B CA 1
ATOM 2974 C C . ARG B 1 88 ? 2.602 -23.828 -15.938 1 97.38 88 ARG B C 1
ATOM 2976 O O . ARG B 1 88 ? 1.843 -23.094 -16.562 1 97.38 88 ARG B O 1
ATOM 2983 N N . ILE B 1 89 ? 2.744 -23.844 -14.656 1 98.44 89 ILE B N 1
ATOM 2984 C CA . ILE B 1 89 ? 2.014 -22.891 -13.836 1 98.44 89 ILE B CA 1
ATOM 2985 C C . ILE B 1 89 ? 2.391 -21.453 -14.242 1 98.44 89 ILE B C 1
ATOM 2987 O O . ILE B 1 89 ? 1.521 -20.594 -14.383 1 98.44 89 ILE B O 1
ATOM 2991 N N . ALA B 1 90 ? 3.68 -21.234 -14.43 1 98.81 90 ALA B N 1
ATOM 2992 C CA . ALA B 1 90 ? 4.156 -19.922 -14.867 1 98.81 90 ALA B CA 1
ATOM 2993 C C . ALA B 1 90 ? 3.473 -19.484 -16.156 1 98.81 90 ALA B C 1
ATOM 2995 O O . ALA B 1 90 ? 2.992 -18.359 -16.281 1 98.81 90 ALA B O 1
ATOM 2996 N N . LEU B 1 91 ? 3.41 -20.406 -17.078 1 98.69 91 LEU B N 1
ATOM 2997 C CA . LEU B 1 91 ? 2.82 -20.094 -18.375 1 98.69 91 LEU B CA 1
ATOM 2998 C C . LEU B 1 91 ? 1.315 -19.875 -18.25 1 98.69 91 LEU B C 1
ATOM 3000 O O . LEU B 1 91 ? 0.77 -18.922 -18.812 1 98.69 91 LEU B O 1
ATOM 3004 N N . ASP B 1 92 ? 0.648 -20.75 -17.547 1 98.75 92 ASP B N 1
ATOM 3005 C CA . ASP B 1 92 ? -0.792 -20.609 -17.359 1 98.75 92 ASP B CA 1
ATOM 3006 C C . ASP B 1 92 ? -1.141 -19.25 -16.75 1 98.75 92 ASP B C 1
ATOM 3008 O O . ASP B 1 92 ? -2.08 -18.594 -17.188 1 98.75 92 ASP B O 1
ATOM 3012 N N . CYS B 1 93 ? -0.375 -18.859 -15.75 1 98.88 93 CYS B N 1
ATOM 3013 C CA . CYS B 1 93 ? -0.586 -17.578 -15.094 1 98.88 93 CYS B CA 1
ATOM 3014 C C . CYS B 1 93 ? -0.374 -16.422 -16.078 1 98.88 93 CYS B C 1
ATOM 3016 O O . CYS B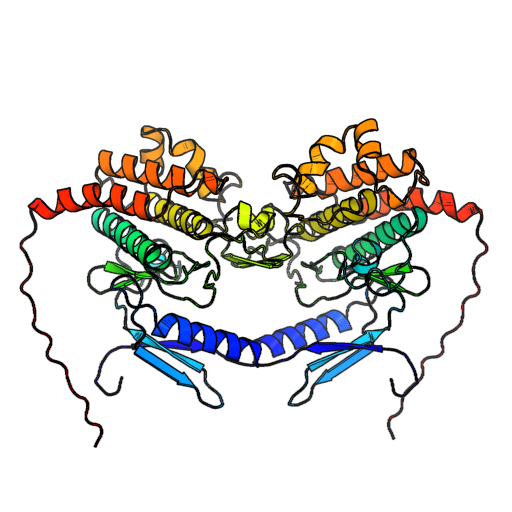 1 93 ? -1.159 -15.477 -16.094 1 98.88 93 CYS B O 1
ATOM 3018 N N . ALA B 1 94 ? 0.7 -16.516 -16.828 1 98.88 94 ALA B N 1
ATOM 3019 C CA . ALA B 1 94 ? 0.962 -15.484 -17.812 1 98.88 94 ALA B CA 1
ATOM 3020 C C . ALA B 1 94 ? -0.19 -15.367 -18.812 1 98.88 94 ALA B C 1
ATOM 3022 O O . ALA B 1 94 ? -0.614 -14.266 -19.156 1 98.88 94 ALA B O 1
ATOM 3023 N N . ARG B 1 95 ? -0.69 -16.453 -19.234 1 98.75 95 ARG B N 1
ATOM 3024 C CA . ARG B 1 95 ? -1.807 -16.469 -20.172 1 98.75 95 ARG B CA 1
ATOM 3025 C C . ARG B 1 95 ? -3.066 -15.883 -19.547 1 98.75 95 ARG B C 1
ATOM 3027 O O . ARG B 1 95 ? -3.84 -15.195 -20.203 1 98.75 95 ARG B O 1
ATOM 3034 N N . GLY B 1 96 ? -3.291 -16.219 -18.297 1 98.75 96 GLY B N 1
ATOM 3035 C CA . GLY B 1 96 ? -4.402 -15.602 -17.578 1 98.75 96 GLY B CA 1
ATOM 3036 C C . GLY B 1 96 ? -4.324 -14.094 -17.531 1 98.75 96 GLY B C 1
ATOM 3037 O O . GLY B 1 96 ? -5.309 -13.406 -17.812 1 98.75 96 GLY B O 1
ATOM 3038 N N . LEU B 1 97 ? -3.166 -13.586 -17.188 1 98.62 97 LEU B N 1
ATOM 3039 C CA . LEU B 1 97 ? -2.967 -12.141 -17.156 1 98.62 97 LEU B CA 1
ATOM 3040 C C . LEU B 1 97 ? -3.084 -11.539 -18.547 1 98.62 97 LEU B C 1
ATOM 3042 O O . LEU B 1 97 ? -3.596 -10.43 -18.719 1 98.62 97 LEU B O 1
ATOM 3046 N N . GLU B 1 98 ? -2.553 -12.281 -19.531 1 98.56 98 GLU B N 1
ATOM 3047 C CA . GLU B 1 98 ? -2.68 -11.82 -20.906 1 98.56 98 GLU B CA 1
ATOM 3048 C C . GLU B 1 98 ? -4.145 -11.641 -21.297 1 98.56 98 GLU B C 1
ATOM 3050 O O . GLU B 1 98 ? -4.508 -10.641 -21.922 1 98.56 98 GLU B O 1
ATOM 3055 N N . PHE B 1 99 ? -4.949 -12.578 -20.938 1 98.06 99 PHE B N 1
ATOM 3056 C CA . PHE B 1 99 ? -6.375 -12.469 -21.219 1 98.06 99 PHE B CA 1
ATOM 3057 C C . PHE B 1 99 ? -6.953 -11.211 -20.578 1 98.06 99 PHE B C 1
ATOM 3059 O O . PHE B 1 99 ? -7.66 -10.438 -21.234 1 98.06 99 PHE B O 1
ATOM 3066 N N . LEU B 1 100 ? -6.66 -10.969 -19.328 1 96.75 100 LEU B N 1
ATOM 3067 C CA . LEU B 1 100 ? -7.176 -9.82 -18.594 1 96.75 100 LEU B CA 1
ATOM 3068 C C . LEU B 1 100 ? -6.699 -8.516 -19.234 1 96.75 100 LEU B C 1
ATOM 3070 O O . LEU B 1 100 ? -7.477 -7.57 -19.375 1 96.75 100 LEU B O 1
ATOM 3074 N N . HIS B 1 101 ? -5.461 -8.469 -19.641 1 96.44 101 HIS B N 1
ATOM 3075 C CA . HIS B 1 101 ? -4.816 -7.234 -20.062 1 96.44 101 HIS B CA 1
ATOM 3076 C C . HIS B 1 101 ? -5.125 -6.934 -21.531 1 96.44 101 HIS B C 1
ATOM 3078 O O . HIS B 1 101 ? -5.277 -5.773 -21.906 1 96.44 101 HIS B O 1
ATOM 3084 N N . GLU B 1 102 ? -5.207 -8.023 -22.297 1 95.12 102 GLU B N 1
ATOM 3085 C CA . GLU B 1 102 ? -5.18 -7.82 -23.75 1 95.12 102 GLU B CA 1
ATOM 3086 C C . GLU B 1 102 ? -6.48 -8.281 -24.391 1 95.12 102 GLU B C 1
ATOM 3088 O O . GLU B 1 102 ? -6.863 -7.785 -25.453 1 95.12 102 GLU B O 1
ATOM 3093 N N . HIS B 1 103 ? -7.121 -9.211 -23.812 1 94 103 HIS B N 1
ATOM 3094 C CA . HIS B 1 103 ? -8.273 -9.805 -24.484 1 94 103 HIS B CA 1
ATOM 3095 C C . HIS B 1 103 ? -9.578 -9.344 -23.844 1 94 103 HIS B C 1
ATOM 3097 O O . HIS B 1 103 ? -10.656 -9.594 -24.391 1 94 103 HIS B O 1
ATOM 3103 N N . SER B 1 104 ? -9.5 -8.742 -22.703 1 91.19 104 SER B N 1
ATOM 3104 C CA . SER B 1 104 ? -10.672 -8.141 -22.078 1 91.19 104 SER B CA 1
ATOM 3105 C C . SER B 1 104 ? -10.812 -6.672 -22.453 1 91.19 104 SER B C 1
ATOM 3107 O O . SER B 1 104 ? -9.82 -5.941 -22.5 1 91.19 104 SER B O 1
ATOM 3109 N N . VAL B 1 105 ? -12.086 -6.316 -22.71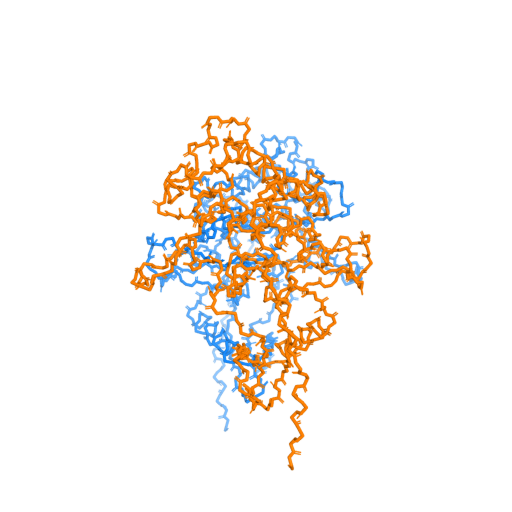9 1 86.81 105 VAL B N 1
ATOM 3110 C CA . VAL B 1 105 ? -12.375 -4.926 -23.062 1 86.81 105 VAL B CA 1
ATOM 3111 C C . VAL B 1 105 ? -13.469 -4.387 -22.141 1 86.81 105 VAL B C 1
ATOM 3113 O O . VAL B 1 105 ? -14.617 -4.828 -22.203 1 86.81 105 VAL B O 1
ATOM 3116 N N . PRO B 1 106 ? -13.117 -3.451 -21.328 1 88.56 106 PRO B N 1
ATOM 3117 C CA . PRO B 1 106 ? -11.805 -2.842 -21.109 1 88.56 106 PRO B CA 1
ATOM 3118 C C . PRO B 1 106 ? -10.828 -3.789 -20.422 1 88.56 106 PRO B C 1
ATOM 3120 O O . PRO B 1 106 ? -11.242 -4.809 -19.859 1 88.56 106 PRO B O 1
ATOM 3123 N N . ALA B 1 107 ? -9.578 -3.4 -20.453 1 92.5 107 ALA B N 1
ATOM 3124 C CA . ALA B 1 107 ? -8.555 -4.176 -19.766 1 92.5 107 ALA B CA 1
ATOM 3125 C C . ALA B 1 107 ? -8.82 -4.242 -18.266 1 92.5 107 ALA B C 1
ATOM 3127 O O . ALA B 1 107 ? -9.359 -3.297 -17.688 1 92.5 107 ALA B O 1
ATOM 3128 N N . VAL B 1 108 ? -8.461 -5.34 -17.734 1 93.62 108 VAL B N 1
ATOM 3129 C CA . VAL B 1 108 ? -8.664 -5.547 -16.297 1 93.62 108 V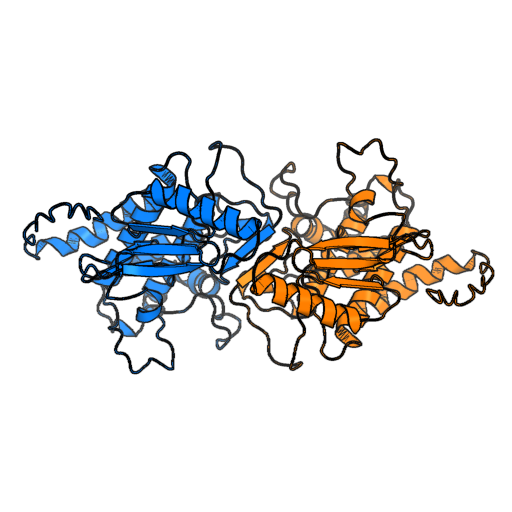AL B CA 1
ATOM 3130 C C . VAL B 1 108 ? -7.309 -5.688 -15.602 1 93.62 108 VAL B C 1
ATOM 3132 O O . VAL B 1 108 ? -6.469 -6.488 -16.016 1 93.62 108 VAL B O 1
ATOM 3135 N N . ILE B 1 109 ? -7.055 -4.863 -14.656 1 94.69 109 ILE B N 1
ATOM 3136 C CA . ILE B 1 109 ? -5.914 -5.016 -13.758 1 94.69 109 ILE B CA 1
ATOM 3137 C C . ILE B 1 109 ? -6.328 -5.82 -12.531 1 94.69 109 ILE B C 1
ATOM 3139 O O . ILE B 1 109 ? -7.27 -5.449 -11.82 1 94.69 109 ILE B O 1
ATOM 3143 N N . HIS B 1 110 ? -5.73 -6.938 -12.227 1 94.88 110 HIS B N 1
ATOM 3144 C CA . HIS B 1 110 ? -6.137 -7.84 -11.156 1 94.88 110 HIS B CA 1
ATOM 3145 C C . HIS B 1 110 ? -5.922 -7.203 -9.781 1 94.88 110 HIS B C 1
ATOM 3147 O O . HIS B 1 110 ? -6.816 -7.223 -8.938 1 94.88 110 HIS B O 1
ATOM 3153 N N . ARG B 1 111 ? -4.582 -6.664 -9.57 1 93.75 111 ARG B N 1
ATOM 3154 C CA . ARG B 1 111 ? -4.188 -5.844 -8.43 1 93.75 111 ARG B CA 1
ATOM 3155 C C . ARG B 1 111 ? -3.873 -6.711 -7.215 1 93.75 111 ARG B C 1
ATOM 3157 O O . ARG B 1 111 ? -3.391 -6.211 -6.195 1 93.75 111 ARG B O 1
ATOM 3164 N N . ASP B 1 112 ? -4.082 -7.992 -7.297 1 94.62 112 ASP B N 1
ATOM 3165 C CA . ASP B 1 112 ? -3.756 -8.875 -6.176 1 94.62 112 ASP B CA 1
ATOM 3166 C C . ASP B 1 112 ? -3.281 -10.234 -6.668 1 94.62 112 ASP B C 1
ATOM 3168 O O . ASP B 1 112 ? -3.744 -11.273 -6.188 1 94.62 112 ASP B O 1
ATOM 3172 N N . PHE B 1 113 ? -2.508 -10.227 -7.691 1 97.88 113 PHE B N 1
ATOM 3173 C CA . PHE B 1 113 ? -1.912 -11.445 -8.234 1 97.88 113 PHE B CA 1
ATOM 3174 C C . PHE B 1 113 ? -0.831 -11.977 -7.301 1 97.88 113 PHE B C 1
ATOM 3176 O O . PHE B 1 113 ? 0.145 -11.281 -7.012 1 97.88 113 PHE B O 1
ATOM 3183 N N . LYS B 1 114 ? -1.026 -13.164 -6.766 1 97.94 114 LYS B N 1
ATOM 3184 C CA . LYS B 1 114 ? -0.123 -13.789 -5.805 1 97.94 114 LYS B CA 1
ATOM 3185 C C . LYS B 1 114 ? -0.376 -15.289 -5.707 1 97.94 114 LYS B C 1
ATOM 3187 O O . LYS B 1 114 ? -1.376 -15.789 -6.227 1 97.94 114 LYS B O 1
ATOM 3192 N N . CYS B 1 115 ? 0.465 -15.992 -5.055 1 97.56 115 CYS B N 1
ATOM 3193 C CA . CYS B 1 115 ? 0.437 -17.453 -5.016 1 97.56 115 CYS B CA 1
ATOM 3194 C C . CYS B 1 115 ? -0.864 -17.953 -4.402 1 97.56 115 CYS B C 1
ATOM 3196 O O . CYS B 1 115 ? -1.391 -18.984 -4.82 1 97.56 115 CYS B O 1
ATOM 3198 N N . SER B 1 116 ? -1.448 -17.234 -3.426 1 95.44 116 SER B N 1
ATOM 3199 C CA . SER B 1 116 ? -2.664 -17.688 -2.758 1 95.44 116 SER B CA 1
ATOM 3200 C C . SER B 1 116 ? -3.883 -17.531 -3.662 1 95.44 116 SER B C 1
ATOM 3202 O O . SER B 1 116 ? -4.934 -18.125 -3.402 1 95.44 116 SER B O 1
ATOM 3204 N N . ASN B 1 117 ? -3.732 -16.719 -4.738 1 95.62 117 ASN B N 1
ATOM 3205 C CA . ASN B 1 117 ? -4.844 -16.484 -5.652 1 95.62 117 ASN B CA 1
ATOM 3206 C C . ASN B 1 117 ? -4.68 -17.25 -6.953 1 95.62 117 ASN B C 1
ATOM 3208 O O . ASN B 1 117 ? -5.336 -16.953 -7.953 1 95.62 117 ASN B O 1
ATOM 3212 N N . ILE B 1 118 ? -3.775 -18.156 -6.934 1 98.31 118 ILE B N 1
ATOM 3213 C CA . ILE B 1 118 ? -3.57 -19.094 -8.039 1 98.31 118 ILE B CA 1
ATOM 3214 C C . ILE B 1 118 ? -4.008 -20.5 -7.625 1 98.31 118 ILE B C 1
ATOM 3216 O O . ILE B 1 118 ? -3.344 -21.141 -6.812 1 98.31 118 ILE B O 1
ATOM 3220 N N . LEU B 1 119 ? -5.074 -20.938 -8.211 1 96.88 119 LEU B N 1
ATOM 3221 C CA . LEU B 1 119 ? -5.617 -22.25 -7.871 1 96.88 119 LEU B CA 1
ATOM 3222 C C . LEU B 1 119 ? -5.199 -23.297 -8.898 1 96.88 119 LEU B C 1
ATOM 3224 O O . LEU B 1 119 ? -5.02 -22.984 -10.078 1 96.88 119 LEU B O 1
ATOM 3228 N N . LEU B 1 120 ? -5.055 -24.516 -8.43 1 96.75 120 LEU B N 1
ATOM 3229 C CA . LEU B 1 120 ? -4.527 -25.578 -9.273 1 96.75 120 LEU B CA 1
ATOM 3230 C C . LEU B 1 120 ? -5.559 -26.688 -9.461 1 96.75 120 LEU B C 1
ATOM 3232 O O . LEU B 1 120 ? -6.148 -27.156 -8.484 1 96.75 120 LEU B O 1
ATOM 3236 N N . ASP B 1 121 ? -5.73 -27.094 -10.664 1 94.75 121 ASP B N 1
ATOM 3237 C CA . ASP B 1 121 ? -6.664 -28.172 -10.953 1 94.75 121 ASP B CA 1
ATOM 3238 C C . ASP B 1 121 ? -6.02 -29.531 -10.703 1 94.75 121 ASP B C 1
ATOM 3240 O O . ASP B 1 121 ? -4.945 -29.609 -10.102 1 94.75 121 ASP B O 1
ATOM 3244 N N . GLN B 1 122 ? -6.645 -30.578 -11.133 1 92.44 122 GLN B N 1
ATOM 3245 C CA . GLN B 1 122 ? -6.223 -31.938 -10.852 1 92.44 122 GLN B CA 1
ATOM 3246 C C . GLN B 1 122 ? -4.863 -32.25 -11.477 1 92.44 122 GLN B C 1
ATOM 3248 O O . GLN B 1 122 ? -4.094 -33.062 -10.953 1 92.44 122 GLN B O 1
ATOM 3253 N N . ASN B 1 123 ? -4.551 -31.594 -12.57 1 93.19 123 ASN B N 1
ATOM 3254 C CA . ASN B 1 123 ? -3.293 -31.812 -13.273 1 93.19 123 ASN B CA 1
ATOM 3255 C C . ASN B 1 123 ? -2.301 -30.688 -13.023 1 93.19 123 ASN B C 1
ATOM 3257 O O . ASN B 1 123 ? -1.365 -30.484 -13.797 1 93.19 123 ASN B O 1
ATOM 3261 N N . PHE B 1 124 ? -2.58 -29.781 -12.086 1 94.88 124 PHE B N 1
ATOM 3262 C CA . PHE B 1 124 ? -1.74 -28.672 -11.648 1 94.88 124 PHE B CA 1
ATOM 3263 C C . PHE B 1 124 ? -1.739 -27.547 -12.688 1 94.88 124 PHE B C 1
ATOM 3265 O O . PHE B 1 124 ? -0.792 -26.766 -12.766 1 94.88 124 PHE B O 1
ATOM 3272 N N . GLY B 1 125 ? -2.766 -27.656 -13.492 1 96.62 125 GLY B N 1
ATOM 3273 C CA . GLY B 1 125 ? -3.029 -26.453 -14.266 1 96.62 125 GLY B CA 1
ATOM 3274 C C . GLY B 1 125 ? -3.447 -25.266 -13.406 1 96.62 125 GLY B C 1
ATOM 3275 O O . GLY B 1 125 ? -4.199 -25.438 -12.445 1 96.62 125 GLY B O 1
ATOM 3276 N N . ALA B 1 126 ? -2.986 -24.094 -13.766 1 98.5 126 ALA B N 1
ATOM 3277 C CA . ALA B 1 126 ? -3.191 -22.922 -12.906 1 98.5 126 ALA B CA 1
ATOM 3278 C C . ALA B 1 126 ? -4.312 -22.047 -13.438 1 98.5 126 ALA B C 1
ATOM 3280 O O . ALA B 1 126 ? -4.43 -21.828 -14.648 1 98.5 126 ALA B O 1
ATOM 3281 N N . LYS B 1 127 ? -5.137 -21.531 -12.531 1 98.31 127 LYS B N 1
ATOM 3282 C CA . LYS B 1 127 ? -6.176 -20.547 -12.828 1 98.31 127 LYS B CA 1
ATOM 3283 C C . LYS B 1 127 ? -6.117 -19.391 -11.844 1 98.31 127 LYS B C 1
ATOM 3285 O O . LYS B 1 127 ? -5.98 -19.594 -10.633 1 98.31 127 LYS B O 1
ATOM 3290 N N . ILE B 1 128 ? -6.152 -18.234 -12.367 1 98.19 128 ILE B N 1
ATOM 3291 C CA . ILE B 1 128 ? -6.156 -17.031 -11.539 1 98.19 128 ILE B CA 1
ATOM 3292 C C . ILE B 1 128 ? -7.512 -16.875 -10.852 1 98.19 128 ILE B C 1
ATOM 3294 O O . ILE B 1 128 ? -8.555 -17.078 -11.477 1 98.19 128 ILE B O 1
ATOM 3298 N N . SER B 1 129 ? -7.484 -16.562 -9.562 1 94.38 129 SER B N 1
ATOM 3299 C CA . SER B 1 129 ? -8.711 -16.375 -8.789 1 94.38 129 SER B CA 1
ATOM 3300 C C . SER B 1 129 ? -8.672 -15.086 -7.984 1 94.38 129 SER B C 1
ATOM 3302 O O . SER B 1 129 ? -7.715 -14.32 -8.07 1 94.38 129 SER B O 1
ATOM 3304 N N . ASP B 1 130 ? -9.758 -14.781 -7.316 1 89.81 130 ASP B N 1
ATOM 3305 C CA . ASP B 1 130 ? -9.93 -13.648 -6.414 1 89.81 130 ASP B CA 1
ATOM 3306 C C . ASP B 1 130 ? -9.812 -12.32 -7.164 1 89.81 130 ASP B C 1
ATOM 3308 O O . ASP B 1 130 ? -8.766 -11.664 -7.113 1 89.81 130 ASP B O 1
ATOM 3312 N N . PHE B 1 131 ? -10.859 -11.859 -7.672 1 90.56 131 PHE B N 1
ATOM 3313 C CA . PHE B 1 131 ? -10.922 -10.617 -8.438 1 90.56 131 PHE B CA 1
ATOM 3314 C C . PHE B 1 131 ? -11.5 -9.492 -7.598 1 90.56 131 PHE B C 1
ATOM 3316 O O . PHE B 1 131 ? -12.039 -8.523 -8.133 1 90.56 131 PHE B O 1
ATOM 3323 N N . GLY B 1 132 ? -11.484 -9.688 -6.344 1 84.69 132 GLY B N 1
ATOM 3324 C CA . GLY B 1 132 ? -12.055 -8.711 -5.422 1 84.69 132 GLY B CA 1
ATOM 3325 C C . GLY B 1 132 ? -11.398 -7.352 -5.516 1 84.69 132 GLY B C 1
ATOM 3326 O O . GLY B 1 132 ? -12.023 -6.332 -5.227 1 84.69 132 GLY B O 1
ATOM 3327 N N . MET B 1 133 ? -10.156 -7.25 -5.93 1 86.56 133 MET B N 1
ATOM 3328 C CA . MET B 1 133 ? -9.422 -5.988 -6 1 86.56 133 MET B CA 1
ATOM 3329 C C . MET B 1 133 ? -9.281 -5.523 -7.445 1 86.56 133 MET B C 1
ATOM 3331 O O . MET B 1 133 ? -8.672 -4.488 -7.711 1 86.56 133 MET B O 1
ATOM 3335 N N . ALA B 1 134 ? -9.844 -6.277 -8.32 1 90.06 134 ALA B N 1
ATOM 3336 C CA . ALA B 1 134 ? -9.648 -6.004 -9.742 1 90.06 134 ALA B CA 1
ATOM 3337 C C . ALA B 1 134 ? -10.25 -4.652 -10.133 1 90.06 134 ALA B C 1
ATOM 3339 O O . ALA B 1 134 ? -11.211 -4.191 -9.508 1 90.06 134 ALA B O 1
ATOM 3340 N N . LYS B 1 135 ? -9.641 -4.039 -11.023 1 87.06 135 LYS B N 1
ATOM 3341 C CA . LYS B 1 135 ? -10.094 -2.75 -11.547 1 87.06 135 LYS B CA 1
ATOM 3342 C C . LYS B 1 135 ? -10.148 -2.764 -13.07 1 87.06 135 LYS B C 1
ATOM 3344 O O . LYS B 1 135 ? -9.25 -3.309 -13.727 1 87.06 135 LYS B O 1
ATOM 3349 N N . THR B 1 136 ? -11.25 -2.318 -13.492 1 83.62 136 THR B N 1
ATOM 3350 C CA . THR B 1 136 ? -11.383 -2.217 -14.945 1 83.62 136 THR B CA 1
ATOM 3351 C C . THR B 1 136 ? -10.898 -0.853 -15.438 1 83.62 136 THR B C 1
ATOM 3353 O O . THR B 1 136 ? -11.117 0.162 -14.766 1 83.62 136 THR B O 1
ATOM 3356 N N . GLY B 1 137 ? -9.953 -0.847 -16.266 1 62.72 137 GLY B N 1
ATOM 3357 C CA . GLY B 1 137 ? -9.406 0.373 -16.828 1 62.72 137 GLY B CA 1
ATOM 3358 C C . GLY B 1 137 ? -10.32 1.014 -17.859 1 62.72 137 GLY B C 1
ATOM 3359 O O . GLY B 1 137 ? -10.953 0.317 -18.656 1 62.72 137 GLY B O 1
ATOM 3360 N N . TRP B 1 138 ? -11.273 1.886 -17.5 1 53.47 138 TRP B N 1
ATOM 3361 C CA . TRP B 1 138 ? -11.906 2.469 -18.672 1 53.47 138 TRP B CA 1
ATOM 3362 C C . TRP B 1 138 ? -10.883 2.76 -19.766 1 53.47 138 TRP B C 1
ATOM 3364 O O . TRP B 1 138 ? -11 2.268 -20.891 1 53.47 138 TRP B O 1
ATOM 3374 N N . ASP B 1 139 ? -10.578 4.148 -20.094 1 44.09 139 ASP B N 1
ATOM 3375 C CA . ASP B 1 139 ? -9.852 4.559 -21.281 1 44.09 139 ASP B CA 1
ATOM 3376 C C . ASP B 1 139 ? -8.375 4.184 -21.188 1 44.09 139 ASP B C 1
ATOM 3378 O O . ASP B 1 139 ? -7.77 4.312 -20.125 1 44.09 139 ASP B O 1
ATOM 3382 N N . LYS B 1 140 ? -7.863 3.271 -22.141 1 41.84 140 LYS B N 1
ATOM 3383 C CA . LYS B 1 140 ? -6.488 2.842 -22.375 1 41.84 140 LYS B CA 1
ATOM 3384 C C . LYS B 1 140 ? -5.496 3.775 -21.672 1 41.84 140 LYS B C 1
ATOM 3386 O O . LYS B 1 140 ? -4.371 3.379 -21.375 1 41.84 140 LYS B O 1
ATOM 3391 N N . VAL B 1 141 ? -5.617 4.969 -22 1 38.72 141 VAL B N 1
ATOM 3392 C CA . VAL B 1 141 ? -4.645 6.055 -21.938 1 38.72 141 VAL B CA 1
ATOM 3393 C C . VAL B 1 141 ? -4.473 6.516 -20.484 1 38.72 141 VAL B C 1
ATOM 3395 O O . VAL B 1 141 ? -3.436 7.082 -20.125 1 38.72 141 VAL B O 1
ATOM 3398 N N . ASN B 1 142 ? -5.617 6.781 -19.594 1 43.06 142 ASN B N 1
ATOM 3399 C CA . ASN B 1 142 ? -5.402 7.684 -18.469 1 43.06 142 ASN B CA 1
ATOM 3400 C C . ASN B 1 142 ? -5.062 6.914 -17.188 1 43.06 142 ASN B C 1
ATOM 3402 O O . ASN B 1 142 ? -5.805 6.016 -16.781 1 43.06 142 ASN B O 1
ATOM 3406 N N . PHE B 1 143 ? -3.756 6.828 -16.906 1 49.31 143 PHE B N 1
ATOM 3407 C CA . PHE B 1 143 ? -3.148 6.527 -15.617 1 49.31 143 PHE B CA 1
ATOM 3408 C C . PHE B 1 143 ? -4.129 6.793 -14.477 1 49.31 143 PHE B C 1
ATOM 3410 O O . PHE B 1 143 ? -4.754 7.855 -14.43 1 49.31 143 PHE B O 1
ATOM 3417 N N . GLN B 1 144 ? -4.785 5.723 -13.969 1 60.38 144 GLN B N 1
ATOM 3418 C CA . GLN B 1 144 ? -5.613 6.012 -12.805 1 60.38 144 GLN B CA 1
ATOM 3419 C C . GLN B 1 144 ? -4.762 6.18 -11.547 1 60.38 144 GLN B C 1
ATOM 3421 O O . GLN B 1 144 ? -3.973 5.297 -11.203 1 60.38 144 GLN B O 1
ATOM 3426 N N . VAL B 1 145 ? -4.48 7.379 -11.219 1 61.88 145 VAL B N 1
ATOM 3427 C CA . VAL B 1 145 ? -3.785 7.668 -9.969 1 61.88 145 VAL B CA 1
ATOM 3428 C C . VAL B 1 145 ? -4.734 7.473 -8.789 1 61.88 145 VAL B C 1
ATOM 3430 O O . VAL B 1 145 ? -5.785 8.117 -8.719 1 61.88 145 VAL B O 1
ATOM 3433 N N . GLN B 1 146 ? -4.359 6.391 -8.055 1 73.31 146 GLN B N 1
ATOM 3434 C CA . GLN B 1 146 ? -5.156 6.094 -6.871 1 73.31 146 GLN B CA 1
ATOM 3435 C C . GLN B 1 146 ? -4.668 6.895 -5.668 1 73.31 146 GLN B C 1
ATOM 3437 O O . GLN B 1 146 ? -3.463 7.012 -5.441 1 73.31 146 GLN B O 1
ATOM 3442 N N . THR B 1 147 ? -5.566 7.426 -5.012 1 79.5 147 THR B N 1
ATOM 3443 C CA . THR B 1 147 ? -5.238 8.172 -3.801 1 79.5 147 THR B CA 1
ATOM 3444 C C . THR B 1 147 ? -4.922 7.219 -2.65 1 79.5 147 THR B C 1
ATOM 3446 O O . THR B 1 147 ? -4.297 7.613 -1.665 1 79.5 147 THR B O 1
ATOM 3449 N N . ARG B 1 148 ? -5.422 5.969 -2.861 1 84.81 148 ARG B N 1
ATOM 3450 C CA . ARG B 1 148 ? -5.168 4.957 -1.843 1 84.81 148 ARG B CA 1
ATOM 3451 C C . ARG B 1 148 ? -4.457 3.744 -2.439 1 84.81 148 ARG B C 1
ATOM 3453 O O . ARG B 1 148 ? -4.797 3.299 -3.537 1 84.81 148 ARG B O 1
ATOM 3460 N N . VAL B 1 149 ? -3.492 3.32 -1.761 1 87.56 149 VAL B N 1
ATOM 3461 C CA . VAL B 1 149 ? -2.775 2.113 -2.16 1 87.56 149 VAL B CA 1
ATOM 3462 C C . VAL B 1 149 ? -3.203 0.942 -1.279 1 87.56 149 VAL B C 1
ATOM 3464 O O . VAL B 1 149 ? -3.254 1.064 -0.053 1 87.56 149 VAL B O 1
ATOM 3467 N N . ILE B 1 150 ? -3.562 -0.142 -1.929 1 88.56 150 ILE B N 1
ATOM 3468 C CA . ILE B 1 150 ? -3.902 -1.392 -1.256 1 88.56 150 ILE B CA 1
ATOM 3469 C C . ILE B 1 150 ? -3.211 -2.559 -1.956 1 88.56 150 ILE B C 1
ATOM 3471 O O . ILE B 1 150 ? -3.193 -2.629 -3.188 1 88.56 150 ILE B O 1
ATOM 3475 N N . GLY B 1 151 ? -2.637 -3.443 -1.164 1 91.12 151 GLY B N 1
ATOM 3476 C CA . GLY B 1 151 ? -2.004 -4.613 -1.751 1 91.12 151 GLY B CA 1
ATOM 3477 C C . GLY B 1 151 ? -1.367 -5.527 -0.721 1 91.12 151 GLY B C 1
ATOM 3478 O O . GLY B 1 151 ? -1.325 -5.199 0.466 1 91.12 151 GLY B O 1
ATOM 3479 N N . THR B 1 152 ? -0.968 -6.641 -1.236 1 94.12 152 THR B N 1
ATOM 3480 C CA . THR B 1 152 ? -0.281 -7.598 -0.373 1 94.12 152 THR B CA 1
ATOM 3481 C C . THR B 1 152 ? 1.218 -7.309 -0.336 1 94.12 152 THR B C 1
ATOM 3483 O O . THR B 1 152 ? 1.846 -7.125 -1.38 1 94.12 152 THR B O 1
ATOM 3486 N N . THR B 1 153 ? 1.747 -7.359 0.85 1 92.38 153 THR B N 1
ATOM 3487 C CA . THR B 1 153 ? 3.156 -7.047 1.065 1 92.38 153 THR B CA 1
ATOM 3488 C C . THR B 1 153 ? 4.047 -7.961 0.226 1 92.38 153 THR B C 1
ATOM 3490 O O . THR B 1 153 ? 3.842 -9.172 0.194 1 92.38 153 THR B O 1
ATOM 3493 N N . GLY B 1 154 ? 5.004 -7.367 -0.44 1 95 154 GLY B N 1
ATOM 3494 C CA . GLY B 1 154 ? 5.945 -8.109 -1.265 1 95 154 GLY B CA 1
ATOM 3495 C C . GLY B 1 154 ? 5.543 -8.164 -2.727 1 95 154 GLY B C 1
ATOM 3496 O O . GLY B 1 154 ? 6.371 -8.445 -3.594 1 95 154 GLY B O 1
ATOM 3497 N N . TYR B 1 155 ? 4.273 -7.91 -3.006 1 97.06 155 TYR B N 1
ATOM 3498 C CA . TYR B 1 155 ? 3.781 -8.023 -4.375 1 97.06 155 TYR B CA 1
ATOM 3499 C C . TYR B 1 155 ? 3.494 -6.645 -4.965 1 97.06 155 TYR B C 1
ATOM 3501 O O . TYR B 1 155 ? 3.254 -6.516 -6.164 1 97.06 155 TYR B O 1
ATOM 3509 N N . VAL B 1 156 ? 3.479 -5.645 -4.113 1 94.56 156 VAL B N 1
ATOM 3510 C CA . VAL B 1 156 ? 3.07 -4.309 -4.539 1 94.56 156 VAL B CA 1
ATOM 3511 C C . VAL B 1 156 ? 4.156 -3.695 -5.422 1 94.56 156 VAL B C 1
ATOM 3513 O O . VAL B 1 156 ? 5.316 -3.596 -5.012 1 94.56 156 VAL B O 1
ATOM 3516 N N . ALA B 1 157 ? 3.742 -3.25 -6.578 1 95.19 157 ALA B N 1
ATOM 3517 C CA . ALA B 1 157 ? 4.684 -2.598 -7.488 1 95.19 157 ALA B CA 1
ATOM 3518 C C . ALA B 1 157 ? 5.184 -1.278 -6.906 1 95.19 157 ALA B C 1
ATOM 3520 O O . ALA B 1 157 ? 4.402 -0.51 -6.336 1 95.19 157 ALA B O 1
ATOM 3521 N N . PRO B 1 158 ? 6.48 -1.021 -7.105 1 92.12 158 PRO B N 1
ATOM 3522 C CA . PRO B 1 158 ? 7.074 0.181 -6.516 1 92.12 158 PRO B CA 1
ATOM 3523 C C . PRO B 1 158 ? 6.391 1.466 -6.977 1 92.12 158 PRO B C 1
ATOM 3525 O O . PRO B 1 158 ? 6.137 2.359 -6.168 1 92.12 158 PRO B O 1
ATOM 3528 N N . GLU B 1 159 ? 6.059 1.639 -8.258 1 89.56 159 GLU B N 1
ATOM 3529 C CA . GLU B 1 159 ? 5.43 2.859 -8.758 1 89.56 159 GLU B CA 1
ATOM 3530 C C . GLU B 1 159 ? 4.023 3.027 -8.195 1 89.56 159 GLU B C 1
ATOM 3532 O O . GLU B 1 159 ? 3.584 4.148 -7.934 1 89.56 159 GLU B O 1
ATOM 3537 N N . TYR B 1 160 ? 3.326 1.966 -8.062 1 91.31 160 TYR B N 1
ATOM 3538 C CA . TYR B 1 160 ? 1.997 2.004 -7.461 1 91.31 160 TYR B CA 1
ATOM 3539 C C . TYR B 1 160 ? 2.07 2.434 -6 1 91.31 160 TYR B C 1
ATOM 3541 O O . TYR B 1 160 ? 1.299 3.289 -5.559 1 91.31 160 TYR B O 1
ATOM 3549 N N . ALA B 1 161 ? 2.973 1.896 -5.297 1 89.62 161 ALA B N 1
ATOM 3550 C CA . ALA B 1 161 ? 3.156 2.219 -3.885 1 89.62 161 ALA B CA 1
ATOM 3551 C C . ALA B 1 161 ? 3.508 3.691 -3.699 1 89.62 161 ALA B C 1
ATOM 3553 O O . ALA B 1 161 ? 3.01 4.344 -2.777 1 89.62 161 ALA B O 1
ATOM 3554 N N . SER B 1 162 ? 4.297 4.215 -4.59 1 87.44 162 SER B N 1
ATOM 3555 C CA . SER B 1 162 ? 4.848 5.551 -4.379 1 87.44 162 SER B CA 1
ATOM 3556 C C . SER B 1 162 ? 3.949 6.621 -4.984 1 87.44 162 SER B C 1
ATOM 3558 O O . SER B 1 162 ? 3.82 7.719 -4.434 1 87.44 162 SER B O 1
ATOM 3560 N N . THR B 1 163 ? 3.342 6.309 -6.148 1 87 163 THR B N 1
ATOM 3561 C CA . THR B 1 163 ? 2.646 7.367 -6.875 1 87 163 THR B CA 1
ATOM 3562 C C . THR B 1 163 ? 1.157 7.055 -6.988 1 87 163 THR B C 1
ATOM 3564 O O . THR B 1 163 ? 0.365 7.918 -7.379 1 87 163 THR B O 1
ATOM 3567 N N . GLY B 1 164 ? 0.847 5.867 -6.746 1 88.62 164 GLY B N 1
ATOM 3568 C CA . GLY B 1 164 ? -0.536 5.465 -6.949 1 88.62 164 GLY B CA 1
ATOM 3569 C C . GLY B 1 164 ? -0.845 5.105 -8.391 1 88.62 164 GLY B C 1
ATOM 3570 O O . GLY B 1 164 ? -1.979 4.742 -8.711 1 88.62 164 GLY B O 1
ATOM 3571 N N . ARG B 1 165 ? 0.152 5.23 -9.203 1 88.25 165 ARG B N 1
ATOM 3572 C CA . ARG B 1 165 ? -0.066 4.891 -10.609 1 88.25 165 ARG B CA 1
ATOM 3573 C C . ARG B 1 165 ? -0.227 3.383 -10.781 1 88.25 165 ARG B C 1
ATOM 3575 O O . ARG B 1 165 ? 0.7 2.619 -10.508 1 88.25 165 ARG B O 1
ATOM 3582 N N . LEU B 1 166 ? -1.411 3.008 -11.203 1 90.88 166 LEU B N 1
ATOM 3583 C CA . LEU B 1 166 ? -1.755 1.606 -11.414 1 90.88 166 LEU B CA 1
ATOM 3584 C C . LEU B 1 166 ? -1.963 1.313 -12.891 1 90.88 166 LEU B C 1
ATOM 3586 O O . LEU B 1 166 ? -2.77 1.974 -13.555 1 90.88 166 LEU B O 1
ATOM 3590 N N . THR B 1 167 ? -1.205 0.421 -13.453 1 92.31 167 THR B N 1
ATOM 3591 C CA . THR B 1 167 ? -1.337 -0.048 -14.828 1 92.31 167 THR B CA 1
ATOM 3592 C C . THR B 1 167 ? -1.221 -1.568 -14.891 1 92.31 167 THR B C 1
ATOM 3594 O O . THR B 1 167 ? -1.022 -2.227 -13.867 1 92.31 167 THR B O 1
ATOM 3597 N N . THR B 1 168 ? -1.354 -2.117 -16.047 1 95.38 168 THR B N 1
ATOM 3598 C CA . THR B 1 168 ? -1.187 -3.553 -16.234 1 95.38 168 THR B CA 1
ATOM 3599 C C . THR B 1 168 ? 0.22 -3.992 -15.844 1 95.38 168 THR B C 1
ATOM 3601 O O . THR B 1 168 ? 0.431 -5.145 -15.461 1 95.38 168 THR B O 1
ATOM 3604 N N . LYS B 1 169 ? 1.145 -3.02 -15.875 1 96.75 169 LYS B N 1
ATOM 3605 C CA . LYS B 1 169 ? 2.525 -3.318 -15.508 1 96.75 169 LYS B CA 1
ATOM 3606 C C . LYS B 1 169 ? 2.645 -3.643 -14.023 1 96.75 169 LYS B C 1
ATOM 3608 O O . LYS B 1 169 ? 3.607 -4.285 -13.594 1 96.75 169 LYS B O 1
ATOM 3613 N N . SER B 1 170 ? 1.693 -3.162 -13.234 1 95.88 170 SER B N 1
ATOM 3614 C CA . SER B 1 170 ? 1.676 -3.506 -11.82 1 95.88 170 SER B CA 1
ATOM 3615 C C . SER B 1 170 ? 1.424 -4.996 -11.617 1 95.88 170 SER B C 1
ATOM 3617 O O . SER B 1 170 ? 2.057 -5.629 -10.766 1 95.88 170 SER B O 1
ATOM 3619 N N . ASP B 1 171 ? 0.54 -5.555 -12.461 1 97.75 171 ASP B N 1
ATOM 3620 C CA . ASP B 1 171 ? 0.303 -6.996 -12.438 1 97.75 171 ASP B CA 1
ATOM 3621 C C . ASP B 1 171 ? 1.542 -7.766 -12.891 1 97.75 171 ASP B C 1
ATOM 3623 O O . ASP B 1 171 ? 1.833 -8.844 -12.367 1 97.75 171 ASP B O 1
ATOM 3627 N N . VAL B 1 172 ? 2.209 -7.16 -13.852 1 98.75 172 VAL B N 1
ATOM 3628 C CA . VAL B 1 172 ? 3.408 -7.805 -14.375 1 98.75 172 VAL B CA 1
ATOM 3629 C C . VAL B 1 172 ? 4.473 -7.883 -13.281 1 98.75 172 VAL B C 1
ATOM 3631 O O . VAL B 1 172 ? 5.191 -8.883 -13.18 1 98.75 172 VAL B O 1
ATOM 3634 N N . TYR B 1 173 ? 4.586 -6.855 -12.484 1 98.5 173 TYR B N 1
ATOM 3635 C CA . TYR B 1 173 ? 5.496 -6.895 -11.344 1 98.5 173 TYR B CA 1
ATOM 3636 C C . TYR B 1 173 ? 5.148 -8.047 -10.406 1 98.5 173 TYR B C 1
ATOM 3638 O O . TYR B 1 173 ? 6.02 -8.844 -10.055 1 98.5 173 TYR B O 1
ATOM 3646 N N . SER B 1 174 ? 3.842 -8.141 -10.016 1 98.5 174 SER B N 1
ATOM 3647 C CA . SER B 1 174 ? 3.387 -9.211 -9.133 1 98.5 174 SER B CA 1
ATOM 3648 C C . SER B 1 174 ? 3.674 -10.578 -9.734 1 98.5 174 SER B C 1
ATOM 3650 O O . SER B 1 174 ? 4.059 -11.508 -9.016 1 98.5 174 SER B O 1
ATOM 3652 N N . TYR B 1 175 ? 3.48 -10.68 -11.039 1 98.88 175 TYR B N 1
ATOM 3653 C CA . TYR B 1 175 ? 3.793 -11.914 -11.742 1 98.88 175 TYR B CA 1
ATOM 3654 C C . TYR B 1 175 ? 5.27 -12.266 -11.602 1 98.88 175 TYR B C 1
ATOM 3656 O O . TYR B 1 175 ? 5.621 -13.422 -11.375 1 98.88 175 TYR B O 1
ATOM 3664 N N . GLY B 1 176 ? 6.105 -11.242 -11.805 1 98.88 176 GLY B N 1
ATOM 3665 C CA . GLY B 1 176 ? 7.531 -11.461 -11.617 1 98.88 176 GLY B CA 1
ATOM 3666 C C . GLY B 1 176 ? 7.883 -11.984 -10.242 1 98.88 176 GLY B C 1
ATOM 3667 O O . GLY B 1 176 ? 8.766 -12.836 -10.094 1 98.88 176 GLY B O 1
ATOM 3668 N N . VAL B 1 177 ? 7.184 -11.492 -9.234 1 98.75 177 VAL B N 1
ATOM 3669 C CA . VAL B 1 177 ? 7.402 -11.961 -7.871 1 98.75 177 VAL B CA 1
ATOM 3670 C C . VAL B 1 177 ? 7.02 -13.438 -7.758 1 98.75 177 VAL B C 1
ATOM 3672 O O . VAL B 1 177 ? 7.758 -14.234 -7.176 1 98.75 177 VAL B O 1
ATOM 3675 N N . VAL B 1 178 ? 5.922 -13.797 -8.344 1 98.81 178 VAL B N 1
ATOM 3676 C CA . VAL B 1 178 ? 5.484 -15.188 -8.328 1 98.81 178 VAL B CA 1
ATOM 3677 C C . VAL B 1 178 ? 6.512 -16.062 -9.047 1 98.81 178 VAL B C 1
ATOM 3679 O O . VAL B 1 178 ? 6.809 -17.172 -8.602 1 98.81 178 VAL B O 1
ATOM 3682 N N . LEU B 1 179 ? 7.027 -15.523 -10.164 1 98.69 179 LEU B N 1
ATOM 3683 C CA . LEU B 1 179 ? 8.07 -16.266 -10.867 1 98.69 179 LEU B CA 1
ATOM 3684 C C . LEU B 1 179 ? 9.258 -16.531 -9.945 1 98.69 179 LEU B C 1
ATOM 3686 O O . LEU B 1 179 ? 9.805 -17.641 -9.93 1 98.69 179 LEU B O 1
ATOM 3690 N N . LEU B 1 180 ? 9.641 -15.562 -9.234 1 98.75 180 LEU B N 1
ATOM 3691 C CA . LEU B 1 180 ? 10.75 -15.719 -8.297 1 98.75 180 LEU B CA 1
ATOM 3692 C C . LEU B 1 180 ? 10.414 -16.75 -7.23 1 98.75 180 LEU B C 1
ATOM 3694 O O . LEU B 1 180 ? 11.289 -17.531 -6.82 1 98.75 180 LEU B O 1
ATOM 3698 N N . GLU B 1 181 ? 9.188 -16.734 -6.793 1 98.44 181 GLU B N 1
ATOM 3699 C CA . GLU B 1 181 ? 8.766 -17.75 -5.828 1 98.44 181 GLU B CA 1
ATOM 3700 C C . GLU B 1 181 ? 8.859 -19.141 -6.422 1 98.44 181 GLU B C 1
ATOM 3702 O O . GLU B 1 181 ? 9.297 -20.078 -5.75 1 98.44 181 GLU B O 1
ATOM 3707 N N . LEU B 1 182 ? 8.484 -19.281 -7.664 1 98.25 182 LEU B N 1
ATOM 3708 C CA . LEU B 1 182 ? 8.547 -20.578 -8.352 1 98.25 182 LEU B CA 1
ATOM 3709 C C . LEU B 1 182 ? 10 -21.031 -8.492 1 98.25 182 LEU B C 1
ATOM 3711 O O . LEU B 1 182 ? 10.281 -22.234 -8.422 1 98.25 182 LEU B O 1
ATOM 3715 N N . LEU B 1 183 ? 10.906 -20.109 -8.664 1 98 183 LEU B N 1
ATOM 3716 C CA . LEU B 1 183 ? 12.32 -20.406 -8.875 1 98 183 LEU B CA 1
ATOM 3717 C C . LEU B 1 183 ? 13.008 -20.75 -7.559 1 98 183 LEU B C 1
ATOM 3719 O O . LEU B 1 183 ? 13.82 -21.688 -7.5 1 98 183 LEU B O 1
ATOM 3723 N N . THR B 1 184 ? 12.609 -20.031 -6.477 1 97.75 184 THR B N 1
ATOM 3724 C CA . THR B 1 184 ? 13.453 -20.047 -5.281 1 97.75 184 THR B CA 1
ATOM 3725 C C . THR B 1 184 ? 12.75 -20.781 -4.141 1 97.75 184 THR B C 1
ATOM 3727 O O . THR B 1 184 ? 13.398 -21.188 -3.17 1 97.75 184 THR B O 1
ATOM 3730 N N . GLY B 1 185 ? 11.398 -20.812 -4.242 1 96.62 185 GLY B N 1
ATOM 3731 C CA . GLY B 1 185 ? 10.641 -21.375 -3.133 1 96.62 185 GLY B CA 1
ATOM 3732 C C . GLY B 1 185 ? 10.531 -20.438 -1.948 1 96.62 185 GLY B C 1
ATOM 3733 O O . GLY B 1 185 ? 9.977 -20.797 -0.91 1 96.62 185 GLY B O 1
ATOM 3734 N N . ARG B 1 186 ? 11.055 -19.266 -2.088 1 96.5 186 ARG B N 1
ATOM 3735 C CA . ARG B 1 186 ? 11.016 -18.281 -1.01 1 96.5 186 ARG B CA 1
ATOM 3736 C C . ARG B 1 186 ? 9.742 -17.438 -1.068 1 96.5 186 ARG B C 1
ATOM 3738 O O . ARG B 1 186 ? 9.188 -17.234 -2.146 1 96.5 186 ARG B O 1
ATOM 3745 N N . THR B 1 187 ? 9.273 -17.031 0.131 1 95.88 187 THR B N 1
ATOM 3746 C CA . THR B 1 187 ? 8.141 -16.109 0.185 1 95.88 187 THR B CA 1
ATOM 3747 C C . THR B 1 187 ? 8.57 -14.688 -0.167 1 95.88 187 THR B C 1
ATOM 3749 O O . THR B 1 187 ? 9.75 -14.344 -0.044 1 95.88 187 THR B O 1
ATOM 3752 N N . PRO B 1 188 ? 7.645 -13.891 -0.641 1 96.5 188 PRO B N 1
ATOM 3753 C CA . PRO B 1 188 ? 8.008 -12.531 -1.043 1 96.5 188 PRO B CA 1
ATOM 3754 C C . PRO B 1 188 ? 8.625 -11.719 0.095 1 96.5 188 PRO B C 1
ATOM 3756 O O . PRO B 1 188 ? 9.523 -10.906 -0.139 1 96.5 188 PRO B O 1
ATOM 3759 N N . VAL B 1 189 ? 8.125 -11.938 1.296 1 94.56 189 VAL B N 1
ATOM 3760 C CA . VAL B 1 189 ? 8.664 -11.273 2.479 1 94.56 189 VAL B CA 1
ATOM 3761 C C . VAL B 1 189 ? 8.82 -12.289 3.611 1 94.56 189 VAL B C 1
ATOM 3763 O O . VAL B 1 189 ? 7.902 -13.055 3.902 1 94.56 189 VAL B O 1
ATOM 3766 N N . ASP B 1 190 ? 9.945 -12.32 4.152 1 92.81 190 ASP B N 1
ATOM 3767 C CA . ASP B 1 190 ? 10.25 -13.203 5.277 1 92.81 190 ASP B CA 1
ATOM 3768 C C . ASP B 1 190 ? 11.078 -12.469 6.336 1 92.81 190 ASP B C 1
ATOM 3770 O O . ASP B 1 190 ? 12.297 -12.359 6.215 1 92.81 190 ASP B O 1
ATOM 3774 N N . THR B 1 191 ? 10.484 -12.094 7.363 1 84.81 191 THR B N 1
ATOM 3775 C CA . THR B 1 191 ? 11.109 -11.234 8.367 1 84.81 191 THR B CA 1
ATOM 3776 C C . THR B 1 191 ? 12.031 -12.047 9.273 1 84.81 191 THR B C 1
ATOM 3778 O O . THR B 1 191 ? 12.766 -11.477 10.078 1 84.81 191 THR B O 1
ATOM 3781 N N . SER B 1 192 ? 11.992 -13.352 9.18 1 87.44 192 SER B N 1
ATOM 3782 C CA . SER B 1 192 ? 12.883 -14.195 9.977 1 87.44 192 SER B CA 1
ATOM 3783 C C . SER B 1 192 ? 14.281 -14.234 9.375 1 87.44 192 SER B C 1
ATOM 3785 O O . SER B 1 192 ? 15.234 -14.664 10.031 1 87.44 192 SER B O 1
ATOM 3787 N N . ARG B 1 193 ? 14.367 -13.719 8.211 1 90.81 193 ARG B N 1
ATOM 3788 C CA . ARG B 1 193 ? 15.656 -13.695 7.527 1 90.81 193 ARG B CA 1
ATOM 3789 C C . ARG B 1 193 ? 16.422 -12.414 7.844 1 90.81 193 ARG B C 1
ATOM 3791 O O . ARG B 1 193 ? 15.844 -11.438 8.328 1 90.81 193 ARG B O 1
ATOM 3798 N N . PRO B 1 194 ? 17.734 -12.484 7.605 1 90.12 194 PRO B N 1
ATOM 3799 C CA . PRO B 1 194 ? 18.484 -11.234 7.742 1 90.12 194 PRO B CA 1
ATOM 3800 C C . PRO B 1 194 ? 17.906 -10.102 6.891 1 90.12 194 PRO B C 1
ATOM 3802 O O . PRO B 1 194 ? 17.312 -10.359 5.844 1 90.12 194 PRO B O 1
ATOM 3805 N N . GLN B 1 195 ? 18.062 -8.906 7.328 1 83.25 195 GLN B N 1
ATOM 3806 C CA . GLN B 1 195 ? 17.438 -7.711 6.754 1 83.25 195 GLN B CA 1
ATOM 3807 C C . GLN B 1 195 ? 17.625 -7.668 5.242 1 83.25 195 GLN B C 1
ATOM 3809 O O . GLN B 1 195 ? 16.672 -7.422 4.496 1 83.25 195 GLN B O 1
ATOM 3814 N N . GLU B 1 196 ? 18.781 -8.031 4.801 1 87.12 196 GLU B N 1
ATOM 3815 C CA . GLU B 1 196 ? 19.109 -7.91 3.383 1 87.12 196 GLU B CA 1
ATOM 3816 C C . GLU B 1 196 ? 18.438 -9 2.564 1 87.12 196 GLU B C 1
ATOM 3818 O O . GLU B 1 196 ? 18.359 -8.914 1.338 1 87.12 196 GLU B O 1
ATOM 3823 N N . GLU B 1 197 ? 17.875 -9.961 3.254 1 93.44 197 GLU B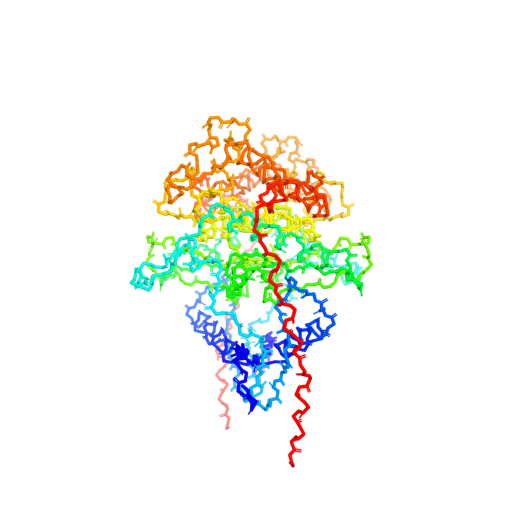 N 1
ATOM 3824 C CA . GLU B 1 197 ? 17.297 -11.102 2.557 1 93.44 197 GLU B CA 1
ATOM 3825 C C . GLU B 1 197 ? 15.789 -11.195 2.801 1 93.44 197 GLU B C 1
ATOM 3827 O O . GLU B 1 197 ? 15.133 -12.133 2.344 1 93.44 197 GLU B O 1
ATOM 3832 N N . GLN B 1 198 ? 15.266 -10.219 3.486 1 91.94 198 GLN B N 1
ATOM 3833 C CA . GLN B 1 198 ? 13.875 -10.312 3.916 1 91.94 198 GLN B CA 1
ATOM 3834 C C . GLN B 1 198 ? 12.922 -10.133 2.736 1 91.94 198 GLN B C 1
ATOM 3836 O O . GLN B 1 198 ? 11.852 -10.742 2.699 1 91.94 198 GLN B O 1
ATOM 3841 N N . VAL B 1 199 ? 13.305 -9.281 1.826 1 94.5 199 VAL B N 1
ATOM 3842 C CA . VAL B 1 199 ? 12.484 -9.016 0.651 1 94.5 199 VAL B CA 1
ATOM 3843 C C . VAL B 1 199 ? 13.016 -9.805 -0.544 1 94.5 199 VAL B C 1
ATOM 3845 O O . VAL B 1 199 ? 14.148 -9.586 -0.981 1 94.5 199 VAL B O 1
ATOM 3848 N N . LEU B 1 200 ? 12.234 -10.617 -1.089 1 97.62 200 LEU B N 1
ATOM 3849 C CA . LEU B 1 200 ? 12.648 -11.57 -2.121 1 97.62 200 LEU B CA 1
ATOM 3850 C C . LEU B 1 200 ? 13.211 -10.836 -3.336 1 97.62 200 LEU B C 1
ATOM 3852 O O . LEU B 1 200 ? 14.289 -11.18 -3.828 1 97.62 200 LEU B O 1
ATOM 3856 N N . VAL B 1 201 ? 12.531 -9.82 -3.801 1 97.56 201 VAL B N 1
ATOM 3857 C CA . VAL B 1 201 ? 12.938 -9.117 -5.016 1 97.56 201 VAL B CA 1
ATOM 3858 C C . VAL B 1 201 ? 14.305 -8.469 -4.809 1 97.56 201 VAL B C 1
ATOM 3860 O O . VAL B 1 201 ? 15.195 -8.609 -5.648 1 97.56 201 VAL B O 1
ATOM 3863 N N . SER B 1 202 ? 14.492 -7.836 -3.713 1 94.75 202 SER B N 1
ATOM 3864 C CA . SER B 1 202 ? 15.758 -7.172 -3.428 1 94.75 202 SER B CA 1
ATOM 3865 C C . SER B 1 202 ? 16.891 -8.18 -3.32 1 94.75 202 SER B C 1
ATOM 3867 O O . SER B 1 202 ? 18.016 -7.902 -3.746 1 94.75 202 SER B O 1
ATOM 3869 N N . TRP B 1 203 ? 16.609 -9.273 -2.75 1 96.5 203 TRP B N 1
ATOM 3870 C CA . TRP B 1 203 ? 17.594 -10.336 -2.568 1 96.5 203 TRP B CA 1
ATOM 3871 C C . TRP B 1 203 ? 17.953 -10.977 -3.904 1 96.5 203 TRP B C 1
ATOM 3873 O O . TRP B 1 203 ? 19.125 -11.266 -4.164 1 96.5 203 TRP B O 1
ATOM 3883 N N . ALA B 1 204 ? 17 -11.156 -4.781 1 97.69 204 ALA B N 1
ATOM 3884 C CA . ALA B 1 204 ? 17.172 -11.93 -6.012 1 97.69 204 ALA B CA 1
ATOM 3885 C C . ALA B 1 204 ? 17.75 -11.062 -7.121 1 97.69 204 ALA B C 1
ATOM 3887 O O . ALA B 1 204 ? 18.531 -11.539 -7.945 1 97.69 204 ALA B O 1
ATOM 3888 N N . LEU B 1 205 ? 17.391 -9.836 -7.184 1 96.12 205 LEU B N 1
ATOM 3889 C CA . LEU B 1 205 ? 17.656 -8.961 -8.32 1 96.12 205 LEU B CA 1
ATOM 3890 C C . LEU B 1 205 ? 19.141 -8.945 -8.664 1 96.12 205 LEU B C 1
ATOM 3892 O O . LEU B 1 205 ? 19.516 -9.172 -9.812 1 96.12 205 LEU B O 1
ATOM 3896 N N . PRO B 1 206 ? 20.031 -8.781 -7.656 1 95.12 206 PRO B N 1
ATOM 3897 C CA . PRO B 1 206 ? 21.469 -8.758 -7.988 1 95.12 206 PRO B CA 1
ATOM 3898 C C . PRO B 1 206 ? 21.984 -10.109 -8.469 1 95.12 206 PRO B C 1
ATOM 3900 O O . PRO B 1 206 ? 23.062 -10.188 -9.039 1 95.12 206 PRO B O 1
ATOM 3903 N N . ARG B 1 207 ? 21.234 -11.125 -8.297 1 95.69 207 ARG B N 1
ATOM 3904 C CA . ARG B 1 207 ? 21.688 -12.484 -8.594 1 95.69 207 ARG B CA 1
ATOM 3905 C C . ARG B 1 207 ? 21.156 -12.945 -9.953 1 95.69 207 ARG B C 1
ATOM 3907 O O . ARG B 1 207 ? 21.703 -13.852 -10.562 1 95.69 207 ARG B O 1
ATOM 3914 N N . LEU B 1 208 ? 20.141 -12.297 -10.406 1 96 208 LEU B N 1
ATOM 3915 C CA . LEU B 1 208 ? 19.391 -12.781 -11.555 1 96 208 LEU B CA 1
ATOM 3916 C C . LEU B 1 208 ? 20.188 -12.602 -12.844 1 96 208 LEU B C 1
ATOM 3918 O O . LEU B 1 208 ? 19.906 -13.234 -13.859 1 96 208 LEU B O 1
ATOM 3922 N N . THR B 1 209 ? 21.188 -11.789 -12.82 1 88.31 209 THR B N 1
ATOM 3923 C CA . THR B 1 209 ? 21.953 -11.523 -14.031 1 88.31 209 THR B CA 1
ATOM 3924 C C . THR B 1 209 ? 23.203 -12.406 -14.086 1 88.31 209 THR B C 1
ATOM 3926 O O . THR B 1 209 ? 23.969 -12.336 -15.039 1 88.31 209 THR B O 1
ATOM 3929 N N . ASN B 1 210 ? 23.453 -13.188 -13.109 1 93.5 210 ASN B N 1
ATOM 3930 C CA . ASN B 1 210 ? 24.578 -14.109 -13.023 1 93.5 210 ASN B CA 1
ATOM 3931 C C . ASN B 1 210 ? 24.109 -15.562 -13.016 1 93.5 210 ASN B C 1
ATOM 3933 O O . ASN B 1 210 ? 23.438 -16 -12.078 1 93.5 210 ASN B O 1
ATOM 3937 N N . ARG B 1 211 ? 24.594 -16.344 -13.984 1 93.75 211 ARG B N 1
ATOM 3938 C CA . ARG B 1 211 ? 24.125 -17.719 -14.188 1 93.75 211 ARG B CA 1
ATOM 3939 C C . ARG B 1 211 ? 24.422 -18.578 -12.961 1 93.75 211 ARG B C 1
ATOM 3941 O O . ARG B 1 211 ? 23.562 -19.344 -12.523 1 93.75 211 ARG B O 1
ATOM 3948 N N . GLU B 1 212 ? 25.562 -18.453 -12.406 1 94.62 212 GLU B N 1
ATOM 3949 C CA . GLU B 1 212 ? 25.953 -19.266 -11.25 1 94.62 212 GLU B CA 1
ATOM 3950 C C . GLU B 1 212 ? 25.125 -18.906 -10.023 1 94.62 212 GLU B C 1
ATOM 3952 O O . GLU B 1 212 ? 24.734 -19.781 -9.25 1 94.62 212 GLU B O 1
ATOM 3957 N N . LYS B 1 213 ? 24.891 -17.625 -9.891 1 96.25 213 LYS B N 1
ATOM 3958 C CA . LYS B 1 213 ? 24.125 -17.172 -8.734 1 96.25 213 LYS B CA 1
ATOM 3959 C C . LYS B 1 213 ? 22.672 -17.594 -8.844 1 96.25 213 LYS B C 1
ATOM 3961 O O . LYS B 1 213 ? 22.016 -17.859 -7.828 1 96.25 213 LYS B O 1
ATOM 3966 N N . VAL B 1 214 ? 22.188 -17.625 -10.078 1 97 214 VAL B N 1
ATOM 3967 C CA . VAL B 1 214 ? 20.828 -18.078 -10.297 1 97 214 VAL B CA 1
ATOM 3968 C C . VAL B 1 214 ? 20.672 -19.516 -9.812 1 97 214 VAL B C 1
ATOM 3970 O O . VAL B 1 214 ? 19.703 -19.844 -9.133 1 97 214 VAL B O 1
ATOM 3973 N N . VAL B 1 215 ? 21.594 -20.328 -10.102 1 96.06 215 VAL B N 1
ATOM 3974 C CA . VAL B 1 215 ? 21.547 -21.734 -9.711 1 96.06 215 VAL B CA 1
ATOM 3975 C C . VAL B 1 215 ? 21.594 -21.859 -8.188 1 96.06 215 VAL B C 1
ATOM 3977 O O . VAL B 1 215 ? 20.922 -22.719 -7.613 1 96.06 215 VAL B O 1
ATOM 3980 N N . GLU B 1 216 ? 22.297 -20.938 -7.535 1 95.69 216 GLU B N 1
ATOM 3981 C CA . GLU B 1 216 ? 22.438 -20.953 -6.082 1 95.69 216 GLU B CA 1
ATOM 3982 C C . GLU B 1 216 ? 21.125 -20.578 -5.398 1 95.69 216 GLU B C 1
ATOM 3984 O O . GLU B 1 216 ? 20.891 -20.938 -4.238 1 95.69 216 GLU B O 1
ATOM 3989 N N . MET B 1 217 ? 20.266 -19.891 -6.117 1 96.5 217 MET B N 1
ATOM 3990 C CA . MET B 1 217 ? 19.047 -19.391 -5.484 1 96.5 217 MET B CA 1
ATOM 3991 C C . MET B 1 217 ? 17.875 -20.344 -5.68 1 96.5 217 MET B C 1
ATOM 3993 O O . MET B 1 217 ? 16.812 -20.156 -5.113 1 96.5 217 MET B O 1
ATOM 3997 N N . VAL B 1 218 ? 18.125 -21.406 -6.43 1 97.19 218 VAL B N 1
ATOM 3998 C CA . VAL B 1 218 ? 17.047 -22.312 -6.812 1 97.19 218 VAL B CA 1
ATOM 3999 C C . VAL B 1 218 ? 16.5 -23.031 -5.574 1 97.19 218 VAL B C 1
ATOM 4001 O O . VAL B 1 218 ? 17.25 -23.344 -4.652 1 97.19 218 VAL B O 1
ATOM 4004 N N . ASP B 1 219 ? 15.281 -23.25 -5.57 1 96.75 219 ASP B N 1
ATOM 4005 C CA . ASP B 1 219 ? 14.609 -24 -4.516 1 96.75 219 ASP B CA 1
ATOM 4006 C C . ASP B 1 219 ? 15.289 -25.344 -4.289 1 96.75 219 ASP B C 1
ATOM 4008 O O . ASP B 1 219 ? 15.328 -26.188 -5.191 1 96.75 219 ASP B O 1
ATOM 4012 N N . PRO B 1 220 ? 15.719 -25.609 -3.131 1 94.62 220 PRO B N 1
ATOM 4013 C CA . PRO B 1 220 ? 16.391 -26.875 -2.854 1 94.62 220 PRO B CA 1
ATOM 4014 C C . PRO B 1 220 ? 15.477 -28.078 -3.037 1 94.62 220 PRO B C 1
ATOM 4016 O O . PRO B 1 220 ? 15.953 -29.188 -3.297 1 94.62 220 PRO B O 1
ATOM 4019 N N . SER B 1 221 ? 14.211 -27.875 -2.957 1 93.19 221 SER B N 1
ATOM 4020 C CA . SER B 1 221 ? 13.273 -28.984 -3.07 1 93.19 221 SER B CA 1
ATOM 4021 C C . SER B 1 221 ? 13.281 -29.578 -4.477 1 93.19 221 SER B C 1
ATOM 4023 O O . SER B 1 221 ? 12.797 -30.688 -4.691 1 93.19 221 SER B O 1
ATOM 4025 N N . LEU B 1 222 ? 13.867 -28.859 -5.41 1 95.19 222 LEU B N 1
ATOM 4026 C CA . LEU B 1 222 ? 13.953 -29.359 -6.781 1 95.19 222 LEU B CA 1
ATOM 4027 C C . LEU B 1 222 ? 15.094 -30.359 -6.922 1 95.19 222 LEU B C 1
ATOM 4029 O O . LEU B 1 222 ? 15.156 -31.094 -7.91 1 95.19 222 LEU B O 1
ATOM 4033 N N . GLN B 1 223 ? 16.031 -30.359 -6.008 1 93.62 223 GLN B N 1
ATOM 4034 C CA . GLN B 1 223 ? 17.109 -31.344 -5.922 1 93.62 223 GLN B CA 1
ATOM 4035 C C . GLN B 1 223 ? 17.875 -31.438 -7.242 1 93.62 223 GLN B C 1
ATOM 4037 O O . GLN B 1 223 ? 18.172 -32.531 -7.715 1 93.62 223 GLN B O 1
ATOM 4042 N N . GLY B 1 224 ? 17.953 -30.344 -7.871 1 93.19 224 GLY B N 1
ATOM 4043 C CA . GLY B 1 224 ? 18.75 -30.312 -9.094 1 93.19 224 GLY B CA 1
ATOM 4044 C C . GLY B 1 224 ? 17.984 -30.828 -10.305 1 93.19 224 GLY B C 1
ATOM 4045 O O . GLY B 1 224 ? 18.547 -30.922 -11.398 1 93.19 224 GLY B O 1
ATOM 4046 N N . GLN B 1 225 ? 16.734 -31.172 -10.102 1 94.25 225 GLN B N 1
ATOM 4047 C CA . GLN B 1 225 ? 15.922 -31.719 -11.188 1 94.25 225 GLN B CA 1
ATOM 4048 C C . GLN B 1 225 ? 15.258 -30.609 -11.992 1 94.25 225 GLN B C 1
ATOM 4050 O O . GLN B 1 225 ? 14.039 -30.422 -11.938 1 94.25 225 GLN B O 1
ATOM 4055 N N . TYR B 1 226 ? 16.016 -29.922 -12.812 1 95.06 226 TYR B N 1
ATOM 4056 C CA . TYR B 1 226 ? 15.578 -28.859 -13.695 1 95.06 226 TYR B CA 1
ATOM 4057 C C . TYR B 1 226 ? 16.578 -28.641 -14.82 1 95.06 226 TYR B C 1
ATOM 4059 O O . TYR B 1 226 ? 17.734 -29.062 -14.727 1 95.06 226 TYR B O 1
ATOM 4067 N N . SER B 1 227 ? 16.141 -28.109 -15.883 1 94.69 227 SER B N 1
ATOM 4068 C CA . SER B 1 227 ? 17.016 -27.688 -16.969 1 94.69 227 SER B CA 1
ATOM 4069 C C . SER B 1 227 ? 17.688 -26.344 -16.641 1 94.69 227 SER B C 1
ATOM 4071 O O . SER B 1 227 ? 17 -25.328 -16.469 1 94.69 227 SER B O 1
ATOM 4073 N N . LYS B 1 228 ? 19.016 -26.344 -16.547 1 94.81 228 LYS B N 1
ATOM 4074 C CA . LYS B 1 228 ? 19.75 -25.125 -16.25 1 94.81 228 LYS B CA 1
ATOM 4075 C C . LYS B 1 228 ? 19.438 -24.031 -17.281 1 94.81 228 LYS B C 1
ATOM 4077 O O . LYS B 1 228 ? 19.281 -22.859 -16.938 1 94.81 228 LYS B O 1
ATOM 4082 N N . LYS B 1 229 ? 19.344 -24.469 -18.5 1 94.5 229 LYS B N 1
ATOM 4083 C CA . LYS B 1 229 ? 19.031 -23.531 -19.562 1 94.5 229 LYS B CA 1
ATOM 4084 C C . LYS B 1 229 ? 17.672 -22.875 -19.359 1 94.5 229 LYS B C 1
ATOM 4086 O O . LYS B 1 229 ? 17.531 -21.656 -19.453 1 94.5 229 LYS B O 1
ATOM 4091 N N . GLU B 1 230 ? 16.672 -23.703 -19.078 1 96 230 GLU B N 1
ATOM 4092 C CA . GLU B 1 230 ? 15.328 -23.203 -18.812 1 96 230 GLU B CA 1
ATOM 4093 C C . GLU B 1 230 ? 15.312 -22.297 -17.578 1 96 230 GLU B C 1
ATOM 4095 O O . GLU B 1 230 ? 14.68 -21.234 -17.594 1 96 230 GLU B O 1
ATOM 4100 N N . LEU B 1 231 ? 16.031 -22.734 -16.656 1 96.69 231 LEU B N 1
ATOM 4101 C CA . LEU B 1 231 ? 16.109 -22 -15.398 1 96.69 231 LEU B CA 1
ATOM 4102 C C . LEU B 1 231 ? 16.641 -20.594 -15.625 1 96.69 231 LEU B C 1
ATOM 4104 O O . LEU B 1 231 ? 16.094 -19.609 -15.109 1 96.69 231 LEU B O 1
ATOM 4108 N N . ILE B 1 232 ? 17.688 -20.484 -16.328 1 96.81 232 ILE B N 1
ATOM 4109 C CA . ILE B 1 232 ? 18.328 -19.203 -16.609 1 96.81 232 ILE B CA 1
ATOM 4110 C C . ILE B 1 232 ? 17.375 -18.312 -17.406 1 96.81 232 ILE B C 1
ATOM 4112 O O . ILE B 1 232 ? 17.297 -17.109 -17.156 1 96.81 232 ILE B O 1
ATOM 4116 N N . GLN B 1 233 ? 16.656 -18.891 -18.328 1 96.69 233 GLN B N 1
ATOM 4117 C CA . GLN B 1 233 ? 15.719 -18.125 -19.141 1 96.69 233 GLN B CA 1
ATOM 4118 C C . GLN B 1 233 ? 14.57 -17.594 -18.281 1 96.69 233 GLN B C 1
ATOM 4120 O O . GLN B 1 233 ? 14.188 -16.422 -18.422 1 96.69 233 GLN B O 1
ATOM 4125 N N . VAL B 1 234 ? 14.039 -18.406 -17.422 1 97.75 234 VAL B N 1
ATOM 4126 C CA . VAL B 1 234 ? 12.953 -17.984 -16.547 1 97.75 234 VAL B CA 1
ATOM 4127 C C . VAL B 1 234 ? 13.445 -16.891 -15.609 1 97.75 234 VAL B C 1
ATOM 4129 O O . VAL B 1 234 ? 12.734 -15.922 -15.344 1 97.75 234 VAL B O 1
ATOM 4132 N N . ALA B 1 235 ? 14.664 -17.062 -15.109 1 98.31 235 ALA B N 1
ATOM 4133 C CA . ALA B 1 235 ? 15.273 -16.047 -14.25 1 98.31 235 ALA B CA 1
ATOM 4134 C C . ALA B 1 235 ? 15.391 -14.703 -14.977 1 98.31 235 ALA B C 1
ATOM 4136 O O . ALA B 1 235 ? 15.148 -13.648 -14.383 1 98.31 235 ALA B O 1
ATOM 4137 N N . ALA B 1 236 ? 15.734 -14.781 -16.203 1 97.81 236 ALA B N 1
ATOM 4138 C CA . ALA B 1 236 ? 15.844 -13.57 -17.016 1 97.81 236 ALA B CA 1
ATOM 4139 C C . ALA B 1 236 ? 14.492 -12.891 -17.172 1 97.81 236 ALA B C 1
ATOM 4141 O O . ALA B 1 236 ? 14.391 -11.664 -17.094 1 97.81 236 ALA B O 1
ATOM 4142 N N . ILE B 1 237 ? 13.484 -13.664 -17.422 1 98.25 237 ILE B N 1
ATOM 4143 C CA . ILE B 1 237 ? 12.133 -13.133 -17.531 1 98.25 237 ILE B CA 1
ATOM 4144 C C . ILE B 1 237 ? 11.719 -12.484 -16.219 1 98.25 237 ILE B C 1
ATOM 4146 O O . ILE B 1 237 ? 11.195 -11.367 -16.203 1 98.25 237 ILE B O 1
ATOM 4150 N N . ALA B 1 238 ? 11.969 -13.156 -15.109 1 98.69 238 ALA B N 1
ATOM 4151 C CA . ALA B 1 238 ? 11.641 -12.617 -13.789 1 98.69 238 ALA B CA 1
ATOM 4152 C C . ALA B 1 238 ? 12.352 -11.297 -13.539 1 98.69 238 ALA B C 1
ATOM 4154 O O . ALA B 1 238 ? 11.75 -10.352 -13.023 1 98.69 238 ALA B O 1
ATOM 4155 N N . ALA B 1 239 ? 13.594 -11.227 -13.953 1 98.31 239 ALA B N 1
ATOM 4156 C CA . ALA B 1 239 ? 14.414 -10.031 -13.734 1 98.31 239 ALA B CA 1
ATOM 4157 C C . ALA B 1 239 ? 13.789 -8.812 -14.398 1 98.31 239 ALA B C 1
ATOM 4159 O O . ALA B 1 239 ? 13.766 -7.723 -13.82 1 98.31 239 ALA B O 1
ATOM 4160 N N . VAL B 1 240 ? 13.297 -9.008 -15.586 1 98.25 240 VAL B N 1
ATOM 4161 C CA . VAL B 1 240 ? 12.727 -7.879 -16.312 1 98.25 240 VAL B CA 1
ATOM 4162 C C . VAL B 1 240 ? 11.352 -7.539 -15.75 1 98.25 240 VAL B C 1
ATOM 4164 O O . VAL B 1 240 ? 10.984 -6.367 -15.656 1 98.25 240 VAL B O 1
ATOM 4167 N N . CYS B 1 241 ? 10.617 -8.477 -15.305 1 98.69 241 CYS B N 1
ATOM 4168 C CA . CYS B 1 241 ? 9.266 -8.266 -14.789 1 98.69 241 CYS B CA 1
ATOM 4169 C C . CYS B 1 241 ? 9.289 -7.477 -13.484 1 98.69 241 CYS B C 1
ATOM 4171 O O . CYS B 1 241 ? 8.359 -6.723 -13.195 1 98.69 241 CYS B O 1
ATOM 4173 N N . VAL B 1 242 ? 10.344 -7.605 -12.695 1 98.25 242 VAL B N 1
ATOM 4174 C CA . VAL B 1 242 ? 10.328 -7.02 -11.359 1 98.25 242 VAL B CA 1
ATOM 4175 C C . VAL B 1 242 ? 11.148 -5.73 -11.352 1 98.25 242 VAL B C 1
ATOM 4177 O O . VAL B 1 242 ? 11.562 -5.254 -10.289 1 98.25 242 VAL B O 1
ATOM 4180 N N . GLN B 1 243 ? 11.414 -5.246 -12.555 1 97.31 243 GLN B N 1
ATOM 4181 C CA . GLN B 1 243 ? 12.086 -3.951 -12.617 1 97.31 243 GLN B CA 1
ATOM 4182 C C . GLN B 1 243 ? 11.305 -2.893 -11.852 1 97.31 243 GLN B C 1
ATOM 4184 O O . GLN B 1 243 ? 10.07 -2.879 -11.875 1 97.31 243 GLN B O 1
ATOM 4189 N N . SER B 1 244 ? 11.984 -1.964 -11.25 1 93.56 244 SER B N 1
ATOM 4190 C CA . SER B 1 244 ? 11.359 -0.931 -10.422 1 93.56 244 SER B CA 1
ATOM 4191 C C . SER B 1 244 ? 10.516 0.016 -11.273 1 93.56 244 SER B C 1
ATOM 4193 O O . SER B 1 244 ? 9.438 0.435 -10.852 1 93.56 244 SER B O 1
ATOM 4195 N N . GLU B 1 245 ? 11.047 0.34 -12.414 1 92.69 245 GLU B N 1
ATOM 4196 C CA . GLU B 1 245 ? 10.312 1.225 -13.312 1 92.69 245 GLU B CA 1
ATOM 4197 C C . GLU B 1 245 ? 9.336 0.44 -14.188 1 92.69 245 GLU B C 1
ATOM 4199 O O . GLU B 1 245 ? 9.734 -0.472 -14.914 1 92.69 245 GLU B O 1
ATOM 4204 N N . ALA B 1 246 ? 8.148 0.85 -14.18 1 94.25 246 ALA B N 1
ATOM 4205 C CA . ALA B 1 246 ? 7.086 0.149 -14.891 1 94.25 246 ALA B CA 1
ATOM 4206 C C . ALA B 1 246 ? 7.395 0.063 -16.391 1 94.25 246 ALA B C 1
ATOM 4208 O O . ALA B 1 246 ? 7.137 -0.963 -17.016 1 94.25 246 ALA B O 1
ATOM 4209 N N . ASP B 1 247 ? 7.977 1.09 -16.922 1 93.81 247 ASP B N 1
ATOM 4210 C CA . ASP B 1 247 ? 8.219 1.174 -18.359 1 93.81 247 ASP B CA 1
ATOM 4211 C C . ASP B 1 247 ? 9.25 0.143 -18.797 1 93.81 247 ASP B C 1
ATOM 4213 O O . ASP B 1 247 ? 9.352 -0.178 -19.984 1 93.81 247 ASP B O 1
ATOM 4217 N N . TYR B 1 248 ? 10.023 -0.346 -17.953 1 96.88 248 TYR B N 1
ATOM 4218 C CA . TYR B 1 248 ? 11.062 -1.316 -18.281 1 96.88 248 TYR B CA 1
ATOM 4219 C C . TYR B 1 248 ? 10.523 -2.74 -18.203 1 96.88 248 TYR B C 1
ATOM 4221 O O . TYR B 1 248 ? 11.195 -3.689 -18.609 1 96.88 248 TYR B O 1
ATOM 4229 N N . ARG B 1 249 ? 9.352 -2.879 -17.75 1 98 249 ARG B N 1
ATOM 4230 C CA . ARG B 1 249 ? 8.742 -4.203 -17.672 1 98 249 ARG B CA 1
ATOM 4231 C C . ARG B 1 249 ? 8.078 -4.59 -18.984 1 98 249 ARG B C 1
ATOM 4233 O O . ARG B 1 249 ? 7.586 -3.727 -19.719 1 98 249 ARG B O 1
ATOM 4240 N N . PRO B 1 250 ? 8.078 -5.828 -19.312 1 98.19 250 PRO B N 1
ATOM 4241 C CA . PRO B 1 250 ? 7.477 -6.273 -20.578 1 98.19 250 PRO B CA 1
ATOM 4242 C C . PRO B 1 250 ? 5.949 -6.293 -20.531 1 98.19 250 PRO B C 1
ATOM 4244 O O . PRO B 1 250 ? 5.359 -6.23 -19.438 1 98.19 250 PRO B O 1
ATOM 4247 N N . LEU B 1 251 ? 5.387 -6.273 -21.688 1 97.62 251 LEU B N 1
ATOM 4248 C CA . LEU B 1 251 ? 3.988 -6.684 -21.75 1 97.62 251 LEU B CA 1
ATOM 4249 C C . LEU B 1 251 ? 3.84 -8.164 -21.406 1 97.62 251 LEU B C 1
ATOM 4251 O O . LEU B 1 251 ? 4.723 -8.969 -21.719 1 97.62 251 LEU B O 1
ATOM 4255 N N . ILE B 1 252 ? 2.752 -8.469 -20.812 1 98.5 252 ILE B N 1
ATOM 4256 C CA . ILE B 1 252 ? 2.561 -9.852 -20.406 1 98.5 252 ILE B CA 1
ATOM 4257 C C . ILE B 1 252 ? 2.537 -10.758 -21.641 1 98.5 252 ILE B C 1
ATOM 4259 O O . ILE B 1 252 ? 2.965 -11.914 -21.578 1 98.5 252 ILE B O 1
ATOM 4263 N N . THR B 1 253 ? 2.094 -10.234 -22.781 1 98.38 253 THR B N 1
ATOM 4264 C CA . THR B 1 253 ? 2.09 -10.992 -24.031 1 98.38 253 THR B CA 1
ATOM 4265 C C . THR B 1 253 ? 3.506 -11.43 -24.391 1 98.38 253 THR B C 1
ATOM 4267 O O . THR B 1 253 ? 3.711 -12.539 -24.891 1 98.38 253 THR B O 1
ATOM 4270 N N . ASP B 1 254 ? 4.426 -10.547 -24.188 1 98.56 254 ASP B N 1
ATOM 4271 C CA . ASP B 1 254 ? 5.82 -10.867 -24.469 1 98.56 254 ASP B CA 1
ATOM 4272 C C . ASP B 1 254 ? 6.332 -11.969 -23.531 1 98.56 254 ASP B C 1
ATOM 4274 O O . ASP B 1 254 ? 7.129 -12.812 -23.938 1 98.56 254 ASP B O 1
ATOM 4278 N N . VAL B 1 255 ? 5.898 -11.938 -22.359 1 98.75 255 VAL B N 1
ATOM 4279 C CA . VAL B 1 255 ? 6.277 -12.961 -21.391 1 98.75 255 VAL B CA 1
ATOM 4280 C C . VAL B 1 255 ? 5.742 -14.32 -21.828 1 98.75 255 VAL B C 1
ATOM 4282 O O . VAL B 1 255 ? 6.469 -15.312 -21.797 1 98.75 255 VAL B O 1
ATOM 4285 N N . VAL B 1 256 ? 4.465 -14.344 -22.266 1 98.69 256 VAL B N 1
ATOM 4286 C CA . VAL B 1 256 ? 3.848 -15.57 -22.75 1 98.69 256 VAL B CA 1
ATOM 4287 C C . VAL B 1 256 ? 4.676 -16.156 -23.891 1 98.69 256 VAL B C 1
ATOM 4289 O O . VAL B 1 256 ? 5.031 -17.328 -23.875 1 98.69 256 VAL B O 1
ATOM 4292 N N . GLN B 1 257 ? 5.059 -15.312 -24.766 1 98.19 257 GLN B N 1
ATOM 4293 C CA . GLN B 1 257 ? 5.805 -15.75 -25.938 1 98.19 257 GLN B CA 1
ATOM 4294 C C . GLN B 1 257 ? 7.176 -16.297 -25.547 1 98.19 257 GLN B C 1
ATOM 4296 O O . GLN B 1 257 ? 7.688 -17.219 -26.172 1 98.19 257 GLN B O 1
ATOM 4301 N N . SER B 1 258 ? 7.734 -15.758 -24.547 1 97.94 258 SER B N 1
ATOM 4302 C CA . SER B 1 258 ? 9.055 -16.188 -24.094 1 97.94 258 SER B CA 1
ATOM 4303 C C . SER B 1 258 ? 8.984 -17.516 -23.359 1 97.94 258 SER B C 1
ATOM 4305 O O . SER B 1 258 ? 9.953 -18.281 -23.344 1 97.94 258 SER B O 1
ATOM 4307 N N . LEU B 1 259 ? 7.82 -17.828 -22.797 1 97.94 259 LEU B N 1
ATOM 4308 C CA . LEU B 1 259 ? 7.688 -19.031 -21.984 1 97.94 259 LEU B CA 1
ATOM 4309 C C . LEU B 1 259 ? 7.281 -20.219 -22.844 1 97.94 259 LEU B C 1
ATOM 4311 O O . LEU B 1 259 ? 7.617 -21.359 -22.531 1 97.94 259 LEU B O 1
ATOM 4315 N N . ILE B 1 260 ? 6.602 -20 -23.938 1 96.69 260 ILE B N 1
ATOM 4316 C CA . ILE B 1 260 ? 6.023 -21.047 -24.766 1 96.69 260 ILE B CA 1
ATOM 4317 C C . ILE B 1 260 ? 7.113 -22.031 -25.219 1 96.69 260 ILE B C 1
ATOM 4319 O O . ILE B 1 260 ? 6.98 -23.234 -25.047 1 96.69 260 ILE B O 1
ATOM 4323 N N . PRO B 1 261 ? 8.258 -21.531 -25.688 1 94.19 261 PRO B N 1
ATOM 4324 C CA . PRO B 1 261 ? 9.281 -22.453 -26.172 1 94.19 261 PRO B CA 1
ATOM 4325 C C . PRO B 1 261 ? 9.891 -23.297 -25.062 1 94.19 261 PRO B C 1
ATOM 4327 O O . PRO B 1 261 ? 10.453 -24.359 -25.312 1 94.19 261 PRO B O 1
ATOM 4330 N N . LEU B 1 262 ? 9.812 -22.859 -23.875 1 93.31 262 LEU B N 1
ATOM 4331 C CA . LEU B 1 262 ? 10.406 -23.562 -22.75 1 93.31 262 LEU B CA 1
ATOM 4332 C C . LEU B 1 262 ? 9.586 -24.797 -22.375 1 93.31 262 LEU B C 1
ATOM 4334 O O . LEU B 1 262 ? 10.117 -25.766 -21.828 1 93.31 262 LEU B O 1
ATOM 4338 N N . ILE B 1 263 ? 8.297 -24.797 -22.656 1 88.88 263 ILE B N 1
ATOM 4339 C CA . ILE B 1 263 ? 7.398 -25.875 -22.281 1 88.88 263 ILE B CA 1
ATOM 4340 C C . ILE B 1 263 ? 7.262 -26.875 -23.438 1 88.88 263 ILE B C 1
ATOM 4342 O O . ILE B 1 263 ? 7.141 -28.078 -23.219 1 88.88 263 ILE B O 1
ATOM 4346 N N . ARG B 1 264 ? 7.047 -26.469 -24.75 1 76.44 264 ARG B N 1
ATOM 4347 C CA . ARG B 1 264 ? 6.906 -27.344 -25.906 1 76.44 264 ARG B CA 1
ATOM 4348 C C . ARG B 1 264 ? 8.094 -28.281 -26.031 1 76.44 264 ARG B C 1
ATOM 4350 O O . ARG B 1 264 ? 7.941 -29.422 -26.453 1 76.44 264 ARG B O 1
ATOM 4357 N N . ASN B 1 265 ? 9.125 -27.844 -25.75 1 57.03 265 ASN B N 1
ATOM 4358 C CA . ASN B 1 265 ? 10.258 -28.75 -25.922 1 57.03 265 ASN B CA 1
ATOM 4359 C C . ASN B 1 265 ? 10.141 -29.969 -25.016 1 57.03 265 ASN B C 1
ATOM 4361 O O . ASN B 1 265 ? 10.82 -30.969 -25.234 1 57.03 265 ASN B O 1
ATOM 4365 N N . ALA B 1 266 ? 9.25 -29.953 -24 1 48.31 266 ALA B N 1
ATOM 4366 C CA . ALA B 1 266 ? 9.102 -31.125 -23.141 1 48.31 266 ALA B CA 1
ATOM 4367 C C . ALA B 1 266 ? 8.141 -32.125 -23.75 1 48.31 266 ALA B C 1
ATOM 4369 O O . ALA B 1 266 ? 8.141 -33.312 -23.375 1 48.31 266 ALA B O 1
ATOM 4370 N N . SER B 1 267 ? 7.035 -31.594 -24.375 1 43.69 267 SER B N 1
ATOM 4371 C CA . SER B 1 267 ? 6.008 -32.531 -24.828 1 43.69 267 SER B CA 1
ATOM 4372 C C . SER B 1 267 ? 6.559 -33.469 -25.875 1 43.69 267 SER B C 1
ATOM 4374 O O . SER B 1 267 ? 5.824 -34.312 -26.406 1 43.69 267 SER B O 1
ATOM 4376 N N . SER B 1 268 ? 7.699 -33.312 -26.406 1 36.94 268 SER B N 1
ATOM 4377 C CA . SER B 1 268 ? 7.883 -34.312 -27.469 1 36.94 268 SER B CA 1
ATOM 4378 C C . SER B 1 268 ? 7.617 -35.719 -26.938 1 36.94 268 SER B C 1
ATOM 4380 O O . SER B 1 268 ? 7.574 -36.688 -27.719 1 36.94 268 SER B O 1
ATOM 4382 N N . THR B 1 269 ? 7.91 -36.062 -25.656 1 33.41 269 THR B N 1
ATOM 4383 C CA . THR B 1 269 ? 7.758 -37.5 -25.469 1 33.41 269 THR B CA 1
ATOM 4384 C C . THR B 1 269 ? 6.328 -37.844 -25.062 1 33.41 269 THR B C 1
ATOM 4386 O O . THR B 1 269 ? 5.984 -39 -24.922 1 33.41 269 THR B O 1
ATOM 4389 N N . CYS B 1 270 ? 5.504 -37.031 -24.219 1 33.81 270 CYS B N 1
ATOM 4390 C CA . CYS B 1 270 ? 4.398 -37.719 -23.578 1 33.81 270 CYS B CA 1
ATOM 4391 C C . CYS B 1 270 ? 3.188 -37.812 -24.5 1 33.81 270 CYS B C 1
ATOM 4393 O O . CYS B 1 270 ? 2.852 -36.844 -25.172 1 33.81 270 CYS B O 1
ATOM 4395 N N . ALA B 1 271 ? 2.504 -39.031 -24.719 1 32.94 271 ALA B N 1
ATOM 4396 C CA . ALA B 1 271 ? 1.372 -39.625 -25.422 1 32.94 271 ALA B CA 1
ATOM 4397 C C . ALA B 1 271 ? 0.081 -38.875 -25.125 1 32.94 271 ALA B C 1
ATOM 4399 O O . ALA B 1 271 ? -0.139 -38.438 -24 1 32.94 271 ALA B O 1
ATOM 4400 N N . THR B 1 272 ? -0.693 -38.25 -26.031 1 33.84 272 THR B N 1
ATOM 4401 C CA . THR B 1 272 ? -1.927 -37.469 -26.203 1 33.84 272 THR B CA 1
ATOM 4402 C C . THR B 1 272 ? -3.074 -38.125 -25.438 1 33.84 272 THR B C 1
ATOM 4404 O O . THR B 1 272 ? -3.428 -39.281 -25.688 1 33.84 272 THR B O 1
ATOM 4407 N N . PRO B 1 273 ? -3.301 -37.75 -24.062 1 30.48 273 PRO B N 1
ATOM 4408 C CA . PRO B 1 273 ? -4.406 -38.5 -23.438 1 30.48 273 PRO B CA 1
ATOM 4409 C C . PRO B 1 273 ? -5.727 -38.312 -24.188 1 30.48 273 PRO B C 1
ATOM 4411 O O . PRO B 1 273 ? -5.91 -37.312 -24.891 1 30.48 273 PRO B O 1
ATOM 4414 N N . ALA B 1 274 ? -6.613 -39.312 -24.297 1 32.94 274 ALA B N 1
ATOM 4415 C CA . ALA B 1 274 ? -7.895 -39.562 -24.953 1 32.94 274 ALA B CA 1
ATOM 4416 C C . ALA B 1 274 ? -8.961 -38.594 -24.453 1 32.94 274 ALA B C 1
ATOM 4418 O O . ALA B 1 274 ? -9.023 -38.281 -23.266 1 32.94 274 ALA B O 1
ATOM 4419 N N . ARG B 1 275 ? -9.672 -37.75 -25.25 1 31.91 275 ARG B N 1
ATOM 4420 C CA . ARG B 1 275 ? -10.75 -36.781 -25.234 1 31.91 275 ARG B CA 1
ATOM 4421 C C . ARG B 1 275 ? -11.984 -37.312 -24.531 1 31.91 275 ARG B C 1
ATOM 4423 O O . ARG B 1 275 ? -12.602 -38.281 -24.984 1 31.91 275 ARG B O 1
ATOM 4430 N N . ILE B 1 276 ? -12.031 -37.312 -23.125 1 28.78 276 ILE B N 1
ATOM 4431 C CA . ILE B 1 276 ? -13.297 -37.781 -22.578 1 28.78 276 ILE B CA 1
ATOM 4432 C C . ILE B 1 276 ? -14.391 -36.75 -22.859 1 28.78 276 ILE B C 1
ATOM 4434 O O . ILE B 1 276 ? -14.227 -35.562 -22.594 1 28.78 276 ILE B O 1
ATOM 4438 N N . ASN B 1 277 ? -15.359 -37.031 -23.719 1 27.45 277 ASN B N 1
ATOM 4439 C CA . ASN B 1 277 ? -16.578 -36.344 -24.172 1 27.45 277 ASN B CA 1
ATOM 4440 C C . ASN B 1 277 ? -17.531 -36.094 -23.031 1 27.45 277 ASN B C 1
ATOM 4442 O O . ASN B 1 277 ? -18.047 -37 -22.406 1 27.45 277 ASN B O 1
ATOM 4446 N N . ASN B 1 278 ? -17.297 -35.156 -22.078 1 26.91 278 ASN B N 1
ATOM 4447 C CA . ASN B 1 278 ? -18.234 -34.969 -20.969 1 26.91 278 ASN B CA 1
ATOM 4448 C C . ASN B 1 278 ? -19.547 -34.344 -21.453 1 26.91 278 ASN B C 1
ATOM 4450 O O . ASN B 1 278 ? -19.547 -33.25 -22.016 1 26.91 278 ASN B O 1
ATOM 4454 N N . ASP B 1 279 ? -20.625 -35.031 -21.641 1 25.25 279 ASP B N 1
ATOM 4455 C CA . ASP B 1 279 ? -22.031 -34.75 -21.969 1 25.25 279 ASP B CA 1
ATOM 4456 C C . ASP B 1 279 ? -22.656 -33.812 -20.938 1 25.25 279 ASP B C 1
ATOM 4458 O O . ASP B 1 279 ? -22.344 -33.906 -19.75 1 25.25 279 ASP B O 1
ATOM 4462 N N . LYS B 1 280 ? -23.438 -32.719 -21.391 1 32.19 280 LYS B N 1
ATOM 4463 C CA . LYS B 1 280 ? -24.172 -31.578 -20.844 1 32.19 280 LYS B CA 1
ATOM 4464 C C . LYS B 1 280 ? -25.297 -32.062 -19.922 1 32.19 280 LYS B C 1
ATOM 4466 O O . LYS B 1 280 ? -26.234 -32.719 -20.359 1 32.19 280 LYS B O 1
ATOM 4471 N N . VAL B 1 281 ? -25.047 -32.406 -18.609 1 26.95 281 VAL B N 1
ATOM 4472 C CA . VAL B 1 281 ? -26.141 -32.844 -17.734 1 26.95 281 VAL B CA 1
ATOM 4473 C C . VAL B 1 281 ? -27.094 -31.703 -17.469 1 26.95 281 VAL B C 1
ATOM 4475 O O . VAL B 1 281 ? -26.672 -30.609 -17.047 1 26.95 281 VAL B O 1
ATOM 4478 N N . GLN B 1 282 ? -28.141 -31.578 -18.203 1 25.41 282 GLN B N 1
ATOM 4479 C CA . GLN B 1 282 ? -29.297 -30.703 -18.125 1 25.41 282 GLN B CA 1
ATOM 4480 C C . GLN B 1 282 ? -30.062 -30.922 -16.828 1 25.41 282 GLN B C 1
ATOM 4482 O O . GLN B 1 282 ? -30.5 -32.031 -16.547 1 25.41 282 GLN B O 1
ATOM 4487 N N . ILE B 1 283 ? -29.719 -30.312 -15.727 1 24.33 283 ILE B N 1
ATOM 4488 C CA . ILE B 1 283 ? -30.375 -30.5 -14.445 1 24.33 283 ILE B CA 1
ATOM 4489 C C . ILE B 1 283 ? -31.75 -29.828 -14.469 1 24.33 283 ILE B C 1
ATOM 4491 O O . ILE B 1 283 ? -31.844 -28.609 -14.641 1 24.33 283 ILE B O 1
ATOM 4495 N N . THR B 1 284 ? -32.719 -30.406 -15.086 1 25.27 284 THR B N 1
ATOM 4496 C CA . THR B 1 284 ? -34.125 -30 -15.094 1 25.27 284 THR B CA 1
ATOM 4497 C C . THR B 1 284 ? -34.75 -30.125 -13.711 1 25.27 284 THR B C 1
ATOM 4499 O O . THR B 1 284 ? -34.719 -31.203 -13.109 1 25.27 284 THR B O 1
ATOM 4502 N N . MET B 1 285 ? -34.531 -29.141 -12.859 1 24.47 285 MET B N 1
ATOM 4503 C CA . MET B 1 285 ? -35.219 -29.156 -11.578 1 24.47 285 MET B CA 1
ATOM 4504 C C . MET B 1 285 ? -36.719 -29.344 -11.773 1 24.47 285 MET B C 1
ATOM 4506 O O . MET B 1 285 ? -37.344 -28.703 -12.633 1 24.47 285 MET B O 1
ATOM 4510 N N . PRO B 1 286 ? -37.25 -30.484 -11.234 1 31.61 286 PRO B N 1
ATOM 4511 C CA . PRO B 1 286 ? -38.688 -30.75 -11.289 1 31.61 286 PRO B CA 1
ATOM 4512 C C . PRO B 1 286 ? -39.531 -29.688 -10.562 1 31.61 286 PRO B C 1
ATOM 4514 O O . PRO B 1 286 ? -39.031 -29.047 -9.633 1 31.61 286 PRO B O 1
#

Solvent-accessible surface area (backbone atoms only — not comparable to full-atom values): 31205 Å² total; per-residue (Å²): 78,100,87,67,47,66,59,38,74,46,77,42,82,51,21,30,71,65,41,44,49,51,49,50,50,33,51,57,49,47,74,69,58,81,50,90,22,34,52,48,68,73,49,69,46,77,57,99,78,41,35,34,40,32,25,57,55,42,80,59,39,30,46,31,51,41,56,55,58,51,79,88,44,65,74,55,75,55,63,71,68,48,50,68,50,46,53,48,27,53,43,29,45,32,48,29,51,26,39,32,52,69,70,34,88,54,29,37,34,48,62,54,61,45,46,75,29,26,32,15,33,88,86,48,48,30,20,45,45,72,54,82,63,42,40,69,46,73,66,96,79,67,72,49,65,32,65,58,34,70,34,44,37,40,38,56,30,58,48,28,56,48,56,11,46,54,52,63,47,38,44,34,22,12,48,16,45,44,47,46,27,69,48,30,48,50,60,44,52,37,83,88,42,60,80,76,54,16,36,36,64,72,46,42,56,82,28,43,83,34,72,71,47,42,63,70,48,39,29,70,89,44,71,78,56,62,56,67,70,55,48,51,51,52,37,45,52,25,50,37,23,54,40,68,51,58,84,67,30,60,55,49,59,58,51,36,61,64,42,50,66,68,52,56,74,60,53,77,74,72,82,82,79,82,84,78,83,80,78,84,82,78,81,74,80,129,77,100,85,68,47,65,58,36,73,46,77,42,83,49,22,30,71,64,41,44,50,51,49,50,50,34,50,56,49,47,72,69,56,82,50,90,21,35,55,49,68,74,49,71,46,79,56,100,77,40,37,32,41,33,26,56,56,43,82,59,40,31,46,31,52,40,57,54,56,51,80,88,44,64,76,55,78,56,64,71,67,49,51,65,51,45,52,49,27,53,43,29,46,32,50,29,51,26,41,31,52,69,69,33,88,53,28,39,34,48,61,54,61,46,47,75,29,26,32,15,33,89,83,48,48,30,19,45,42,73,56,81,62,41,41,68,44,73,66,95,79,66,71,50,66,32,66,58,34,70,34,44,38,41,36,57,30,60,49,28,58,49,56,11,45,54,52,64,47,39,45,36,20,12,49,15,44,45,47,46,27,68,47,30,47,50,59,45,54,38,82,90,42,60,79,75,52,16,38,36,64,73,47,42,56,82,28,43,82,35,72,70,47,40,62,71,50,40,28,70,88,43,70,80,55,61,56,66,69,56,49,51,50,52,38,45,53,24,51,37,22,53,40,66,52,58,86,66,29,61,56,49,61,58,50,37,63,66,43,50,67,67,53,56,71,60,51,76,74,68,81,82,80,81,85,78,81,80,79,86,81,77,81,74,79,129